Protein AF-0000000084579205 (afdb_homodimer)

Organism: Pycnoporus cinnabarinus (NCBI:txid5643)

Secondary structure (DSSP, 8-state):
-----------------------------------EEEEEEEE-S-SGGG----HHHHHHH-BTTB-TTSSTTHHHHHHHHTT--SEEEEEEE--BTT-HHHHHHHHHHTTTTTTSSS---EEEEE-B--SSS----EEEEEES-GGGEEEEE--TT-TT--EEEEEETTSEEEEEEEPPPP-SBEE--TTS-S--EEHHHHHHHHHHHHHHHHHHHHHTT-EEEEEEE-----SGGGEES----STTHHHHHHHIIIIIHHHHTEEEHHHHH-TT----SEE-TTS-TTTSEE--EEEEEEGGGGGGEEEEEE--SHHHHTT-SB--EEEEEE--TTGGGGGGS------/-----------------------------------EEEEEEEE-S-SGGG----HHHHHHH-BTTBPTTSSTTHHHHHHHHTT--SEEEEEEE--BTT-HHHHHHHHHHTTTTTTSSSPP-EEEEE-B--SSS----EEEEEES-GGGEEEEE--TT-TT--EEEEEETTSEEEEEEEPPPP-SBEE--TTS-S--EEHHHHHHHHHHHHHHHHHHHHHTT-EEEEEEE-----SGGGEES----STTHHHHHHHIIIIIHHHHTEEEHHHHH-TT----SEE-TTS-TTTSEE--EEEEEEGGGGGGEEEEEE--SHHHHTT-SB--EEEEEE--TTGGGGGG-------

Nearest PDB structures (foldseek):
  3w2y-assembly2_D  TM=8.078E-01  e=1.742E-16  Methanothermobacter thermautotrophicus str. Delta H
  3g91-assembly1_A  TM=8.104E-01  e=2.489E-16  Methanothermobacter thermautotrophicus str. Delta H
  5j8n-assembly1_A  TM=8.079E-01  e=2.210E-16  Methanosarcina mazei Go1
  3g4t-assembly1_A  TM=8.257E-01  e=6.183E-15  Methanothermobacter thermautotrophicus str. Delta H
  6wcd-assembly1_A  TM=7.058E-01  e=6.183E-15  Xenopus laevis

pLDDT: mean 85.54, std 22.66, range [18.77, 98.94]

Solvent-accessible surface area (backbone atoms only — not comparable to full-atom values): 38077 Å² total; per-residue (Å²): 142,83,77,78,79,77,88,84,72,89,72,77,73,76,73,72,75,73,73,78,79,74,75,71,74,72,74,77,71,77,63,66,83,67,57,66,45,31,38,35,31,30,44,42,68,47,54,44,35,31,25,65,56,59,70,79,56,27,59,72,62,38,53,96,87,44,46,46,35,73,40,36,49,52,57,25,51,53,33,55,78,59,69,54,44,44,30,38,33,37,20,29,34,55,36,37,66,82,38,60,66,57,52,53,17,54,47,38,17,62,36,43,72,43,94,39,98,60,83,56,54,45,76,45,76,13,34,12,65,41,93,68,80,81,40,55,39,3,25,37,38,34,26,50,60,57,86,48,49,74,42,77,44,64,55,91,91,44,53,45,7,25,42,32,37,36,33,34,69,29,37,36,30,46,34,37,34,35,47,48,67,64,40,65,36,53,36,69,45,71,78,65,82,53,81,68,42,32,25,41,57,48,28,48,51,50,52,52,52,50,43,52,55,50,49,55,42,41,76,73,62,34,41,49,37,36,35,30,38,52,55,51,54,86,49,58,73,23,28,32,85,64,61,75,63,51,86,67,53,28,54,48,43,48,46,43,63,68,40,48,33,59,74,65,40,39,37,57,50,57,51,71,77,34,73,82,64,74,64,46,26,35,43,50,82,96,52,61,86,70,64,36,30,26,25,26,56,47,49,35,33,22,57,90,49,51,87,29,55,72,46,68,47,64,41,62,53,62,83,71,24,61,92,22,52,24,27,30,33,40,38,33,32,41,55,59,77,58,56,56,70,62,77,74,61,81,82,71,84,81,124,140,82,82,73,77,78,88,84,70,94,67,83,71,77,71,73,73,73,73,79,78,73,76,73,77,74,72,77,70,76,65,66,83,69,56,65,46,30,38,34,31,30,43,41,66,48,54,45,36,30,25,67,58,60,70,78,55,24,59,72,63,37,53,96,87,46,46,46,34,74,39,38,47,53,57,25,50,53,34,54,78,60,68,55,44,44,28,40,32,37,20,29,32,54,38,37,65,81,39,61,65,58,50,54,18,54,46,39,16,61,33,44,73,44,94,38,98,60,82,57,54,44,74,46,74,12,34,12,67,40,92,67,82,82,39,57,38,2,24,38,38,34,25,49,59,58,87,48,48,75,41,77,44,64,56,91,91,44,53,44,6,26,40,34,37,37,31,34,71,29,36,34,30,46,35,37,34,37,49,49,68,62,40,66,35,53,35,68,45,70,79,65,82,52,82,69,43,31,25,39,58,48,28,48,50,48,53,50,52,51,43,51,55,49,49,55,42,42,75,71,62,34,44,50,37,36,34,30,37,51,55,50,54,85,50,57,74,22,28,32,85,64,61,75,62,52,86,66,52,27,54,46,43,49,46,41,63,69,40,47,32,60,74,65,40,40,35,56,50,55,51,69,78,35,74,82,64,73,62,46,25,35,42,48,83,95,50,61,88,72,64,37,28,28,24,26,56,46,51,36,33,20,57,92,49,50,88,28,55,73,47,66,46,66,42,61,53,64,84,69,25,63,91,22,52,25,26,29,34,40,39,32,32,41,56,58,78,57,55,56,70,60,78,74,64,79,82,72,85,76,129

InterPro domains:
  IPR004808 AP endonuclease 1 [PS51435] (37-335)
  IPR004808 AP endonuclease 1 [PTHR22748] (37-333)
  IPR005135 Endonuclease/exonuclease/phosphatase [PF03372] (40-313)
  IPR036691 Endonuclease/exonuclease/phosphatase superfamily [G3DSA:3.60.10.10] (6-335)
  IPR036691 Endonuclease/exonuclease/phosphatase superfamily [SSF56219] (38-333)

Sequence (702 aa):
MTKRPLSEDLDRQIQADAPPQTKQRVADVSVAPADLTRILSWNVETPVPFLQLPATQARSATTGGVTAGSSPGLLRDLLRRHDYPDFVCLQEVRARHSDKQWLAALRMAANHGAHDSGPKYTLYHSLNRATRGQRHFGVVTYAKEPHTVVSAREVDWDAEGRVLILEMESGWALVNVYALNGSEYMWRDPLGQATPKTRNERKREFNRLLMEECRAMQRRGLHLVLIGDFNISLIKQDCHPRLRTEYPHGLARKEFKELFIPTLGVVDVFRELHPETKAYSWFAKGKLQGKDCARVDYALVESGLRDKVMDIVYLEDPRERGHSDHAPLLLTLSNMSALGQAVASTTTNDKMTKRPLSEDLDRQIQADAPPQTKQRVADVSVAPADLTRILSWNVETPVPFLQLPATQARSATTGGVTAGSSPGLLRDLLRRHDYPDFVCLQEVRARHSDKQWLAALRMAANHGAHDSGPKYTLYHSLNRATRGQRHFGVVTYAKEPHTVVSAREVDWDAEGRVLILEMESGWALVNVYALNGSEYMWRDPLGQATPKTRNERKREFNRLLMEECRAMQRRGLHLVLIGDFNISLIKQDCHPRLRTEYPHGLARKEFKELFIPTLGVVDVFRELHPETKAYSWFAKGKLQGKDCARVDYALVESGLRDKVMDIVYLEDPRERGHSDHAPLLLTLSNMSALGQAVASTTTNDK

Radius of gyration: 36.31 Å; Cα contacts (8 Å, |Δi|>4): 1409; chains: 2; bounding box: 68×125×116 Å

Structure (mmCIF, N/CA/C/O backbone):
data_AF-0000000084579205-model_v1
#
loop_
_entity.id
_entity.type
_entity.pdbx_description
1 polymer 'Endonuclease/exonuclease/phosphatase domain-containing protein'
#
loop_
_atom_site.group_PDB
_atom_site.id
_atom_site.type_symbol
_atom_site.label_atom_id
_atom_site.label_alt_id
_atom_site.label_comp_id
_atom_site.label_asym_id
_atom_site.label_entity_id
_atom_site.label_seq_id
_atom_site.pdbx_PDB_ins_code
_atom_site.Cartn_x
_atom_site.Cartn_y
_atom_site.Cartn_z
_atom_site.occupancy
_atom_site.B_iso_or_equiv
_atom_site.auth_seq_id
_atom_site.auth_comp_id
_atom_site.auth_asym_id
_atom_site.auth_atom_id
_atom_site.pdbx_PDB_model_num
ATOM 1 N N . MET A 1 1 ? -19.656 -40.75 62.656 1 20.62 1 MET A N 1
ATOM 2 C CA . MET A 1 1 ? -20.328 -41.812 61.906 1 20.62 1 MET A CA 1
ATOM 3 C C . MET A 1 1 ? -19.391 -42.406 60.844 1 20.62 1 MET A C 1
ATOM 5 O O . MET A 1 1 ? -18.484 -41.75 60.375 1 20.62 1 MET A O 1
ATOM 9 N N . THR A 1 2 ? -19.625 -43.719 60.531 1 19.77 2 THR A N 1
ATOM 10 C CA . THR A 1 2 ? -19.109 -44.969 60 1 19.77 2 THR A CA 1
ATOM 11 C C . THR A 1 2 ? -18.906 -44.844 58.469 1 19.77 2 THR A C 1
ATOM 13 O O . THR A 1 2 ? -19.609 -44.062 57.812 1 19.77 2 THR A O 1
ATOM 16 N N . LYS A 1 3 ? -17.859 -45.562 58 1 20.38 3 LYS A N 1
ATOM 17 C CA . LYS A 1 3 ? -16.906 -45.781 56.906 1 20.38 3 LYS A CA 1
ATOM 18 C C . LYS A 1 3 ? -17.594 -46.406 55.719 1 20.38 3 LYS A C 1
ATOM 20 O O . LYS A 1 3 ? -16.938 -46.969 54.844 1 20.38 3 LYS A O 1
ATOM 25 N N . ARG A 1 4 ? -19.062 -46.312 55.5 1 20.03 4 ARG A N 1
ATOM 26 C CA . ARG A 1 4 ? -19.578 -47.469 54.781 1 20.03 4 ARG A CA 1
ATOM 27 C C . ARG A 1 4 ? -18.922 -47.594 53.438 1 20.03 4 ARG A C 1
ATOM 29 O O . ARG A 1 4 ? -18.844 -46.656 52.656 1 20.03 4 ARG A O 1
ATOM 36 N N . PRO A 1 5 ? -18.203 -48.75 53.156 1 21.64 5 PRO A N 1
ATOM 37 C CA . PRO A 1 5 ? -17.312 -49.219 52.094 1 21.64 5 PRO A CA 1
ATOM 38 C C . PRO A 1 5 ? -18.062 -49.5 50.781 1 21.64 5 PRO A C 1
ATOM 40 O O . PRO A 1 5 ? -18.891 -50.406 50.719 1 21.64 5 PRO A O 1
ATOM 43 N N . LEU A 1 6 ? -18.766 -48.406 50.312 1 20.97 6 LEU A N 1
ATOM 44 C CA . LEU A 1 6 ? -19.766 -48.75 49.312 1 20.97 6 LEU A CA 1
AT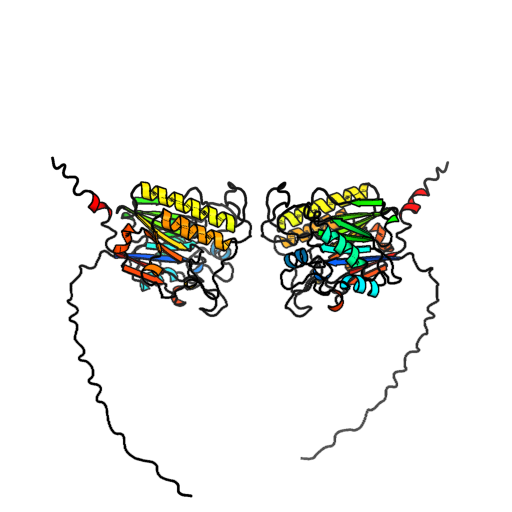OM 45 C C . LEU A 1 6 ? -19.234 -49.781 48.312 1 20.97 6 LEU A C 1
ATOM 47 O O . LEU A 1 6 ? -18.047 -49.781 48 1 20.97 6 LEU A O 1
ATOM 51 N N . SER A 1 7 ? -20.141 -50.344 47.406 1 19.48 7 SER A N 1
ATOM 52 C CA . SER A 1 7 ? -20.625 -51.531 46.688 1 19.48 7 SER A CA 1
ATOM 53 C C . SER A 1 7 ? -19.734 -51.844 45.469 1 19.48 7 SER A C 1
ATOM 55 O O . SER A 1 7 ? -19.156 -50.938 44.875 1 19.48 7 SER A O 1
ATOM 57 N N . GLU A 1 8 ? -19.406 -53.156 45.219 1 19.58 8 GLU A N 1
ATOM 58 C CA . GLU A 1 8 ? -18.75 -54.281 44.531 1 19.58 8 GLU A CA 1
ATOM 59 C C . GLU A 1 8 ? -19.031 -54.25 43.031 1 19.58 8 GLU A C 1
ATOM 61 O O . GLU A 1 8 ? -18.172 -54.656 42.25 1 19.58 8 GLU A O 1
ATOM 66 N N . ASP A 1 9 ? -20.328 -54.125 42.719 1 19.52 9 ASP A N 1
ATOM 67 C CA . ASP A 1 9 ? -20.797 -55.219 41.875 1 19.52 9 ASP A CA 1
ATOM 68 C C . ASP A 1 9 ? -20.172 -55.125 40.5 1 19.52 9 ASP A C 1
ATOM 70 O O . ASP A 1 9 ? -19.672 -56.125 39.969 1 19.52 9 ASP A O 1
ATOM 74 N N . LEU A 1 10 ? -20.875 -54.344 39.5 1 20.11 10 LEU A N 1
ATOM 75 C CA . LEU A 1 10 ? -21.453 -54.875 38.25 1 20.11 10 LEU A CA 1
ATOM 76 C C . LEU A 1 10 ? -20.422 -54.906 37.156 1 20.11 10 LEU A C 1
ATOM 78 O O . LEU A 1 10 ? -20.078 -53.875 36.562 1 20.11 10 LEU A O 1
ATOM 82 N N . ASP A 1 11 ? -19.312 -55.688 37.281 1 20.45 11 ASP A N 1
ATOM 83 C CA . ASP A 1 11 ? -18.219 -55.875 36.312 1 20.45 11 ASP A CA 1
ATOM 84 C C . ASP A 1 11 ? -18.734 -56.5 35.031 1 20.45 11 ASP A C 1
ATOM 86 O O . ASP A 1 11 ? -18.422 -57.625 34.688 1 20.45 11 ASP A O 1
ATOM 90 N N . ARG A 1 12 ? -20.188 -56.5 34.812 1 20.7 12 ARG A N 1
ATOM 91 C CA . ARG A 1 12 ? -20.531 -57.375 33.719 1 20.7 12 ARG A CA 1
ATOM 92 C C . ARG A 1 12 ? -19.734 -57 32.469 1 20.7 12 ARG A C 1
ATOM 94 O O . ARG A 1 12 ? -19.75 -55.844 32.031 1 20.7 12 ARG A O 1
ATOM 101 N N . GLN A 1 13 ? -18.766 -57.844 32.156 1 20.77 13 GLN A N 1
ATOM 102 C CA . GLN A 1 13 ? -17.797 -57.969 31.094 1 20.77 13 GLN A CA 1
ATOM 103 C C . GLN A 1 13 ? -18.484 -58.094 29.734 1 20.77 13 GLN A C 1
ATOM 105 O O . GLN A 1 13 ? -19.094 -59.125 29.422 1 20.77 13 GLN A O 1
ATOM 110 N N . ILE A 1 14 ? -19.516 -57.125 29.406 1 25.5 14 ILE A N 1
ATOM 111 C CA . ILE A 1 14 ? -20.172 -57.344 28.125 1 25.5 14 ILE A CA 1
ATOM 112 C C . ILE A 1 14 ? -19.125 -57.656 27.062 1 25.5 14 ILE A C 1
ATOM 114 O O . ILE A 1 14 ? -18.234 -56.844 26.812 1 25.5 14 ILE A O 1
ATOM 118 N N . GLN A 1 15 ? -18.906 -58.969 26.891 1 20.64 15 GLN A N 1
ATOM 119 C CA . GLN A 1 15 ? -18.141 -59.562 25.812 1 20.64 15 GLN A CA 1
ATOM 120 C C . GLN A 1 15 ? -18.578 -59.062 24.438 1 20.64 15 GLN A C 1
ATOM 122 O O . GLN A 1 15 ? -19.656 -59.406 23.953 1 20.64 15 GLN A O 1
ATOM 127 N N . ALA A 1 16 ? -18.672 -57.719 24.25 1 25.48 16 ALA A N 1
ATOM 128 C CA . ALA A 1 16 ? -19.109 -57.281 22.938 1 25.48 16 ALA A CA 1
ATOM 129 C C . ALA A 1 16 ? -18.453 -58.125 21.844 1 25.48 16 ALA A C 1
ATOM 131 O O . ALA A 1 16 ? -17.234 -58.312 21.844 1 25.48 16 ALA A O 1
ATOM 132 N N . ASP A 1 17 ? -19.203 -59.156 21.328 1 24.33 17 ASP A N 1
ATOM 133 C CA . ASP A 1 17 ? -18.938 -60 20.156 1 24.33 17 ASP A CA 1
ATOM 134 C C . ASP A 1 17 ? -18.297 -59.188 19.031 1 24.33 17 ASP A C 1
ATOM 136 O O . ASP A 1 17 ? -18.797 -58.094 18.672 1 24.33 17 ASP A O 1
ATOM 140 N N . ALA A 1 18 ? -16.984 -59.281 18.938 1 27.75 18 ALA A N 1
ATOM 141 C CA . ALA A 1 18 ? -16.141 -58.719 17.875 1 27.75 18 ALA A CA 1
ATOM 142 C C . ALA A 1 18 ? -16.75 -59 16.5 1 27.75 18 ALA A C 1
ATOM 144 O O . ALA A 1 18 ? -17.047 -60.125 16.156 1 27.75 18 ALA A O 1
ATOM 145 N N . PRO A 1 19 ? -17.594 -58 16.031 1 29.08 19 PRO A N 1
ATOM 146 C CA . PRO A 1 19 ? -18.203 -58.344 14.734 1 29.08 19 PRO A CA 1
ATOM 147 C C . PRO A 1 19 ? -17.219 -59 13.766 1 29.08 19 PRO A C 1
ATOM 149 O O . PRO A 1 19 ? -16 -58.781 13.875 1 29.08 19 PRO A O 1
ATOM 152 N N . PRO A 1 20 ? -17.609 -60.125 13.18 1 28.39 20 PRO A N 1
ATOM 153 C CA . PRO A 1 20 ? -16.797 -60.906 12.227 1 28.39 20 PRO A CA 1
ATOM 154 C C . PRO A 1 20 ? -16.141 -60 11.164 1 28.39 20 PRO A C 1
ATOM 156 O O . PRO A 1 20 ? -16.672 -58.938 10.836 1 28.39 20 PRO A O 1
ATOM 159 N N . GLN A 1 21 ? -14.797 -60.031 11.156 1 27.73 21 GLN A N 1
ATOM 160 C CA . GLN A 1 21 ? -13.93 -59.406 10.156 1 27.73 21 GLN A CA 1
ATOM 161 C C . GLN A 1 21 ? -14.336 -59.844 8.75 1 27.73 21 GLN A C 1
ATOM 163 O O . GLN A 1 21 ? -14.211 -61.031 8.391 1 27.73 21 GLN A O 1
ATOM 168 N N . THR A 1 22 ? -15.492 -59.438 8.312 1 27.94 22 THR A N 1
ATOM 169 C CA . THR A 1 22 ? -15.758 -59.812 6.926 1 27.94 22 THR A CA 1
ATOM 170 C C . THR A 1 22 ? -14.539 -59.531 6.051 1 27.94 22 THR A C 1
ATOM 172 O O . THR A 1 22 ? -14.086 -58.375 5.961 1 27.94 22 THR A O 1
ATOM 175 N N . LYS A 1 23 ? -13.75 -60.469 5.836 1 31.28 23 LYS A N 1
ATOM 176 C CA . LYS A 1 23 ? -12.711 -60.531 4.812 1 31.28 23 LYS A CA 1
ATOM 177 C C . LYS A 1 23 ? -13.242 -60.031 3.469 1 31.28 23 LYS A C 1
ATOM 179 O O . LYS A 1 23 ? -13.953 -60.75 2.77 1 31.28 23 LYS A O 1
ATOM 184 N N . GLN A 1 24 ? -13.633 -58.812 3.361 1 26.36 24 GLN A N 1
ATOM 185 C CA . GLN A 1 24 ? -13.953 -58.375 2.008 1 26.36 24 GLN A CA 1
ATOM 186 C C . GLN A 1 24 ? -12.852 -58.75 1.027 1 26.36 24 GLN A C 1
ATOM 188 O O . GLN A 1 24 ? -11.688 -58.406 1.238 1 26.36 24 GLN A O 1
ATOM 193 N N . ARG A 1 25 ? -12.891 -59.812 0.275 1 29.47 25 ARG A N 1
ATOM 194 C CA . ARG A 1 25 ? -12.102 -60.188 -0.896 1 29.47 25 ARG A CA 1
ATOM 195 C C . ARG A 1 25 ? -11.898 -59 -1.827 1 29.47 25 ARG A C 1
ATOM 197 O O . ARG A 1 25 ? -12.852 -58.5 -2.439 1 29.47 25 ARG A O 1
ATOM 204 N N . VAL A 1 26 ? -11 -58.219 -1.441 1 31.78 26 VAL A N 1
ATOM 205 C CA . VAL A 1 26 ? -10.602 -57.25 -2.48 1 31.78 26 VAL A CA 1
ATOM 206 C C . VAL A 1 26 ? -10.203 -58.031 -3.744 1 31.78 26 VAL A C 1
ATOM 208 O O . VAL A 1 26 ? -9.266 -58.812 -3.723 1 31.78 26 VAL A O 1
ATOM 211 N N . ALA A 1 27 ? -11.125 -58.5 -4.527 1 35.06 27 ALA A N 1
ATOM 212 C CA . ALA A 1 27 ? -10.805 -58.938 -5.887 1 35.06 27 ALA A CA 1
ATOM 213 C C . ALA A 1 27 ? -9.672 -58.094 -6.477 1 35.06 27 ALA A C 1
ATOM 215 O O . ALA A 1 27 ? -9.703 -56.875 -6.414 1 35.06 27 ALA A O 1
ATOM 216 N N . ASP A 1 28 ? -8.492 -58.656 -6.598 1 33.03 28 ASP A N 1
ATOM 217 C CA . ASP A 1 28 ? -7.289 -58.188 -7.293 1 33.03 28 ASP A CA 1
ATOM 218 C C . ASP A 1 28 ? -7.609 -57.75 -8.719 1 33.03 28 ASP A C 1
ATOM 220 O O . ASP A 1 28 ? -7.672 -58.562 -9.633 1 33.03 28 ASP A O 1
ATOM 224 N N . VAL A 1 29 ? -8.734 -57.188 -9.078 1 35.97 29 VAL A N 1
ATOM 225 C CA . VAL A 1 29 ? -8.781 -56.688 -10.445 1 35.97 29 VAL A CA 1
ATOM 226 C C . VAL A 1 29 ? -7.465 -56 -10.781 1 35.97 29 VAL A C 1
ATOM 228 O O . VAL A 1 29 ? -7.125 -54.969 -10.18 1 35.97 29 VAL A O 1
ATOM 231 N N . SER A 1 30 ? -6.492 -56.719 -11.156 1 36.31 30 SER A N 1
ATOM 232 C CA . SER A 1 30 ? -5.289 -56.188 -11.781 1 36.31 30 SER A CA 1
ATOM 233 C C . SER A 1 30 ? -5.617 -55.031 -12.703 1 36.31 30 SER A C 1
ATOM 235 O O . SER A 1 30 ? -6.133 -55.219 -13.805 1 36.31 30 SER A O 1
ATOM 237 N N . VAL A 1 31 ? -6.398 -54 -12.375 1 38.38 31 VAL A N 1
ATOM 238 C CA . VAL A 1 31 ? -6.457 -52.812 -13.195 1 38.38 31 VAL A CA 1
ATOM 239 C C . VAL A 1 31 ? -5.074 -52.5 -13.773 1 38.38 31 VAL A C 1
ATOM 241 O O . VAL A 1 31 ? -4.082 -52.469 -13.047 1 38.38 31 VAL A O 1
ATOM 244 N N . ALA A 1 32 ? -4.77 -52.969 -14.977 1 44.84 32 ALA A N 1
ATOM 245 C CA . ALA A 1 32 ? -3.562 -52.5 -15.656 1 44.84 32 ALA A CA 1
ATOM 246 C C . ALA A 1 32 ? -3.086 -51.188 -15.078 1 44.84 32 ALA A C 1
ATOM 248 O O . ALA A 1 32 ? -3.896 -50.344 -14.641 1 44.84 32 ALA A O 1
ATOM 249 N N . PRO A 1 33 ? -1.892 -51.094 -14.508 1 48.25 33 PRO A N 1
ATOM 250 C CA . PRO A 1 33 ? -1.441 -49.844 -13.914 1 48.25 33 PRO A CA 1
ATOM 251 C C . PRO A 1 33 ? -1.921 -48.625 -14.688 1 48.25 33 PRO A C 1
ATOM 253 O O . PRO A 1 33 ? -1.723 -48.531 -15.898 1 48.25 33 PRO A O 1
ATOM 256 N N . ALA A 1 34 ? -3.068 -48.094 -14.477 1 57.84 34 ALA A N 1
ATOM 257 C CA . ALA A 1 34 ? -3.676 -46.938 -15.109 1 57.84 34 ALA A CA 1
ATOM 258 C C . ALA A 1 34 ? -2.613 -45.906 -15.5 1 57.84 34 ALA A C 1
ATOM 260 O O . ALA A 1 34 ? -1.589 -45.781 -14.828 1 57.84 34 ALA A O 1
ATOM 261 N N . ASP A 1 35 ? -2.504 -45.531 -16.781 1 85.31 35 ASP A N 1
ATOM 262 C CA . ASP A 1 35 ? -1.754 -44.406 -17.312 1 85.31 35 ASP A CA 1
ATOM 263 C C . ASP A 1 35 ? -2.021 -43.125 -16.484 1 85.31 35 ASP A C 1
ATOM 265 O O . ASP A 1 35 ? -2.957 -42.406 -16.781 1 85.31 35 ASP A O 1
ATOM 269 N N . LEU A 1 36 ? -1.326 -43.062 -15.375 1 94.44 36 LEU A N 1
ATOM 270 C CA . LEU A 1 36 ? -1.535 -41.969 -14.461 1 94.44 36 LEU A CA 1
ATOM 271 C C . LEU A 1 36 ? -0.703 -40.75 -14.883 1 94.44 36 LEU A C 1
ATOM 273 O O . LEU A 1 36 ? 0.435 -40.906 -15.328 1 94.44 36 LEU A O 1
ATOM 277 N N . THR A 1 37 ? -1.318 -39.625 -14.828 1 97.38 37 THR A N 1
ATOM 278 C CA . THR A 1 37 ? -0.633 -38.312 -14.938 1 97.38 37 THR A CA 1
ATOM 279 C C . THR A 1 37 ? -0.644 -37.594 -13.609 1 97.38 37 THR A C 1
ATOM 281 O O . THR A 1 37 ? -1.71 -37.281 -13.078 1 97.38 37 THR A O 1
ATOM 284 N N . ARG A 1 38 ? 0.508 -37.344 -13.055 1 98.38 38 ARG A N 1
ATOM 285 C CA . ARG A 1 38 ? 0.617 -36.656 -11.773 1 98.38 38 ARG A CA 1
ATOM 286 C C . ARG A 1 38 ? 1.247 -35.281 -11.953 1 98.38 38 ARG A C 1
ATOM 288 O O . ARG A 1 38 ? 2.271 -35.156 -12.617 1 98.38 38 ARG A O 1
ATOM 295 N N . ILE A 1 39 ? 0.552 -34.25 -11.367 1 98.81 39 ILE A N 1
ATOM 296 C CA . ILE A 1 39 ? 1.001 -32.875 -11.461 1 98.81 39 ILE A CA 1
ATOM 297 C C . ILE A 1 39 ? 1.2 -32.312 -10.062 1 98.81 39 ILE A C 1
ATOM 299 O O . ILE A 1 39 ? 0.265 -32.281 -9.258 1 98.81 39 ILE A O 1
ATOM 303 N N . LEU A 1 40 ? 2.438 -31.891 -9.75 1 98.81 40 LEU A N 1
ATOM 304 C CA . LEU A 1 40 ? 2.744 -31.203 -8.5 1 98.81 40 LEU A CA 1
ATOM 305 C C . LEU A 1 40 ? 2.832 -29.703 -8.711 1 98.81 40 LEU A C 1
ATOM 307 O O . LEU A 1 40 ? 3.486 -29.234 -9.648 1 98.81 40 LEU A O 1
ATOM 311 N N . SER A 1 41 ? 2.088 -28.938 -7.941 1 98.94 41 SER A N 1
ATOM 312 C CA . SER A 1 41 ? 2.137 -27.484 -7.977 1 98.94 41 SER A CA 1
ATOM 313 C C . SER A 1 41 ? 2.592 -26.906 -6.637 1 98.94 41 SER A C 1
ATOM 315 O O . SER A 1 41 ? 2.107 -27.328 -5.582 1 98.94 41 SER A O 1
ATOM 317 N N . TRP A 1 42 ? 3.561 -25.922 -6.699 1 98.81 42 TRP A N 1
ATOM 318 C CA . TRP A 1 42 ? 4.117 -25.391 -5.457 1 98.81 42 TRP A CA 1
ATOM 319 C C . TRP A 1 42 ? 4.555 -23.938 -5.637 1 98.81 42 TRP A C 1
ATOM 321 O O . TRP A 1 42 ? 5.469 -23.656 -6.41 1 98.81 42 TRP A O 1
ATOM 331 N N . ASN A 1 43 ? 3.848 -23.047 -4.973 1 98.62 43 ASN A N 1
ATOM 332 C CA . ASN A 1 43 ? 4.426 -21.719 -4.801 1 98.62 43 ASN A CA 1
ATOM 333 C C . ASN A 1 43 ? 5.637 -21.75 -3.875 1 98.62 43 ASN A C 1
ATOM 335 O O . ASN A 1 43 ? 5.492 -21.891 -2.66 1 98.62 43 ASN A O 1
ATOM 339 N N . VAL A 1 44 ? 6.801 -21.5 -4.465 1 96.56 44 VAL A N 1
ATOM 340 C CA . VAL A 1 44 ? 8.039 -21.766 -3.736 1 96.56 44 VAL A CA 1
ATOM 341 C C . VAL A 1 44 ? 8.492 -20.5 -3.008 1 96.56 44 VAL A C 1
ATOM 343 O O . VAL A 1 44 ? 9.562 -20.484 -2.393 1 96.56 44 VAL A O 1
ATOM 346 N N . GLU A 1 45 ? 7.727 -19.406 -3.092 1 94 45 GLU A N 1
ATOM 347 C CA . GLU A 1 45 ? 8.062 -18.109 -2.516 1 94 45 GLU A CA 1
ATOM 348 C C . GLU A 1 45 ? 9.32 -17.531 -3.156 1 94 45 GLU A C 1
ATOM 350 O O . GLU A 1 45 ? 9.32 -16.391 -3.621 1 94 45 GLU A O 1
ATOM 355 N N . THR A 1 46 ? 10.406 -18.297 -3.197 1 93.31 46 THR A N 1
ATOM 356 C CA . THR A 1 46 ? 11.641 -17.984 -3.914 1 93.31 46 THR A CA 1
ATOM 357 C C . THR A 1 46 ? 12.398 -19.266 -4.262 1 93.31 46 THR A C 1
ATOM 359 O O . THR A 1 46 ? 12.453 -20.203 -3.457 1 93.31 46 THR A O 1
ATOM 362 N N . PRO A 1 47 ? 13.047 -19.281 -5.387 1 93.19 47 PRO A N 1
ATOM 363 C CA . PRO A 1 47 ? 13.812 -20.469 -5.758 1 93.19 47 PRO A CA 1
ATOM 364 C C . PRO A 1 47 ? 15.242 -20.438 -5.227 1 93.19 47 PRO A C 1
ATOM 366 O O . PRO A 1 47 ? 16 -21.375 -5.457 1 93.19 47 PRO A O 1
ATOM 369 N N . VAL A 1 48 ? 15.578 -19.453 -4.512 1 91.12 48 VAL A N 1
ATOM 370 C CA . VAL A 1 48 ? 16.953 -19.125 -4.176 1 91.12 48 VAL A CA 1
ATOM 371 C C . VAL A 1 48 ? 17.594 -20.281 -3.418 1 91.12 48 VAL A C 1
ATOM 373 O O . VAL A 1 48 ? 18.734 -20.672 -3.695 1 91.12 48 VAL A O 1
ATOM 376 N N . PRO A 1 49 ? 16.953 -20.938 -2.564 1 91.19 49 PRO A N 1
ATOM 377 C CA . PRO A 1 49 ? 17.578 -22.031 -1.816 1 91.19 49 PRO A CA 1
ATOM 378 C C . PRO A 1 49 ? 18 -23.188 -2.713 1 91.19 49 PRO A C 1
ATOM 380 O O . PRO A 1 49 ? 18.906 -23.953 -2.363 1 91.19 49 PRO A O 1
ATOM 383 N N . PHE A 1 50 ? 17.359 -23.328 -3.965 1 90.25 50 PHE A N 1
ATOM 384 C CA . PHE A 1 50 ? 17.641 -24.422 -4.898 1 90.25 50 PHE A CA 1
ATOM 385 C C . PHE A 1 50 ? 18.859 -24.078 -5.762 1 90.25 50 PHE A C 1
ATOM 387 O O . PHE A 1 50 ? 19.422 -24.953 -6.418 1 90.25 50 PHE A O 1
ATOM 394 N N . LEU A 1 51 ? 19.156 -22.844 -5.777 1 91.31 51 LEU A N 1
ATOM 395 C CA . LEU A 1 51 ? 19.984 -22.375 -6.883 1 91.31 51 LEU A CA 1
ATOM 396 C C . LEU A 1 51 ? 21.453 -22.422 -6.516 1 91.31 51 LEU A C 1
ATOM 398 O O . LEU A 1 51 ? 21.922 -21.641 -5.672 1 91.31 51 LEU A O 1
ATOM 402 N N . GLN A 1 52 ? 22.109 -23.344 -7.133 1 91.5 52 GLN A N 1
ATOM 403 C CA . GLN A 1 52 ? 23.578 -23.297 -7.062 1 91.5 52 GLN A CA 1
ATOM 404 C C . GLN A 1 52 ? 24.141 -22.297 -8.062 1 91.5 52 GLN A C 1
ATOM 406 O O . GLN A 1 52 ? 24.25 -22.594 -9.258 1 91.5 52 GLN A O 1
ATOM 411 N N . LEU A 1 53 ? 24.5 -21.141 -7.512 1 90.94 53 LEU A N 1
ATOM 412 C CA . LEU A 1 53 ? 24.969 -20.031 -8.336 1 90.94 53 LEU A CA 1
ATOM 413 C C . LEU A 1 53 ? 26.438 -19.734 -8.078 1 90.94 53 LEU A C 1
ATOM 415 O O . LEU A 1 53 ? 26.969 -20.047 -7 1 90.94 53 LEU A O 1
ATOM 419 N N . PRO A 1 54 ? 27.047 -19.078 -9.125 1 87.94 54 PRO A N 1
ATOM 420 C CA . PRO A 1 54 ? 28.391 -18.578 -8.844 1 87.94 54 PRO A CA 1
ATOM 421 C C . PRO A 1 54 ? 28.406 -17.547 -7.703 1 87.94 54 PRO A C 1
ATOM 423 O O . PRO A 1 54 ? 27.406 -16.891 -7.445 1 87.94 54 PRO A O 1
ATOM 426 N N . ALA A 1 55 ? 29.531 -17.406 -7.145 1 81.25 55 ALA A N 1
ATOM 427 C CA . ALA A 1 55 ? 29.672 -16.625 -5.922 1 81.25 55 ALA A CA 1
ATOM 428 C C . ALA A 1 55 ? 29.172 -15.195 -6.105 1 81.25 55 ALA A C 1
ATOM 430 O O . ALA A 1 55 ? 28.469 -14.664 -5.242 1 81.25 55 ALA A O 1
ATOM 431 N N . THR A 1 56 ? 29.5 -14.594 -7.211 1 80.69 56 THR A N 1
ATOM 432 C CA . THR A 1 56 ? 29.141 -13.203 -7.453 1 80.69 56 THR A CA 1
ATOM 433 C C . THR A 1 56 ? 27.625 -13.039 -7.512 1 80.69 56 THR A C 1
ATOM 435 O O . THR A 1 56 ? 27.078 -12.102 -6.934 1 80.69 56 THR A O 1
ATOM 438 N N . GLN A 1 57 ? 26.906 -13.992 -8.039 1 81.56 57 GLN A N 1
ATOM 439 C CA . GLN A 1 57 ? 25.469 -13.922 -8.203 1 81.56 57 GLN A CA 1
ATOM 440 C C . GLN A 1 57 ? 24.734 -14.375 -6.941 1 81.56 57 GLN A C 1
ATOM 442 O O . GLN A 1 57 ? 23.656 -13.883 -6.629 1 81.56 57 GLN A O 1
ATOM 447 N N . ALA A 1 58 ? 25.359 -15.234 -6.242 1 78.88 58 ALA A N 1
ATOM 448 C CA . ALA A 1 58 ? 24.766 -15.766 -5.02 1 78.88 58 ALA A CA 1
ATOM 449 C C . ALA A 1 58 ? 24.562 -14.664 -3.98 1 78.88 58 ALA A C 1
ATOM 451 O O . ALA A 1 58 ? 23.547 -14.625 -3.291 1 78.88 58 ALA A O 1
ATOM 452 N N . ARG A 1 59 ? 25.453 -13.805 -3.961 1 75.31 59 ARG A N 1
ATOM 453 C CA . ARG A 1 59 ? 25.391 -12.711 -2.998 1 75.31 59 ARG A CA 1
ATOM 454 C C . ARG A 1 59 ? 24.234 -11.766 -3.318 1 75.31 59 ARG A C 1
ATOM 456 O O . ARG A 1 59 ? 23.5 -11.359 -2.422 1 75.31 59 ARG A O 1
ATOM 463 N N . SER A 1 60 ? 24.016 -11.555 -4.613 1 74.94 60 SER A N 1
ATOM 464 C CA . SER A 1 60 ? 22.984 -10.617 -5.039 1 74.94 60 SER A CA 1
ATOM 465 C C . SER A 1 60 ? 21.594 -11.219 -4.879 1 74.94 60 SER A C 1
ATOM 467 O O . SER A 1 60 ? 20.609 -10.492 -4.719 1 74.94 60 SER A O 1
ATOM 469 N N . ALA A 1 61 ? 21.656 -12.516 -4.863 1 76.12 61 ALA A N 1
ATOM 470 C CA . ALA A 1 61 ? 20.375 -13.219 -4.82 1 76.12 61 ALA A CA 1
ATOM 471 C C . ALA A 1 61 ? 19.875 -13.359 -3.383 1 76.12 61 ALA A C 1
ATOM 473 O O . ALA A 1 61 ? 18.688 -13.562 -3.15 1 76.12 61 ALA A O 1
ATOM 474 N N . THR A 1 62 ? 20.797 -13.211 -2.475 1 71.44 62 THR A N 1
ATOM 475 C CA . THR A 1 62 ? 20.484 -13.461 -1.072 1 71.44 62 THR A CA 1
ATOM 476 C C . THR A 1 62 ? 19.719 -12.289 -0.467 1 71.44 62 THR A C 1
ATOM 478 O O . THR A 1 62 ? 20.156 -11.141 -0.571 1 71.44 62 THR A O 1
ATOM 481 N N . THR A 1 63 ? 18.516 -12.531 -0.114 1 69.75 63 THR A N 1
ATOM 482 C CA . THR A 1 63 ? 17.672 -11.523 0.522 1 69.75 63 THR A CA 1
ATOM 483 C C . THR A 1 63 ? 16.875 -12.133 1.669 1 69.75 63 THR A C 1
ATOM 485 O O . THR A 1 63 ? 16.516 -13.312 1.629 1 69.75 63 THR A O 1
ATOM 488 N N . GLY A 1 64 ? 16.609 -11.391 2.676 1 66.81 64 GLY A N 1
ATOM 489 C CA . GLY A 1 64 ? 15.695 -11.773 3.746 1 66.81 64 GLY A CA 1
ATOM 490 C C . GLY A 1 64 ? 16.141 -13.016 4.488 1 66.81 64 GLY A C 1
ATOM 491 O O . GLY A 1 64 ? 15.312 -13.844 4.871 1 66.81 64 GLY A O 1
ATOM 492 N N . GLY A 1 65 ? 17.438 -13.344 4.469 1 72.88 65 GLY A N 1
ATOM 493 C CA . GLY A 1 65 ? 17.922 -14.477 5.227 1 72.88 65 GLY A CA 1
ATOM 494 C C . GLY A 1 65 ? 17.984 -15.758 4.414 1 72.88 65 GLY A C 1
ATOM 495 O O . GLY A 1 65 ? 18.312 -16.828 4.941 1 72.88 65 GLY A O 1
ATOM 496 N N . VAL A 1 66 ? 17.625 -15.68 3.172 1 79.5 66 VAL A N 1
ATOM 497 C CA . VAL A 1 66 ? 17.656 -16.859 2.318 1 79.5 66 VAL A CA 1
ATOM 498 C C . VAL A 1 66 ? 18.938 -16.859 1.488 1 79.5 66 VAL A C 1
ATOM 500 O O . VAL A 1 66 ? 19.219 -15.906 0.766 1 79.5 66 VAL A O 1
ATOM 503 N N . THR A 1 67 ? 19.703 -17.922 1.594 1 86.25 67 THR A N 1
ATOM 504 C CA . THR A 1 67 ? 21.016 -18.016 0.941 1 86.25 67 THR A CA 1
ATOM 505 C C . THR A 1 67 ? 20.922 -18.922 -0.29 1 86.25 67 THR A C 1
ATOM 507 O O . THR A 1 67 ? 20.344 -20 -0.235 1 86.25 67 THR A O 1
ATOM 510 N N . ALA A 1 68 ? 21.547 -18.453 -1.27 1 88 68 ALA A N 1
ATOM 511 C CA . ALA A 1 68 ? 21.547 -19.203 -2.516 1 88 68 ALA A CA 1
ATOM 512 C C . ALA A 1 68 ? 22.234 -20.562 -2.336 1 88 68 ALA A C 1
ATOM 514 O O . ALA A 1 68 ? 23.312 -20.641 -1.762 1 88 68 ALA A O 1
ATOM 515 N N . GLY A 1 69 ? 21.516 -21.594 -2.705 1 89.62 69 GLY A N 1
ATOM 516 C CA . GLY A 1 69 ? 22.094 -22.922 -2.691 1 89.62 69 GLY A CA 1
ATOM 517 C C . GLY A 1 69 ? 22.125 -23.547 -1.31 1 89.62 69 GLY A C 1
ATOM 518 O O . GLY A 1 69 ? 22.828 -24.531 -1.084 1 89.62 69 GLY A O 1
ATOM 519 N N . SER A 1 70 ? 21.422 -23.016 -0.375 1 90.12 70 SER A N 1
ATOM 520 C CA . SER A 1 70 ? 21.406 -23.547 0.985 1 90.12 70 SER A CA 1
ATOM 521 C C . SER A 1 70 ? 20.766 -24.922 1.031 1 90.12 70 SER A C 1
ATOM 523 O O . SER A 1 70 ? 21.047 -25.719 1.935 1 90.12 70 SER A O 1
ATOM 525 N N . SER A 1 71 ? 19.938 -25.234 0.07 1 91.38 71 SER A N 1
ATOM 526 C CA . SER A 1 71 ? 19.266 -26.531 -0.034 1 91.38 71 SER A CA 1
ATOM 527 C C . SER A 1 71 ? 19.094 -26.953 -1.49 1 91.38 71 SER A C 1
ATOM 529 O O . SER A 1 71 ? 17.969 -27.094 -1.98 1 91.38 71 SER A O 1
ATOM 531 N N . PRO A 1 72 ? 20.156 -27.328 -2.146 1 90.62 72 PRO A N 1
ATOM 532 C CA . PRO A 1 72 ? 20.109 -27.594 -3.586 1 90.62 72 PRO A CA 1
ATOM 533 C C . PRO A 1 72 ? 19.281 -28.828 -3.936 1 90.62 72 PRO A C 1
ATOM 535 O O . PRO A 1 72 ? 18.75 -28.922 -5.043 1 90.62 72 PRO A O 1
ATOM 538 N N . GLY A 1 73 ? 19.094 -29.766 -3.043 1 92.31 73 GLY A N 1
ATOM 539 C CA . GLY A 1 73 ? 18.375 -31 -3.338 1 92.31 73 GLY A CA 1
ATOM 540 C C . GLY A 1 73 ? 16.922 -30.953 -2.9 1 92.31 73 GLY A C 1
ATOM 541 O O . GLY A 1 73 ? 16.188 -31.922 -3.1 1 92.31 73 GLY A O 1
ATOM 542 N N . LEU A 1 74 ? 16.562 -29.859 -2.371 1 93.44 74 LEU A N 1
ATOM 543 C CA . LEU A 1 74 ? 15.25 -29.75 -1.749 1 93.44 74 LEU A CA 1
ATOM 544 C C . LEU A 1 74 ? 14.148 -30.109 -2.746 1 93.44 74 LEU A C 1
ATOM 546 O O . LEU A 1 74 ? 13.273 -30.922 -2.447 1 93.44 74 LEU A O 1
ATOM 550 N N . LEU A 1 75 ? 14.234 -29.531 -3.918 1 95.56 75 LEU A N 1
ATOM 551 C CA . LEU A 1 75 ? 13.203 -29.781 -4.918 1 95.56 75 LEU A CA 1
ATOM 552 C C . LEU A 1 75 ? 13.227 -31.234 -5.375 1 95.56 75 LEU A C 1
ATOM 554 O O . LEU A 1 75 ? 12.188 -31.906 -5.383 1 95.56 75 LEU A O 1
ATOM 558 N N . ARG A 1 76 ? 14.344 -31.734 -5.652 1 94.88 76 ARG A N 1
ATOM 559 C CA . ARG A 1 76 ? 14.484 -33.125 -6.117 1 94.88 76 ARG A CA 1
ATOM 560 C C . ARG A 1 76 ? 14 -34.094 -5.062 1 94.88 76 ARG A C 1
ATOM 562 O O . ARG A 1 76 ? 13.359 -35.094 -5.387 1 94.88 76 ARG A O 1
ATOM 569 N N . ASP A 1 77 ? 14.32 -33.812 -3.84 1 93.94 77 ASP A N 1
ATOM 570 C CA . ASP A 1 77 ? 13.891 -34.656 -2.742 1 93.94 77 ASP A CA 1
ATOM 571 C C . ASP A 1 77 ? 12.367 -34.688 -2.643 1 93.94 77 ASP A C 1
ATOM 573 O O . ASP A 1 77 ? 11.781 -35.75 -2.422 1 93.94 77 ASP A O 1
ATOM 577 N N . LEU A 1 78 ? 11.812 -33.594 -2.799 1 95.62 78 LEU A N 1
ATOM 578 C CA . LEU A 1 78 ? 10.352 -33.531 -2.801 1 95.62 78 LEU A CA 1
ATOM 579 C C . LEU A 1 78 ? 9.773 -34.375 -3.924 1 95.62 78 LEU A C 1
ATOM 581 O O . LEU A 1 78 ? 8.836 -35.156 -3.705 1 95.62 78 LEU A O 1
ATOM 585 N N . LEU A 1 79 ? 10.344 -34.25 -5.109 1 96.44 79 LEU A N 1
ATOM 586 C CA . LEU A 1 79 ? 9.883 -35.031 -6.258 1 96.44 79 LEU A CA 1
ATOM 587 C C . LEU A 1 79 ? 10.047 -36.531 -6.012 1 96.44 79 LEU A C 1
ATOM 589 O O . LEU A 1 79 ? 9.148 -37.312 -6.328 1 96.44 79 LEU A O 1
ATOM 593 N N . ARG A 1 80 ? 11.102 -36.844 -5.418 1 94.81 80 ARG A N 1
ATOM 594 C CA . ARG A 1 80 ? 11.367 -38.25 -5.121 1 94.81 80 ARG A CA 1
ATOM 595 C C . ARG A 1 80 ? 10.352 -38.812 -4.137 1 94.81 80 ARG A C 1
ATOM 597 O O . ARG A 1 80 ? 9.82 -39.906 -4.336 1 94.81 80 ARG A O 1
ATOM 604 N N . ARG A 1 81 ? 10.078 -38.094 -3.104 1 95.56 81 ARG A N 1
ATOM 605 C CA . ARG A 1 81 ? 9.148 -38.531 -2.072 1 95.56 81 ARG A CA 1
ATOM 606 C C . ARG A 1 81 ? 7.758 -38.75 -2.65 1 95.56 81 ARG A C 1
ATOM 608 O O . ARG A 1 81 ? 6.965 -39.531 -2.096 1 95.56 81 ARG A O 1
ATOM 615 N N . HIS A 1 82 ? 7.52 -38.156 -3.775 1 96.81 82 HIS A N 1
ATOM 616 C CA . HIS A 1 82 ? 6.188 -38.25 -4.352 1 96.81 82 HIS A CA 1
ATOM 617 C C . HIS A 1 82 ? 6.238 -38.938 -5.723 1 96.81 82 HIS A C 1
ATOM 619 O O . HIS A 1 82 ? 5.441 -38.594 -6.605 1 96.81 82 HIS A O 1
ATOM 625 N N . ASP A 1 83 ? 7.215 -39.719 -5.902 1 95.25 83 ASP A N 1
ATOM 626 C CA . ASP A 1 83 ? 7.355 -40.656 -7.012 1 95.25 83 ASP A CA 1
ATOM 627 C C . ASP A 1 83 ? 7.48 -39.938 -8.344 1 95.25 83 ASP A C 1
ATOM 629 O O . ASP A 1 83 ? 6.832 -40.281 -9.32 1 95.25 83 ASP A O 1
ATOM 633 N N . TYR A 1 84 ? 8.172 -38.875 -8.367 1 96.25 84 TYR A N 1
ATOM 634 C CA . TYR A 1 84 ? 8.555 -38.125 -9.562 1 96.25 84 TYR A CA 1
ATOM 635 C C . TYR A 1 84 ? 7.344 -37.812 -10.43 1 96.25 84 TYR A C 1
ATOM 637 O O . TYR A 1 84 ? 7.191 -38.375 -11.516 1 96.25 84 TYR A O 1
ATOM 645 N N . PRO A 1 85 ? 6.52 -36.812 -10 1 98.06 85 PRO A N 1
ATOM 646 C CA . PRO A 1 85 ? 5.355 -36.438 -10.797 1 98.06 85 PRO A CA 1
ATOM 647 C C . PRO A 1 85 ? 5.707 -36.125 -12.25 1 98.06 85 PRO A C 1
ATOM 649 O O . PRO A 1 85 ? 6.852 -35.781 -12.555 1 98.06 85 PRO A O 1
ATOM 652 N N . ASP A 1 86 ? 4.715 -36.281 -13.148 1 98.12 86 ASP A N 1
ATOM 653 C CA . ASP A 1 86 ? 4.926 -36.094 -14.578 1 98.12 86 ASP A CA 1
ATOM 654 C C . ASP A 1 86 ? 5.188 -34.625 -14.891 1 98.12 86 ASP A C 1
ATOM 656 O O . ASP A 1 86 ? 5.949 -34.281 -15.805 1 98.12 86 ASP A O 1
ATOM 660 N N . PHE A 1 87 ? 4.52 -33.75 -14.18 1 98.75 87 PHE A N 1
ATOM 661 C CA . PHE A 1 87 ? 4.715 -32.312 -14.289 1 98.75 87 PHE A CA 1
ATOM 662 C C . PHE A 1 87 ? 4.902 -31.688 -12.914 1 98.75 87 PHE A C 1
ATOM 664 O O . PHE A 1 87 ? 4.27 -32.125 -11.938 1 98.75 87 PHE A O 1
ATOM 671 N N . VAL A 1 88 ? 5.809 -30.672 -12.859 1 98.81 88 VAL A N 1
ATOM 672 C CA . VAL A 1 88 ? 6.039 -29.875 -11.656 1 98.81 88 VAL A CA 1
ATOM 673 C C . VAL A 1 88 ? 5.895 -28.391 -11.977 1 98.81 88 VAL A C 1
ATOM 675 O O . VAL A 1 88 ? 6.66 -27.844 -12.773 1 98.81 88 VAL A O 1
ATOM 678 N N . CYS A 1 89 ? 4.887 -27.766 -11.391 1 98.94 89 CYS A N 1
ATOM 679 C CA . CYS A 1 89 ? 4.598 -26.344 -11.617 1 98.94 89 CYS A CA 1
ATOM 680 C C . CYS A 1 89 ? 5.008 -25.516 -10.406 1 98.94 89 CYS A C 1
ATOM 682 O O . CYS A 1 89 ? 4.426 -25.641 -9.328 1 98.94 89 CYS A O 1
ATOM 684 N N . LEU A 1 90 ? 5.992 -24.641 -10.602 1 98.75 90 LEU A N 1
ATOM 685 C CA . LEU A 1 90 ? 6.422 -23.766 -9.531 1 98.75 90 LEU A CA 1
ATOM 686 C C . LEU A 1 90 ? 5.938 -22.328 -9.773 1 98.75 90 LEU A C 1
ATOM 688 O O . LEU A 1 90 ? 5.961 -21.859 -10.906 1 98.75 90 LEU A O 1
ATOM 692 N N . GLN A 1 91 ? 5.48 -21.703 -8.711 1 98.62 91 GLN A N 1
ATOM 693 C CA . GLN A 1 91 ? 5.117 -20.281 -8.742 1 98.62 91 GLN A CA 1
ATOM 694 C C . GLN A 1 91 ? 6.047 -19.453 -7.859 1 98.62 91 GLN A C 1
ATOM 696 O O . GLN A 1 91 ? 6.762 -20.016 -7.02 1 98.62 91 GLN A O 1
ATOM 701 N N . GLU A 1 92 ? 6.039 -18.125 -8.117 1 96.81 92 GLU A N 1
ATOM 702 C CA . GLU A 1 92 ? 6.902 -17.156 -7.449 1 96.81 92 GLU A CA 1
ATOM 703 C C . GLU A 1 92 ? 8.375 -17.5 -7.656 1 96.81 92 GLU A C 1
ATOM 705 O O . GLU A 1 92 ? 9.148 -17.531 -6.695 1 96.81 92 GLU A O 1
ATOM 710 N N . VAL A 1 93 ? 8.617 -17.844 -8.867 1 96.44 93 VAL A N 1
ATOM 711 C CA . VAL A 1 93 ? 10.016 -18 -9.266 1 96.44 93 VAL A CA 1
ATOM 712 C C . VAL A 1 93 ? 10.617 -16.625 -9.57 1 96.44 93 VAL A C 1
ATOM 714 O O . VAL A 1 93 ? 10.523 -16.125 -10.695 1 96.44 93 VAL A O 1
ATOM 717 N N . ARG A 1 94 ? 11.242 -16.031 -8.617 1 91.5 94 ARG A N 1
ATOM 718 C CA . ARG A 1 94 ? 11.75 -14.672 -8.664 1 91.5 94 ARG A CA 1
ATOM 719 C C . ARG A 1 94 ? 13.023 -14.586 -9.492 1 91.5 94 ARG A C 1
ATOM 721 O O . ARG A 1 94 ? 14.117 -14.398 -8.938 1 91.5 94 ARG A O 1
ATOM 728 N N . ALA A 1 95 ? 12.891 -14.703 -10.805 1 92.12 95 ALA A N 1
ATOM 729 C CA . ALA A 1 95 ? 13.961 -14.633 -11.797 1 92.12 95 ALA A CA 1
ATOM 730 C C . ALA A 1 95 ? 13.508 -13.883 -13.047 1 92.12 95 ALA A C 1
ATOM 732 O O . ALA A 1 95 ? 12.305 -13.68 -13.258 1 92.12 95 ALA A O 1
ATOM 733 N N . ARG A 1 9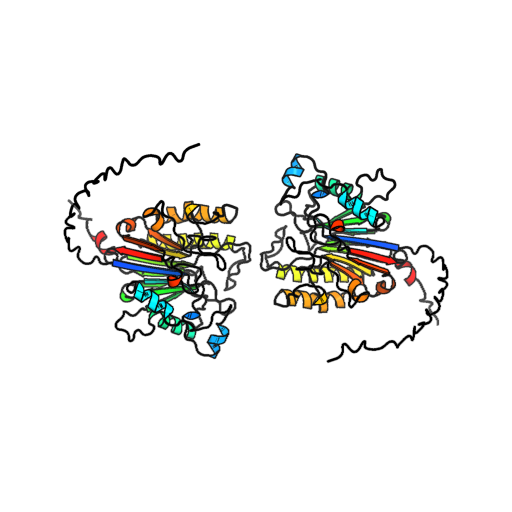6 ? 14.492 -13.461 -13.789 1 93.25 96 ARG A N 1
ATOM 734 C CA . ARG A 1 96 ? 14.219 -12.805 -15.062 1 93.25 96 ARG A CA 1
ATOM 735 C C . ARG A 1 96 ? 14.539 -13.727 -16.234 1 93.25 96 ARG A C 1
ATOM 737 O O . ARG A 1 96 ? 15.359 -14.641 -16.109 1 93.25 96 ARG A O 1
ATOM 744 N N . HIS A 1 97 ? 13.914 -13.383 -17.328 1 92.44 97 HIS A N 1
ATOM 745 C CA . HIS A 1 97 ? 14.188 -14.102 -18.562 1 92.44 97 HIS A CA 1
ATOM 746 C C . HIS A 1 97 ? 15.664 -14 -18.938 1 92.44 97 HIS A C 1
ATOM 748 O O . HIS A 1 97 ? 16.219 -14.93 -19.531 1 92.44 97 HIS A O 1
ATOM 754 N N . SER A 1 98 ? 16.297 -12.922 -18.562 1 91.88 98 SER A N 1
ATOM 755 C CA . SER A 1 98 ? 17.656 -12.641 -18.984 1 91.88 98 SER A CA 1
ATOM 756 C C . SER A 1 98 ? 18.672 -13.273 -18.031 1 91.88 98 SER A C 1
ATOM 758 O O . SER A 1 98 ? 19.875 -13.242 -18.297 1 91.88 98 SER A O 1
ATOM 760 N N . ASP A 1 99 ? 18.188 -13.891 -16.969 1 90.62 99 ASP A N 1
ATOM 761 C CA . ASP A 1 99 ? 19.094 -14.461 -15.977 1 90.62 99 ASP A CA 1
ATOM 762 C C . ASP A 1 99 ? 19.578 -15.852 -16.406 1 90.62 99 ASP A C 1
ATOM 764 O O . ASP A 1 99 ? 19.109 -16.859 -15.883 1 90.62 99 ASP A O 1
ATOM 768 N N . LYS A 1 100 ? 20.594 -15.961 -17.188 1 92.5 100 LYS A N 1
ATOM 769 C CA . LYS A 1 100 ? 21.047 -17.203 -17.797 1 92.5 100 LYS A CA 1
ATOM 770 C C . LYS A 1 100 ? 21.531 -18.188 -16.734 1 92.5 100 LYS A C 1
ATOM 772 O O . LYS A 1 100 ? 21.219 -19.391 -16.797 1 92.5 100 LYS A O 1
ATOM 777 N N . GLN A 1 101 ? 22.25 -17.656 -15.82 1 92 101 GLN A N 1
ATOM 778 C CA . GLN A 1 101 ? 22.797 -18.531 -14.789 1 92 101 GLN A CA 1
ATOM 779 C C . GLN A 1 101 ? 21.703 -19.062 -13.875 1 92 101 GLN A C 1
ATOM 781 O O . GLN A 1 101 ? 21.766 -20.203 -13.422 1 92 101 GLN A O 1
ATOM 786 N N . TRP A 1 102 ? 20.734 -18.25 -13.594 1 92.06 102 TRP A N 1
ATOM 787 C CA . TRP A 1 102 ? 19.609 -18.703 -12.789 1 92.06 102 TRP A CA 1
ATOM 788 C C . TRP A 1 102 ? 18.828 -19.797 -13.508 1 92.06 102 TRP A C 1
ATOM 790 O O . TRP A 1 102 ? 18.391 -20.766 -12.883 1 92.06 102 TRP A O 1
ATOM 800 N N . LEU A 1 103 ? 18.688 -19.625 -14.82 1 94.5 103 LEU A N 1
ATOM 801 C CA . LEU A 1 103 ? 17.969 -20.609 -15.617 1 94.5 103 LEU A CA 1
ATOM 802 C C . LEU A 1 103 ? 18.703 -21.953 -15.602 1 94.5 103 LEU A C 1
ATOM 804 O O . LEU A 1 103 ? 18.062 -23.016 -15.477 1 94.5 103 LEU A O 1
ATOM 808 N N . ALA A 1 104 ? 19.953 -21.922 -15.695 1 94.94 104 ALA A N 1
ATOM 809 C CA . ALA A 1 104 ? 20.75 -23.141 -15.617 1 94.94 104 ALA A CA 1
ATOM 810 C C . ALA A 1 104 ? 20.594 -23.812 -14.258 1 94.94 104 ALA A C 1
ATOM 812 O O . ALA A 1 104 ? 20.438 -25.031 -14.172 1 94.94 104 ALA A O 1
ATOM 813 N N . ALA A 1 105 ? 20.625 -22.984 -13.242 1 94.75 105 ALA A N 1
ATOM 814 C CA . ALA A 1 105 ? 20.5 -23.516 -11.883 1 94.75 105 ALA A CA 1
ATOM 815 C C . ALA A 1 105 ? 19.109 -24.094 -11.664 1 94.75 105 ALA A C 1
ATOM 817 O O . ALA A 1 105 ? 18.953 -25.109 -10.969 1 94.75 105 ALA A O 1
ATOM 818 N N . LEU A 1 106 ? 18.125 -23.469 -12.227 1 95.56 106 LEU A N 1
ATOM 819 C CA . LEU A 1 106 ? 16.766 -23.984 -12.133 1 95.56 106 LEU A CA 1
ATOM 820 C C . LEU A 1 106 ? 16.641 -25.328 -12.82 1 95.56 106 LEU A C 1
ATOM 822 O O . LEU A 1 106 ? 15.984 -26.234 -12.312 1 95.56 106 LEU A O 1
ATOM 826 N N . ARG A 1 107 ? 17.266 -25.5 -13.984 1 95.38 107 ARG A N 1
ATOM 827 C CA . ARG A 1 107 ? 17.281 -26.781 -14.68 1 95.38 107 ARG A CA 1
ATOM 828 C C . ARG A 1 107 ? 17.891 -27.875 -13.805 1 95.38 107 ARG A C 1
ATOM 830 O O . ARG A 1 107 ? 17.375 -28.984 -13.734 1 95.38 107 ARG A O 1
ATOM 837 N N . MET A 1 108 ? 18.828 -27.5 -13.094 1 94.19 108 MET A N 1
ATOM 838 C CA . MET A 1 108 ? 19.562 -28.469 -12.281 1 94.19 108 MET A CA 1
ATOM 839 C C . MET A 1 108 ? 18.781 -28.828 -11.016 1 94.19 108 MET A C 1
ATOM 841 O O . MET A 1 108 ? 18.891 -29.938 -10.508 1 94.19 108 MET A O 1
ATOM 845 N N . ALA A 1 109 ? 18.047 -27.891 -10.539 1 94.62 109 ALA A N 1
ATOM 846 C CA . ALA A 1 109 ? 17.359 -28.062 -9.266 1 94.62 109 ALA A CA 1
ATOM 847 C C . ALA A 1 109 ? 16.453 -29.297 -9.305 1 94.62 109 ALA A C 1
ATOM 849 O O . ALA A 1 109 ? 16.453 -30.109 -8.375 1 94.62 109 ALA A O 1
ATOM 850 N N . ALA A 1 110 ? 15.711 -29.469 -10.367 1 95.19 110 ALA A N 1
ATOM 851 C CA . ALA A 1 110 ? 14.797 -30.609 -10.484 1 95.19 110 ALA A CA 1
ATOM 852 C C . ALA A 1 110 ? 15.555 -31.891 -10.781 1 95.19 110 ALA A C 1
ATOM 854 O O . ALA A 1 110 ? 15.008 -33 -10.641 1 95.19 110 ALA A O 1
ATOM 855 N N . ASN A 1 111 ? 16.797 -31.734 -11.203 1 94.56 111 ASN A N 1
ATOM 856 C CA . ASN A 1 111 ? 17.594 -32.875 -11.641 1 94.56 111 ASN A CA 1
ATOM 857 C C . ASN A 1 111 ? 18.812 -33.062 -10.75 1 94.56 111 ASN A C 1
ATOM 859 O O . ASN A 1 111 ? 19.781 -33.719 -11.156 1 94.56 111 ASN A O 1
ATOM 863 N N . HIS A 1 112 ? 18.766 -32.438 -9.656 1 89.12 112 HIS A N 1
ATOM 864 C CA . HIS A 1 112 ? 19.891 -32.531 -8.734 1 89.12 112 HIS A CA 1
ATOM 865 C C . HIS A 1 112 ? 20.234 -33.969 -8.398 1 89.12 112 HIS A C 1
ATOM 867 O O . HIS A 1 112 ? 19.359 -34.75 -7.996 1 89.12 112 HIS A O 1
ATOM 873 N N . GLY A 1 113 ? 21.547 -34.281 -8.477 1 75.25 113 GLY A N 1
ATOM 874 C CA . GLY A 1 113 ? 22.016 -35.625 -8.172 1 75.25 113 GLY A CA 1
ATOM 875 C C . GLY A 1 113 ? 21.531 -36.656 -9.164 1 75.25 113 GLY A C 1
ATOM 876 O O . GLY A 1 113 ? 21.5 -37.844 -8.852 1 75.25 113 GLY A O 1
ATOM 877 N N . ALA A 1 114 ? 20.797 -36.344 -10.227 1 63.78 114 ALA A N 1
ATOM 878 C CA . ALA A 1 114 ? 20.172 -37.25 -11.164 1 63.78 114 ALA A CA 1
ATOM 879 C C . ALA A 1 114 ? 21.188 -38.281 -11.688 1 63.78 114 ALA A C 1
ATOM 881 O O . ALA A 1 114 ? 20.828 -39.156 -12.453 1 63.78 114 ALA A O 1
ATOM 882 N N . HIS A 1 115 ? 22.562 -38.062 -11.344 1 61.47 115 HIS A N 1
ATOM 883 C CA . HIS A 1 115 ? 23.266 -39.312 -11.57 1 61.47 115 HIS A CA 1
ATOM 884 C C . HIS A 1 115 ? 22.562 -40.5 -10.867 1 61.47 115 HIS A C 1
ATOM 886 O O . HIS A 1 115 ? 22.922 -41.656 -11.078 1 61.47 115 HIS A O 1
ATOM 892 N N . ASP A 1 116 ? 21.547 -40.094 -10.227 1 59.28 116 ASP A N 1
ATOM 893 C CA . ASP A 1 116 ? 20.703 -41.094 -9.609 1 59.28 116 ASP A CA 1
ATOM 894 C C . ASP A 1 116 ? 19.703 -41.688 -10.617 1 59.28 116 ASP A C 1
ATOM 896 O O . ASP A 1 116 ? 19.484 -41.094 -11.68 1 59.28 116 ASP A O 1
ATOM 900 N N . SER A 1 117 ? 19.391 -42.906 -10.672 1 68.62 117 SER A N 1
ATOM 901 C CA . SER A 1 117 ? 18.562 -43.75 -11.531 1 68.62 117 SER A CA 1
ATOM 902 C C . SER A 1 117 ? 17.172 -43.188 -11.695 1 68.62 117 SER A C 1
ATOM 904 O O . SER A 1 117 ? 16.297 -43.812 -12.305 1 68.62 117 SER A O 1
ATOM 906 N N . GLY A 1 118 ? 16.984 -41.75 -11.367 1 83.81 118 GLY A N 1
ATOM 907 C CA . GLY A 1 118 ? 15.625 -41.281 -11.531 1 83.81 118 GLY A CA 1
ATOM 908 C C . GLY A 1 118 ? 15.406 -40.562 -12.844 1 83.81 118 GLY A C 1
ATOM 909 O O . GLY A 1 118 ? 16.344 -40.375 -13.625 1 83.81 118 GLY A O 1
ATOM 910 N N . PRO A 1 119 ? 14.117 -40.188 -13.109 1 92.88 119 PRO A N 1
ATOM 911 C CA . PRO A 1 119 ? 13.805 -39.531 -14.375 1 92.88 119 PRO A CA 1
ATOM 912 C C . PRO A 1 119 ? 14.359 -38.125 -14.445 1 92.88 119 PRO A C 1
ATOM 914 O O . PRO A 1 119 ? 14.648 -37.5 -13.414 1 92.88 119 PRO A O 1
ATOM 917 N N . LYS A 1 120 ? 14.555 -37.656 -15.625 1 94.69 120 LYS A N 1
ATOM 918 C CA . LYS A 1 120 ? 15.016 -36.281 -15.875 1 94.69 120 LYS A CA 1
ATOM 919 C C . LYS A 1 120 ? 13.859 -35.375 -16.281 1 94.69 120 LYS A C 1
ATOM 921 O O . LYS A 1 120 ? 12.906 -35.844 -16.922 1 94.69 120 LYS A O 1
ATOM 926 N N . TYR A 1 121 ? 14.039 -34.156 -15.867 1 97.31 121 TYR A N 1
ATOM 927 C CA . TYR A 1 121 ? 13 -33.156 -16.172 1 97.31 121 TYR A CA 1
ATOM 928 C C . TYR A 1 121 ? 13.516 -32.125 -17.156 1 97.31 121 TYR A C 1
ATOM 930 O O . TYR A 1 121 ? 14.672 -31.688 -17.062 1 97.31 121 TYR A O 1
ATOM 938 N N . THR A 1 122 ? 12.633 -31.75 -18.094 1 98.19 122 THR A N 1
ATOM 939 C CA . THR A 1 122 ? 12.867 -30.609 -18.969 1 98.19 122 THR A CA 1
ATOM 940 C C . THR A 1 122 ? 12.188 -29.359 -18.438 1 98.19 122 THR A C 1
ATOM 942 O O . THR A 1 122 ? 11.031 -29.406 -18 1 98.19 122 THR A O 1
ATOM 945 N N . LEU A 1 123 ? 12.945 -28.25 -18.484 1 98.19 123 LEU A N 1
ATOM 946 C CA . LEU A 1 123 ? 12.461 -27 -17.891 1 98.19 123 LEU A CA 1
ATOM 947 C C . LEU A 1 123 ? 11.805 -26.125 -18.953 1 98.19 123 LEU A C 1
ATOM 949 O O . LEU A 1 123 ? 12.367 -25.922 -20.031 1 98.19 123 LEU A O 1
ATOM 953 N N . TYR A 1 124 ? 10.539 -25.641 -18.688 1 98.69 124 TYR A N 1
ATOM 954 C CA . TYR A 1 124 ? 9.867 -24.547 -19.375 1 98.69 124 TYR A CA 1
ATOM 955 C C . TYR A 1 124 ? 9.641 -23.359 -18.422 1 98.69 124 TYR A C 1
ATOM 957 O O . TYR A 1 124 ? 9.43 -23.547 -17.234 1 98.69 124 TYR A O 1
ATOM 965 N N . HIS A 1 125 ? 9.758 -22.125 -18.984 1 98.12 125 HIS A N 1
ATOM 966 C CA . HIS A 1 125 ? 9.672 -21.031 -18.031 1 98.12 125 HIS A CA 1
ATOM 967 C C . HIS A 1 125 ? 8.938 -19.828 -18.641 1 98.12 125 HIS A C 1
ATOM 969 O O . HIS A 1 125 ? 8.906 -19.672 -19.859 1 98.12 125 HIS A O 1
ATOM 975 N N . SER A 1 126 ? 8.203 -19.109 -17.875 1 98.19 126 SER A N 1
ATOM 976 C CA . SER A 1 126 ? 7.699 -17.766 -18.062 1 98.19 126 SER A CA 1
ATOM 977 C C . SER A 1 126 ? 8.141 -16.859 -16.922 1 98.19 126 SER A C 1
ATOM 979 O O . SER A 1 126 ? 7.652 -16.984 -15.789 1 98.19 126 SER A O 1
ATOM 981 N N . LEU A 1 127 ? 9.125 -15.984 -17.25 1 96.88 127 LEU A N 1
ATOM 982 C CA . LEU A 1 127 ? 9.75 -15.164 -16.219 1 96.88 127 LEU A CA 1
ATOM 983 C C . LEU A 1 127 ? 9.656 -13.68 -16.562 1 96.88 127 LEU A C 1
ATOM 985 O O . LEU A 1 127 ? 9.242 -13.328 -17.672 1 96.88 127 LEU A O 1
ATOM 989 N N . ASN A 1 128 ? 9.953 -12.922 -15.57 1 95.12 128 ASN A N 1
ATOM 990 C CA . ASN A 1 128 ? 9.891 -11.469 -15.742 1 95.12 128 ASN A CA 1
ATOM 991 C C . ASN A 1 128 ? 10.711 -11.016 -16.938 1 95.12 128 ASN A C 1
ATOM 993 O O . ASN A 1 128 ? 11.883 -11.375 -17.078 1 95.12 128 ASN A O 1
ATOM 997 N N . ARG A 1 129 ? 10.133 -10.234 -17.812 1 94.62 129 ARG A N 1
ATOM 998 C CA . ARG A 1 129 ? 10.789 -9.82 -19.062 1 94.62 129 ARG A CA 1
ATOM 999 C C . ARG A 1 129 ? 11.445 -8.461 -18.906 1 94.62 129 ARG A C 1
ATOM 1001 O O . ARG A 1 129 ? 12.125 -7.984 -19.812 1 94.62 129 ARG A O 1
ATOM 1008 N N . ALA A 1 130 ? 11.219 -7.809 -17.766 1 90.69 130 ALA A N 1
ATOM 1009 C CA . ALA A 1 130 ? 11.93 -6.555 -17.516 1 90.69 130 ALA A CA 1
ATOM 1010 C C . ALA A 1 130 ? 13.422 -6.801 -17.297 1 90.69 130 ALA A C 1
ATOM 1012 O O . ALA A 1 130 ? 13.812 -7.832 -16.75 1 90.69 130 ALA A O 1
ATOM 1013 N N . THR A 1 131 ? 14.195 -5.77 -17.625 1 85.25 131 THR A N 1
ATOM 1014 C CA . THR A 1 131 ? 15.641 -5.926 -17.5 1 85.25 131 THR A CA 1
ATOM 1015 C C . THR A 1 131 ? 16.141 -5.367 -16.172 1 85.25 131 THR A C 1
ATOM 1017 O O . THR A 1 131 ? 17.281 -5.594 -15.781 1 85.25 131 THR A O 1
ATOM 1020 N N . ARG A 1 132 ? 15.273 -4.625 -15.477 1 81.69 132 ARG A N 1
ATOM 1021 C CA . ARG A 1 132 ? 15.648 -4.031 -14.195 1 81.69 132 ARG A CA 1
ATOM 1022 C C . ARG A 1 132 ? 14.477 -4.066 -13.219 1 81.69 132 ARG A C 1
ATOM 1024 O O . ARG A 1 132 ? 13.352 -4.391 -13.602 1 81.69 132 ARG A O 1
ATOM 1031 N N . GLY A 1 133 ? 14.836 -3.877 -11.992 1 77.44 133 GLY A N 1
ATOM 1032 C CA . GLY A 1 133 ? 13.797 -3.852 -10.969 1 77.44 133 GLY A CA 1
ATOM 1033 C C . GLY A 1 133 ? 13.617 -5.188 -10.273 1 77.44 133 GLY A C 1
ATOM 1034 O O . GLY A 1 133 ? 14.531 -6.016 -10.266 1 77.44 133 GLY A O 1
ATOM 1035 N N . GLN A 1 134 ? 12.445 -5.305 -9.711 1 74.81 134 GLN A N 1
ATOM 1036 C CA . GLN A 1 134 ? 12.188 -6.488 -8.898 1 74.81 134 GLN A CA 1
ATOM 1037 C C . GLN A 1 134 ? 11.938 -7.711 -9.773 1 74.81 134 GLN A C 1
ATOM 1039 O O . GLN A 1 134 ? 11.359 -7.605 -10.852 1 74.81 134 GLN A O 1
ATOM 1044 N N . ARG A 1 135 ? 12.484 -8.914 -9.383 1 72.38 135 ARG A N 1
ATOM 1045 C CA . ARG A 1 135 ? 12.391 -10.211 -10.047 1 72.38 135 ARG A CA 1
ATOM 1046 C C . ARG A 1 135 ? 11.156 -10.977 -9.57 1 72.38 135 ARG A C 1
ATOM 1048 O O . ARG A 1 135 ? 11.227 -12.18 -9.336 1 72.38 135 ARG A O 1
ATOM 1055 N N . HIS A 1 136 ? 9.992 -10.328 -9.539 1 76.12 136 HIS A N 1
ATOM 1056 C CA . HIS A 1 136 ? 8.891 -11 -8.859 1 76.12 136 HIS A CA 1
ATOM 1057 C C . HIS A 1 136 ? 7.992 -11.734 -9.844 1 76.12 136 HIS A C 1
ATOM 1059 O O . HIS A 1 136 ? 8.031 -11.469 -11.047 1 76.12 136 HIS A O 1
ATOM 1065 N N . PHE A 1 137 ? 7.414 -12.922 -9.641 1 86.19 137 PHE A N 1
ATOM 1066 C CA . PHE A 1 137 ? 6.094 -13.383 -10.055 1 86.19 137 PHE A CA 1
ATOM 1067 C C . PHE A 1 137 ? 6.199 -14.383 -11.195 1 86.19 137 PHE A C 1
ATOM 1069 O O . PHE A 1 137 ? 5.215 -14.656 -11.883 1 86.19 137 PHE A O 1
ATOM 1076 N N . GLY A 1 138 ? 7.414 -14.906 -11.531 1 97 138 GLY A N 1
ATOM 1077 C CA . GLY A 1 138 ? 7.527 -15.867 -12.617 1 97 138 GLY A CA 1
ATOM 1078 C C . GLY A 1 138 ? 7.059 -17.266 -12.234 1 97 138 GLY A C 1
ATOM 1079 O O . GLY A 1 138 ? 6.809 -17.531 -11.055 1 97 138 GLY A O 1
ATOM 1080 N N . VAL A 1 139 ? 6.879 -18.109 -13.312 1 98.69 139 VAL A N 1
ATOM 1081 C CA . VAL A 1 139 ? 6.52 -19.5 -13.109 1 98.69 139 VAL A CA 1
ATOM 1082 C C . VAL A 1 139 ? 7.406 -20.391 -13.977 1 98.69 139 VAL A C 1
ATOM 1084 O O . VAL A 1 139 ? 7.883 -19.969 -15.031 1 98.69 139 VAL A O 1
ATOM 1087 N N . VAL A 1 140 ? 7.648 -21.641 -13.492 1 98.44 140 VAL A N 1
ATOM 1088 C CA . VAL A 1 140 ? 8.352 -22.656 -14.273 1 98.44 140 VAL A CA 1
ATOM 1089 C C . VAL A 1 140 ? 7.582 -23.969 -14.227 1 98.44 140 VAL A C 1
ATOM 1091 O O . VAL A 1 140 ? 6.93 -24.281 -13.219 1 98.44 140 VAL A O 1
ATOM 1094 N N . THR A 1 141 ? 7.656 -24.688 -15.297 1 98.88 141 THR A N 1
ATOM 1095 C CA . THR A 1 141 ? 7.086 -26.031 -15.375 1 98.88 141 THR A CA 1
ATOM 1096 C C . THR A 1 141 ? 8.141 -27.031 -15.828 1 98.88 141 THR A C 1
ATOM 1098 O O . THR A 1 141 ? 8.836 -26.812 -16.828 1 98.88 141 THR A O 1
ATOM 1101 N N . TYR A 1 142 ? 8.297 -28.062 -14.992 1 98.69 142 TYR A N 1
ATOM 1102 C CA . TYR A 1 142 ? 9.133 -29.188 -15.367 1 98.69 142 TYR A CA 1
ATOM 1103 C C . TYR A 1 142 ? 8.289 -30.328 -15.945 1 98.69 142 TYR A C 1
ATOM 1105 O O . TYR A 1 142 ? 7.234 -30.656 -15.398 1 98.69 142 TYR A O 1
ATOM 1113 N N . ALA A 1 143 ? 8.781 -30.875 -17.031 1 98.62 143 ALA A N 1
ATOM 1114 C CA . ALA A 1 143 ? 8.102 -32.031 -17.641 1 98.62 143 ALA A CA 1
ATOM 1115 C C . ALA A 1 143 ? 9.023 -33.219 -17.703 1 98.62 143 ALA A C 1
ATOM 1117 O O . ALA A 1 143 ? 10.164 -33.125 -18.172 1 98.62 143 ALA A O 1
ATOM 1118 N N . LYS A 1 144 ? 8.516 -34.312 -17.25 1 97 144 LYS A N 1
ATOM 1119 C CA . LYS A 1 144 ? 9.258 -35.562 -17.266 1 97 144 LYS A CA 1
ATOM 1120 C C . LYS A 1 144 ? 9.375 -36.125 -18.672 1 97 144 LYS A C 1
ATOM 1122 O O . LYS A 1 144 ? 10.414 -36.688 -19.047 1 97 144 LYS A O 1
ATOM 1127 N N . GLU A 1 145 ? 8.297 -35.969 -19.422 1 96.31 145 GLU A N 1
ATOM 1128 C CA . GLU A 1 145 ? 8.242 -36.438 -20.797 1 96.31 145 GLU A CA 1
ATOM 1129 C C . GLU A 1 145 ? 7.977 -35.281 -21.766 1 96.31 145 GLU A C 1
ATOM 1131 O O . GLU A 1 145 ? 6.855 -35.125 -22.234 1 96.31 145 GLU A O 1
ATOM 1136 N N . PRO A 1 146 ? 9.031 -34.594 -22.109 1 96.62 146 PRO A N 1
ATOM 1137 C CA . PRO A 1 146 ? 8.867 -33.375 -22.891 1 96.62 146 PRO A CA 1
ATOM 1138 C C . PRO A 1 146 ? 8.312 -33.625 -24.297 1 96.62 146 PRO A C 1
ATOM 1140 O O . PRO A 1 146 ? 7.762 -32.75 -24.938 1 96.62 146 PRO A O 1
ATOM 1143 N N . HIS A 1 147 ? 8.422 -34.844 -24.781 1 94.94 147 HIS A N 1
ATOM 1144 C CA . HIS A 1 147 ? 7.949 -35.188 -26.125 1 94.94 147 HIS A CA 1
ATOM 1145 C C . HIS A 1 147 ? 6.43 -35.094 -26.219 1 94.94 147 HIS A C 1
ATOM 1147 O O . HIS A 1 147 ? 5.867 -35 -27.312 1 94.94 147 HIS A O 1
ATOM 1153 N N . THR A 1 148 ? 5.75 -35.125 -25.094 1 96.12 148 THR A N 1
ATOM 1154 C CA . THR A 1 148 ? 4.293 -35.031 -25.078 1 96.12 148 THR A CA 1
ATOM 1155 C C . THR A 1 148 ? 3.834 -33.594 -25.234 1 96.12 148 THR A C 1
ATOM 1157 O O . THR A 1 148 ? 2.658 -33.312 -25.5 1 96.12 148 THR A O 1
ATOM 1160 N N . VAL A 1 149 ? 4.723 -32.625 -25.047 1 97.75 149 VAL A N 1
ATOM 1161 C CA . VAL A 1 149 ? 4.418 -31.203 -25.125 1 97.75 149 VAL A CA 1
ATOM 1162 C C . VAL A 1 149 ? 4.609 -30.719 -26.562 1 97.75 149 VAL A C 1
ATOM 1164 O O . VAL A 1 149 ? 5.719 -30.766 -27.109 1 97.75 149 VAL A O 1
ATOM 1167 N N . VAL A 1 150 ? 3.58 -30.219 -27.188 1 97.44 150 VAL A N 1
ATOM 1168 C CA . VAL A 1 150 ? 3.674 -29.797 -28.594 1 97.44 150 VAL A CA 1
ATOM 1169 C C . VAL A 1 150 ? 3.898 -28.297 -28.672 1 97.44 150 VAL A C 1
ATOM 1171 O O . VAL A 1 150 ? 4.391 -27.797 -29.688 1 97.44 150 VAL A O 1
ATOM 1174 N N . SER A 1 151 ? 3.447 -27.625 -27.625 1 97.88 151 SER A N 1
ATOM 1175 C CA . SER A 1 151 ? 3.656 -26.188 -27.562 1 97.88 151 SER A CA 1
ATOM 1176 C C . SER A 1 151 ? 3.859 -25.719 -26.125 1 97.88 151 SER A C 1
ATOM 1178 O O . SER A 1 151 ? 3.186 -26.203 -25.203 1 97.88 151 SER A O 1
ATOM 1180 N N . ALA A 1 152 ? 4.871 -24.938 -25.906 1 98.62 152 ALA A N 1
ATOM 1181 C CA . ALA A 1 152 ? 5.109 -24.234 -24.641 1 98.62 152 ALA A CA 1
ATOM 1182 C C . ALA A 1 152 ? 5.195 -22.734 -24.859 1 98.62 152 ALA A C 1
ATOM 1184 O O . ALA A 1 152 ? 6.027 -22.25 -25.641 1 98.62 152 ALA A O 1
ATOM 1185 N N . ARG A 1 153 ? 4.277 -21.984 -24.156 1 97.94 153 ARG A N 1
ATOM 1186 C CA . ARG A 1 153 ? 4.293 -20.562 -24.484 1 97.94 153 ARG A CA 1
ATOM 1187 C C . ARG A 1 153 ? 3.916 -19.719 -23.266 1 97.94 153 ARG A C 1
ATOM 1189 O O . ARG A 1 153 ? 3.145 -20.156 -22.422 1 97.94 153 ARG A O 1
ATOM 1196 N N . GLU A 1 154 ? 4.465 -18.562 -23.297 1 97.88 154 GLU A N 1
ATOM 1197 C CA . GLU A 1 154 ? 4.035 -17.484 -22.422 1 97.88 154 GLU A CA 1
ATOM 1198 C C . GLU A 1 154 ? 2.824 -16.75 -22.984 1 97.88 154 GLU A C 1
ATOM 1200 O O . GLU A 1 154 ? 2.252 -17.172 -24 1 97.88 154 GLU A O 1
ATOM 1205 N N . VAL A 1 155 ? 2.354 -15.742 -22.297 1 98.12 155 VAL A N 1
ATOM 1206 C CA . VAL A 1 155 ? 1.271 -14.906 -22.797 1 98.12 155 VAL A CA 1
ATOM 1207 C C . VAL A 1 155 ? 1.776 -13.477 -23 1 98.12 155 VAL A C 1
ATOM 1209 O O . VAL A 1 155 ? 2.59 -12.977 -22.219 1 98.12 155 VAL A O 1
ATOM 1212 N N . ASP A 1 156 ? 1.223 -12.789 -23.953 1 96.31 156 ASP A N 1
ATOM 1213 C CA . ASP A 1 156 ? 1.726 -11.477 -24.344 1 96.31 156 ASP A CA 1
ATOM 1214 C C . ASP A 1 156 ? 1.28 -10.391 -23.375 1 96.31 156 ASP A C 1
ATOM 1216 O O . ASP A 1 156 ? 1.959 -9.375 -23.203 1 96.31 156 ASP A O 1
ATOM 1220 N N . TRP A 1 157 ? 0.228 -10.617 -22.703 1 97.06 157 TRP A N 1
ATOM 1221 C CA . TRP A 1 157 ? -0.394 -9.57 -21.906 1 97.06 157 TRP A CA 1
ATOM 1222 C C . TRP A 1 157 ? 0.167 -9.555 -20.484 1 97.06 157 TRP A C 1
ATOM 1224 O O . TRP A 1 157 ? -0.276 -8.773 -19.641 1 97.06 157 TRP A O 1
ATOM 1234 N N . ASP A 1 158 ? 1.151 -10.453 -20.219 1 96.12 158 ASP A N 1
ATOM 1235 C CA . ASP A 1 158 ? 1.75 -10.516 -18.891 1 96.12 158 ASP A CA 1
ATOM 1236 C C . ASP A 1 158 ? 3.275 -10.547 -18.969 1 96.12 158 ASP A C 1
ATOM 1238 O O . ASP A 1 158 ? 3.869 -11.617 -19.125 1 96.12 158 ASP A O 1
ATOM 1242 N N . ALA A 1 159 ? 3.871 -9.453 -18.75 1 95.06 159 ALA A N 1
ATOM 1243 C CA . ALA A 1 159 ? 5.324 -9.344 -18.828 1 95.06 159 ALA A CA 1
ATOM 1244 C C . ALA A 1 159 ? 5.977 -9.766 -17.5 1 95.06 159 ALA A C 1
ATOM 1246 O O . ALA A 1 159 ? 7.191 -9.961 -17.438 1 95.06 159 ALA A O 1
ATOM 1247 N N . GLU A 1 160 ? 5.164 -9.922 -16.453 1 95.81 160 GLU A N 1
ATOM 1248 C CA . GLU A 1 160 ? 5.699 -10.344 -15.164 1 95.81 160 GLU A CA 1
ATOM 1249 C C . GLU A 1 160 ? 6.02 -11.836 -15.164 1 95.81 160 GLU A C 1
ATOM 1251 O O . GLU A 1 160 ? 6.727 -12.32 -14.281 1 95.81 160 GLU A O 1
ATOM 1256 N N . GLY A 1 161 ? 5.48 -12.609 -16.141 1 97.25 161 GLY A N 1
ATOM 1257 C CA . GLY A 1 161 ? 5.801 -14.023 -16.297 1 97.25 161 GLY A CA 1
ATOM 1258 C C . GLY A 1 161 ? 4.953 -14.922 -15.414 1 97.25 161 GLY A C 1
ATOM 1259 O O . GLY A 1 161 ? 5.395 -16 -15.008 1 97.25 161 GLY A O 1
ATOM 1260 N N . ARG A 1 162 ? 3.689 -14.562 -15.18 1 98.44 162 ARG A N 1
ATOM 1261 C CA . ARG A 1 162 ? 2.83 -15.211 -14.195 1 98.44 162 ARG A CA 1
ATOM 1262 C C . ARG A 1 162 ? 2.123 -16.422 -14.797 1 98.44 162 ARG A C 1
ATOM 1264 O O . ARG A 1 162 ? 1.471 -17.188 -14.086 1 98.44 162 ARG A O 1
ATOM 1271 N N . VAL A 1 163 ? 2.223 -16.578 -16.125 1 98.88 163 VAL A N 1
ATOM 1272 C CA . VAL A 1 163 ? 1.464 -17.641 -16.781 1 98.88 163 VAL A CA 1
ATOM 1273 C C . VAL A 1 163 ? 2.371 -18.406 -17.75 1 98.88 163 VAL A C 1
ATOM 1275 O O . VAL A 1 163 ? 3.051 -17.797 -18.578 1 98.88 163 VAL A O 1
ATOM 1278 N N . LEU A 1 164 ? 2.383 -19.703 -17.641 1 98.94 164 LEU A N 1
ATOM 1279 C CA . LEU A 1 164 ? 3.025 -20.594 -18.609 1 98.94 164 LEU A CA 1
ATOM 1280 C C . LEU A 1 164 ? 2.062 -21.672 -19.078 1 98.94 164 LEU A C 1
ATOM 1282 O O . LEU A 1 164 ? 1.404 -22.328 -18.25 1 98.94 164 LEU A O 1
ATOM 1286 N N . ILE A 1 165 ? 1.983 -21.844 -20.375 1 98.94 165 ILE A N 1
ATOM 1287 C CA . ILE A 1 165 ? 1.036 -22.797 -20.953 1 98.94 165 ILE A CA 1
ATOM 1288 C C . ILE A 1 165 ? 1.792 -23.891 -21.703 1 98.94 165 ILE A C 1
ATOM 1290 O O . ILE A 1 165 ? 2.605 -23.594 -22.594 1 98.94 165 ILE A O 1
ATOM 1294 N N . LEU A 1 166 ? 1.575 -25.109 -21.344 1 98.88 166 LEU A N 1
ATOM 1295 C CA . LEU A 1 166 ? 2.004 -26.266 -22.125 1 98.88 166 LEU A CA 1
ATOM 1296 C C . LEU A 1 166 ? 0.812 -26.953 -22.781 1 98.88 166 LEU A C 1
ATOM 1298 O O . LEU A 1 166 ? -0.14 -27.344 -22.109 1 98.88 166 LEU A O 1
ATOM 1302 N N . GLU A 1 167 ? 0.871 -27.062 -24.078 1 98.56 167 GLU A N 1
ATOM 1303 C CA . GLU A 1 167 ? -0.148 -27.797 -24.828 1 98.56 167 GLU A CA 1
ATOM 1304 C C . GLU A 1 167 ? 0.327 -29.219 -25.156 1 98.56 167 GLU A C 1
ATOM 1306 O O . GLU A 1 167 ? 1.432 -29.391 -25.672 1 98.56 167 GLU A O 1
ATOM 1311 N N . MET A 1 168 ? -0.521 -30.156 -24.859 1 98 168 MET A N 1
ATOM 1312 C CA . MET A 1 168 ? -0.151 -31.562 -25.016 1 98 168 MET A CA 1
ATOM 1313 C C . MET A 1 168 ? -0.65 -32.125 -26.359 1 98 168 MET A C 1
ATOM 1315 O O . MET A 1 168 ? -1.703 -31.703 -26.844 1 98 168 MET A O 1
ATOM 1319 N N . GLU A 1 169 ? 0.051 -33.031 -26.828 1 95.69 169 GLU A N 1
ATOM 1320 C CA . GLU A 1 169 ? -0.346 -33.75 -28.031 1 95.69 169 GLU A CA 1
ATOM 1321 C C . GLU A 1 169 ? -1.702 -34.438 -27.859 1 95.69 169 GLU A C 1
ATOM 1323 O O . GLU A 1 169 ? -2.49 -34.5 -28.797 1 95.69 169 GLU A O 1
ATOM 1328 N N . SER A 1 170 ? -1.984 -34.812 -26.656 1 96.25 170 SER A N 1
ATOM 1329 C CA . SER A 1 170 ? -3.189 -35.594 -26.375 1 96.25 170 SER A CA 1
ATOM 1330 C C . SER A 1 170 ? -4.414 -34.688 -26.266 1 96.25 170 SER A C 1
ATOM 1332 O O . SER A 1 170 ? -5.523 -35.156 -26.016 1 96.25 170 SER A O 1
ATOM 1334 N N . GLY A 1 171 ? -4.254 -33.375 -26.359 1 96.94 171 GLY A N 1
ATOM 1335 C CA . GLY A 1 171 ? -5.414 -32.5 -26.547 1 96.94 171 GLY A CA 1
ATOM 1336 C C . GLY A 1 171 ? -5.809 -31.75 -25.297 1 96.94 171 GLY A C 1
ATOM 1337 O O . GLY A 1 171 ? -6.977 -31.391 -25.125 1 96.94 171 GLY A O 1
ATOM 1338 N N . TRP A 1 172 ? -4.902 -31.531 -24.406 1 98.06 172 TRP A N 1
ATOM 1339 C CA . TRP A 1 172 ? -5.176 -30.734 -23.219 1 98.06 172 TRP A CA 1
ATOM 1340 C C . TRP A 1 172 ? -4.023 -29.766 -22.938 1 98.06 172 TRP A C 1
ATOM 1342 O O . TRP A 1 172 ? -2.934 -29.922 -23.5 1 98.06 172 TRP A O 1
ATOM 1352 N N . ALA A 1 173 ? -4.336 -28.734 -22.203 1 98.75 173 ALA A N 1
ATOM 1353 C CA . ALA A 1 173 ? -3.34 -27.719 -21.859 1 98.75 173 ALA A CA 1
ATOM 1354 C C . ALA A 1 173 ? -3.152 -27.641 -20.344 1 98.75 173 ALA A C 1
ATOM 1356 O O . ALA A 1 173 ? -4.129 -27.641 -19.594 1 98.75 173 ALA A O 1
ATOM 1357 N N . LEU A 1 174 ? -1.919 -27.703 -19.969 1 98.94 174 LEU A N 1
ATOM 1358 C CA . LEU A 1 174 ? -1.534 -27.406 -18.594 1 98.94 174 LEU A CA 1
ATOM 1359 C C . LEU A 1 174 ? -1.172 -25.938 -18.422 1 98.94 174 LEU A C 1
ATOM 1361 O O . LEU A 1 174 ? -0.229 -25.453 -19.062 1 98.94 174 LEU A O 1
ATOM 1365 N N . VAL A 1 175 ? -1.967 -25.219 -17.609 1 98.94 175 VAL A N 1
ATOM 1366 C CA . VAL A 1 175 ? -1.744 -23.797 -17.375 1 98.94 175 VAL A CA 1
ATOM 1367 C C . VAL A 1 175 ? -1.223 -23.562 -15.969 1 98.94 175 VAL A C 1
ATOM 1369 O O . VAL A 1 175 ? -1.964 -23.719 -14.992 1 98.94 175 VAL A O 1
ATOM 1372 N N . ASN A 1 176 ? 0.067 -23.234 -15.812 1 98.94 176 ASN A N 1
ATOM 1373 C CA . ASN A 1 176 ? 0.707 -22.859 -14.555 1 98.94 176 ASN A CA 1
ATOM 1374 C C . ASN A 1 176 ? 0.511 -21.375 -14.25 1 98.94 176 ASN A C 1
ATOM 1376 O O . ASN A 1 176 ? 0.937 -20.516 -15.023 1 98.94 176 ASN A O 1
ATOM 1380 N N . VAL A 1 177 ? -0.12 -21.062 -13.055 1 98.94 177 VAL A N 1
ATOM 1381 C CA . VAL A 1 177 ? -0.599 -19.703 -12.836 1 98.94 177 VAL A CA 1
ATOM 1382 C C . VAL A 1 177 ? -0.105 -19.188 -11.484 1 98.94 177 VAL A C 1
ATOM 1384 O O . VAL A 1 177 ? -0.236 -19.891 -10.469 1 98.94 177 VAL A O 1
ATOM 1387 N N . TYR A 1 178 ? 0.482 -18.031 -11.469 1 98.75 178 TYR A N 1
ATOM 1388 C CA . TYR A 1 178 ? 0.666 -17.234 -10.266 1 98.75 178 TYR A CA 1
ATOM 1389 C C . TYR A 1 178 ? -0.102 -15.914 -10.375 1 98.75 178 TYR A C 1
ATOM 1391 O O . TYR A 1 178 ? 0.458 -14.891 -10.773 1 98.75 178 TYR A O 1
ATOM 1399 N N . ALA A 1 179 ? -1.355 -15.977 -9.922 1 98.56 179 ALA A N 1
ATOM 1400 C CA . ALA A 1 179 ? -2.205 -14.789 -9.992 1 98.56 179 ALA A CA 1
ATOM 1401 C C . ALA A 1 179 ? -1.793 -13.758 -8.945 1 98.56 179 ALA A C 1
ATOM 1403 O O . ALA A 1 179 ? -0.987 -14.047 -8.055 1 98.56 179 ALA A O 1
ATOM 1404 N N . LEU A 1 180 ? -2.342 -12.547 -9.125 1 97.06 180 LEU A N 1
ATOM 1405 C CA . LEU A 1 180 ? -1.918 -11.445 -8.258 1 97.06 180 LEU A CA 1
ATOM 1406 C C . LEU A 1 180 ? -2.619 -11.516 -6.906 1 97.06 180 LEU A C 1
ATOM 1408 O O . LEU A 1 180 ? -3.814 -11.805 -6.84 1 97.06 180 LEU A O 1
ATOM 1412 N N . ASN A 1 181 ? -1.781 -11.195 -5.898 1 95.06 181 ASN A N 1
ATOM 1413 C CA . ASN A 1 181 ? -2.391 -10.805 -4.633 1 95.06 181 ASN A CA 1
ATOM 1414 C C . ASN A 1 181 ? -2.855 -9.352 -4.656 1 95.06 181 ASN A C 1
ATOM 1416 O O . ASN A 1 181 ? -2.078 -8.453 -4.977 1 95.06 181 ASN A O 1
ATOM 1420 N N . GLY A 1 182 ? -4.102 -9.133 -4.32 1 94.44 182 GLY A N 1
ATOM 1421 C CA . GLY A 1 182 ? -4.699 -7.812 -4.41 1 94.44 182 GLY A CA 1
ATOM 1422 C C . GLY A 1 182 ? -4.34 -6.914 -3.24 1 94.44 182 GLY A C 1
ATOM 1423 O O . GLY A 1 182 ? -4.289 -7.367 -2.096 1 94.44 182 GLY A O 1
ATOM 1424 N N . SER A 1 183 ? -4.047 -5.637 -3.57 1 93.81 183 SER A N 1
ATOM 1425 C CA . SER A 1 183 ? -3.846 -4.586 -2.582 1 93.81 183 SER A CA 1
ATOM 1426 C C . SER A 1 183 ? -4.012 -3.203 -3.205 1 93.81 183 SER A C 1
ATOM 1428 O O . SER A 1 183 ? -4.188 -3.08 -4.418 1 93.81 183 SER A O 1
ATOM 1430 N N . GLU A 1 184 ? -3.953 -2.207 -2.312 1 93.12 184 GLU A N 1
ATOM 1431 C CA . GLU A 1 184 ? -4.043 -0.836 -2.807 1 93.12 184 GLU A CA 1
ATOM 1432 C C . GLU A 1 184 ? -2.668 -0.288 -3.172 1 93.12 184 GLU A C 1
ATOM 1434 O O . GLU A 1 184 ? -2.545 0.865 -3.59 1 93.12 184 GLU A O 1
ATOM 1439 N N . TYR A 1 185 ? -1.657 -1.089 -3.146 1 93.56 185 TYR A N 1
ATOM 1440 C CA . TYR A 1 185 ? -0.337 -0.705 -3.633 1 93.56 185 TYR A CA 1
ATOM 1441 C C . TYR A 1 185 ? -0.36 -0.463 -5.137 1 93.56 185 TYR A C 1
ATOM 1443 O O . TYR A 1 185 ? -1.169 -1.056 -5.855 1 93.56 185 TYR A O 1
ATOM 1451 N N . MET A 1 186 ? 0.519 0.319 -5.531 1 93.75 186 MET A N 1
ATOM 1452 C CA . MET A 1 186 ? 0.597 0.639 -6.957 1 93.75 186 MET A CA 1
ATOM 1453 C C . MET A 1 186 ? 1.221 -0.512 -7.738 1 93.75 186 MET A C 1
ATOM 1455 O O . MET A 1 186 ? 2.209 -1.103 -7.301 1 93.75 186 MET A O 1
ATOM 1459 N N . TRP A 1 187 ? 0.609 -0.865 -8.844 1 94.38 187 TRP A N 1
ATOM 1460 C CA . TRP A 1 187 ? 1.151 -1.789 -9.828 1 94.38 187 TRP A CA 1
ATOM 1461 C C . TRP A 1 187 ? 1.616 -1.041 -11.078 1 94.38 187 TRP A C 1
ATOM 1463 O O . TRP A 1 187 ? 0.893 -0.192 -11.602 1 94.38 187 TRP A O 1
ATOM 1473 N N . ARG A 1 188 ? 2.822 -1.354 -11.484 1 92.12 188 ARG A N 1
ATOM 1474 C CA . ARG A 1 188 ? 3.375 -0.831 -12.727 1 92.12 188 ARG A CA 1
ATOM 1475 C C . ARG A 1 188 ? 3.775 -1.963 -13.672 1 92.12 188 ARG A C 1
ATOM 1477 O O . ARG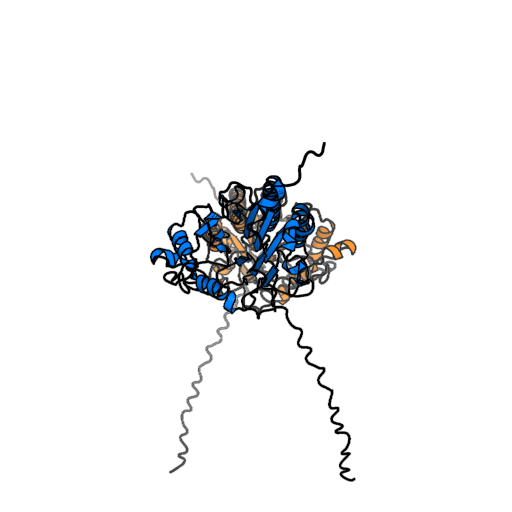 A 1 188 ? 4.383 -2.945 -13.242 1 92.12 188 ARG A O 1
ATOM 1484 N N . ASP A 1 189 ? 3.457 -1.764 -14.93 1 92.69 189 ASP A N 1
ATOM 1485 C CA . ASP A 1 189 ? 3.912 -2.715 -15.945 1 92.69 189 ASP A CA 1
ATOM 1486 C C . ASP A 1 189 ? 5.438 -2.734 -16.031 1 92.69 189 ASP A C 1
ATOM 1488 O O . ASP A 1 189 ? 6.07 -1.688 -16.188 1 92.69 189 ASP A O 1
ATOM 1492 N N . PRO A 1 190 ? 5.961 -3.949 -15.961 1 91.31 190 PRO A N 1
ATOM 1493 C CA . PRO A 1 190 ? 7.426 -4.016 -15.969 1 91.31 190 PRO A CA 1
ATOM 1494 C C . PRO A 1 190 ? 8.039 -3.412 -17.234 1 91.31 190 PRO A C 1
ATOM 1496 O O . PRO A 1 190 ? 9.18 -2.951 -17.219 1 91.31 190 PRO A O 1
ATOM 1499 N N . LEU A 1 191 ? 7.285 -3.383 -18.297 1 92.62 191 LEU A N 1
ATOM 1500 C CA . LEU A 1 191 ? 7.793 -2.857 -19.562 1 92.62 191 LEU A CA 1
ATOM 1501 C C . LEU A 1 191 ? 7.305 -1.431 -19.797 1 92.62 191 LEU A C 1
ATOM 1503 O O . LEU A 1 191 ? 7.609 -0.824 -20.828 1 92.62 191 LEU A O 1
ATOM 1507 N N . GLY A 1 192 ? 6.523 -0.929 -18.938 1 90.44 192 GLY A N 1
ATOM 1508 C CA . GLY A 1 192 ? 6.031 0.436 -19.031 1 90.44 192 GLY A CA 1
ATOM 1509 C C . GLY A 1 192 ? 5.004 0.622 -20.141 1 90.44 192 GLY A C 1
ATOM 1510 O O . GLY A 1 192 ? 4.844 1.725 -20.656 1 90.44 192 GLY A O 1
ATOM 1511 N N . GLN A 1 193 ? 4.297 -0.394 -20.453 1 91.19 193 GLN A N 1
ATOM 1512 C CA . GLN A 1 193 ? 3.418 -0.35 -21.625 1 91.19 193 GLN A CA 1
ATOM 1513 C C . GLN A 1 193 ? 1.956 -0.226 -21.203 1 91.19 193 GLN A C 1
ATOM 1515 O O . GLN A 1 193 ? 1.062 -0.192 -22.047 1 91.19 193 GLN A O 1
ATOM 1520 N N . ALA A 1 194 ? 1.685 -0.21 -19.922 1 91.62 194 ALA A N 1
ATOM 1521 C CA . ALA A 1 194 ? 0.324 -0.079 -19.406 1 91.62 194 ALA A CA 1
ATOM 1522 C C . ALA A 1 194 ? 0.239 1.023 -18.359 1 91.62 194 ALA A C 1
ATOM 1524 O O . ALA A 1 194 ? 1.21 1.284 -17.641 1 91.62 194 ALA A O 1
ATOM 1525 N N . THR A 1 195 ? -0.961 1.65 -18.219 1 91.88 195 THR A N 1
ATOM 1526 C CA . THR A 1 195 ? -1.184 2.682 -17.203 1 91.88 195 THR A CA 1
ATOM 1527 C C . THR A 1 195 ? -1.13 2.086 -15.797 1 91.88 195 THR A C 1
ATOM 1529 O O . THR A 1 195 ? -1.649 0.994 -15.562 1 91.88 195 THR A O 1
ATOM 1532 N N . PRO A 1 196 ? -0.489 2.809 -14.922 1 93 196 PRO A N 1
ATOM 1533 C CA . PRO A 1 196 ? -0.451 2.318 -13.539 1 93 196 PRO A CA 1
ATOM 1534 C C . PRO A 1 196 ? -1.844 2.141 -12.945 1 93 196 PRO A C 1
ATOM 1536 O O . PRO A 1 196 ? -2.781 2.842 -13.328 1 93 196 PRO A O 1
ATOM 1539 N N . LYS A 1 197 ? -1.943 1.253 -12 1 95.81 197 LYS A N 1
ATOM 1540 C CA . LYS A 1 197 ? -3.174 0.954 -11.273 1 95.81 197 LYS A CA 1
ATOM 1541 C C . LYS A 1 197 ? -2.875 0.281 -9.938 1 95.81 197 LYS A C 1
ATOM 1543 O O . LYS A 1 197 ? -1.711 0.082 -9.586 1 95.81 197 LYS A O 1
ATOM 1548 N N . THR A 1 198 ? -3.898 0.038 -9.156 1 96.12 198 THR A N 1
ATOM 1549 C CA . THR A 1 198 ? -3.68 -0.706 -7.918 1 96.12 198 THR A CA 1
ATOM 1550 C C . THR A 1 198 ? -3.486 -2.191 -8.211 1 96.12 198 THR A C 1
ATOM 1552 O O . THR A 1 198 ? -3.928 -2.689 -9.242 1 96.12 198 THR A O 1
ATOM 1555 N N . ARG A 1 199 ? -2.889 -2.883 -7.32 1 96.5 199 ARG A N 1
ATOM 1556 C CA . ARG A 1 199 ? -2.748 -4.328 -7.461 1 96.5 199 ARG A CA 1
ATOM 1557 C C . ARG A 1 199 ? -4.113 -5.012 -7.473 1 96.5 199 ARG A C 1
ATOM 1559 O O . ARG A 1 199 ? -4.297 -6.027 -8.148 1 96.5 199 ARG A O 1
ATOM 1566 N N . ASN A 1 200 ? -5.07 -4.453 -6.812 1 96.88 200 ASN A N 1
ATOM 1567 C CA . ASN A 1 200 ? -6.438 -4.965 -6.863 1 96.88 200 ASN A CA 1
ATOM 1568 C C . ASN A 1 200 ? -7.008 -4.895 -8.273 1 96.88 200 ASN A C 1
ATOM 1570 O O . ASN A 1 200 ? -7.594 -5.863 -8.766 1 96.88 200 ASN A O 1
ATOM 1574 N N . GLU A 1 201 ? -6.812 -3.766 -8.867 1 96.88 201 GLU A N 1
ATOM 1575 C CA . GLU A 1 201 ? -7.309 -3.568 -10.227 1 96.88 201 GLU A CA 1
ATOM 1576 C C . GLU A 1 201 ? -6.598 -4.492 -11.211 1 96.88 201 GLU A C 1
ATOM 1578 O O . GLU A 1 201 ? -7.234 -5.09 -12.078 1 96.88 201 GLU A O 1
ATOM 1583 N N . ARG A 1 202 ? -5.332 -4.645 -11.062 1 97.56 202 ARG A N 1
ATOM 1584 C CA . ARG A 1 202 ? -4.559 -5.516 -11.945 1 97.56 202 ARG A CA 1
ATOM 1585 C C . ARG A 1 202 ? -4.953 -6.977 -11.75 1 97.56 202 ARG A C 1
ATOM 1587 O O . ARG A 1 202 ? -4.996 -7.746 -12.711 1 97.56 202 ARG A O 1
ATOM 1594 N N . LYS A 1 203 ? -5.227 -7.332 -10.508 1 97.88 203 LYS A N 1
ATOM 1595 C CA . LYS A 1 203 ? -5.688 -8.688 -10.211 1 97.88 203 LYS A CA 1
ATOM 1596 C C . LYS A 1 203 ? -6.938 -9.023 -11.023 1 97.88 203 LYS A C 1
ATOM 1598 O O . LYS A 1 203 ? -7 -10.078 -11.656 1 97.88 203 LYS A O 1
ATOM 1603 N N . ARG A 1 204 ? -7.883 -8.203 -11.047 1 98.12 204 ARG A N 1
ATOM 1604 C CA . ARG A 1 204 ? -9.133 -8.438 -11.766 1 98.12 204 ARG A CA 1
ATOM 1605 C C . ARG A 1 204 ? -8.898 -8.469 -13.273 1 98.12 204 ARG A C 1
ATOM 1607 O O . ARG A 1 204 ? -9.445 -9.32 -13.977 1 98.12 204 ARG A O 1
ATOM 1614 N N . GLU A 1 205 ? -8.102 -7.551 -13.719 1 98.25 205 GLU A N 1
ATOM 1615 C CA . GLU A 1 205 ? -7.738 -7.527 -15.133 1 98.25 205 GLU A CA 1
ATOM 1616 C C . GLU A 1 205 ? -7.023 -8.812 -15.547 1 98.25 205 GLU A C 1
ATOM 1618 O O . GLU A 1 205 ? -7.34 -9.398 -16.578 1 98.25 205 GLU A O 1
ATOM 1623 N N . PHE A 1 206 ? -6.066 -9.227 -14.734 1 98.44 206 PHE A N 1
ATOM 1624 C CA . PHE A 1 206 ? -5.309 -10.445 -14.969 1 98.44 206 PHE A CA 1
ATOM 1625 C C . PHE A 1 206 ? -6.242 -11.648 -15.102 1 98.44 206 PHE A C 1
ATOM 1627 O O . PHE A 1 206 ? -6.129 -12.422 -16.047 1 98.44 206 PHE A O 1
ATOM 1634 N N . ASN A 1 207 ? -7.18 -11.766 -14.18 1 98.69 207 ASN A N 1
ATOM 1635 C CA . ASN A 1 207 ? -8.117 -12.883 -14.211 1 98.69 207 ASN A CA 1
ATOM 1636 C C . ASN A 1 207 ? -8.969 -12.867 -15.469 1 98.69 207 ASN A C 1
ATOM 1638 O O . ASN A 1 207 ? -9.227 -13.922 -16.062 1 98.69 207 ASN A O 1
ATOM 1642 N N . ARG A 1 208 ? -9.383 -11.734 -15.852 1 98.62 208 ARG A N 1
ATOM 1643 C CA . ARG A 1 208 ? -10.18 -11.609 -17.078 1 98.62 208 ARG A CA 1
ATOM 1644 C C . ARG A 1 208 ? -9.367 -12.039 -18.297 1 98.62 208 ARG A C 1
ATOM 1646 O O . ARG A 1 208 ? -9.859 -12.797 -19.141 1 98.62 208 ARG A O 1
ATOM 1653 N N . LEU A 1 209 ? -8.18 -11.555 -18.375 1 98.81 209 LEU A N 1
ATOM 1654 C CA . LEU A 1 209 ? -7.324 -11.867 -19.516 1 98.81 209 LEU A CA 1
ATOM 1655 C C . LEU A 1 209 ? -6.965 -13.344 -19.531 1 98.81 209 LEU A C 1
ATOM 1657 O O . LEU A 1 209 ? -6.906 -13.961 -20.609 1 98.81 209 LEU A O 1
ATOM 1661 N N . LEU A 1 210 ? -6.711 -13.906 -18.391 1 98.88 210 LEU A N 1
ATOM 1662 C CA . LEU A 1 210 ? -6.465 -15.336 -18.297 1 98.88 210 LEU A CA 1
ATOM 1663 C C . LEU A 1 210 ? -7.668 -16.125 -18.781 1 98.88 210 LEU A C 1
ATOM 1665 O O . LEU A 1 210 ? -7.512 -17.109 -19.516 1 98.88 210 LEU A O 1
ATOM 1669 N N . MET A 1 211 ? -8.844 -15.672 -18.375 1 98.88 211 MET A N 1
ATOM 1670 C CA . MET A 1 211 ? -10.078 -16.312 -18.828 1 98.88 211 MET A CA 1
ATOM 1671 C C . MET A 1 211 ? -10.164 -16.297 -20.359 1 98.88 211 MET A C 1
ATOM 1673 O O . MET A 1 211 ? -10.484 -17.312 -20.969 1 98.88 211 MET A O 1
ATOM 1677 N N . GLU A 1 212 ? -9.867 -15.195 -20.922 1 98.81 212 GLU A N 1
ATOM 1678 C CA . GLU A 1 212 ? -9.914 -15.055 -22.375 1 98.81 212 GLU A CA 1
ATOM 1679 C C . GLU A 1 212 ? -8.891 -15.969 -23.047 1 98.81 212 GLU A C 1
ATOM 1681 O O . GLU A 1 212 ? -9.188 -16.594 -24.078 1 98.81 212 GLU A O 1
ATOM 1686 N N . GLU A 1 213 ? -7.715 -16.016 -22.5 1 98.81 213 GLU A N 1
ATOM 1687 C CA . GLU A 1 213 ? -6.668 -16.906 -23 1 98.81 213 GLU A CA 1
ATOM 1688 C C . GLU A 1 213 ? -7.121 -18.359 -22.969 1 98.81 213 GLU A C 1
ATOM 1690 O O . GLU A 1 213 ? -6.906 -19.094 -23.938 1 98.81 213 GLU A O 1
ATOM 1695 N N . CYS A 1 214 ? -7.723 -18.734 -21.938 1 98.88 214 CYS A N 1
ATOM 1696 C CA . CYS A 1 214 ? -8.211 -20.109 -21.766 1 98.88 214 CYS A CA 1
ATOM 1697 C C . CYS A 1 214 ? -9.344 -20.406 -22.75 1 98.88 214 CYS A C 1
ATOM 1699 O O . CYS A 1 214 ? -9.375 -21.469 -23.359 1 98.88 214 CYS A O 1
ATOM 1701 N N . ARG A 1 215 ? -10.25 -19.469 -22.906 1 98.75 215 ARG A N 1
ATOM 1702 C CA . ARG A 1 215 ? -11.344 -19.641 -23.859 1 98.75 215 ARG A CA 1
ATOM 1703 C C . ARG A 1 215 ? -10.812 -19.859 -25.281 1 98.75 215 ARG A C 1
ATOM 1705 O O . ARG A 1 215 ? -11.359 -20.656 -26.031 1 98.75 215 ARG A O 1
ATOM 1712 N N . ALA A 1 216 ? -9.836 -19.109 -25.594 1 98.62 216 ALA A N 1
ATOM 1713 C CA . ALA A 1 216 ? -9.234 -19.25 -26.906 1 98.62 216 ALA A CA 1
ATOM 1714 C C . ALA A 1 216 ? -8.688 -20.672 -27.109 1 98.62 216 ALA A C 1
ATOM 1716 O O . ALA A 1 216 ? -8.812 -21.234 -28.203 1 98.62 216 ALA A O 1
ATOM 1717 N N . MET A 1 217 ? -8.125 -21.25 -26.125 1 98.44 217 MET A N 1
ATOM 1718 C CA . MET A 1 217 ? -7.617 -22.609 -26.203 1 98.44 217 MET A CA 1
ATOM 1719 C C . MET A 1 217 ? -8.766 -23.609 -26.328 1 98.44 217 MET A C 1
ATOM 1721 O O . MET A 1 217 ? -8.68 -24.562 -27.094 1 98.44 217 MET A O 1
ATOM 1725 N N . GLN A 1 218 ? -9.797 -23.359 -25.578 1 98.38 218 GLN A N 1
ATOM 1726 C CA . GLN A 1 218 ? -10.969 -24.219 -25.672 1 98.38 218 GLN A CA 1
ATOM 1727 C C . GLN A 1 218 ? -11.562 -24.203 -27.078 1 98.38 218 GLN A C 1
ATOM 1729 O O . GLN A 1 218 ? -11.992 -25.234 -27.594 1 98.38 218 GLN A O 1
ATOM 1734 N N . ARG A 1 219 ? -11.578 -23.062 -27.703 1 98 219 ARG A N 1
ATOM 1735 C CA . ARG A 1 219 ? -12.094 -22.938 -29.062 1 98 219 ARG A CA 1
ATOM 1736 C C . ARG A 1 219 ? -11.266 -23.766 -30.031 1 98 219 ARG A C 1
ATOM 1738 O O . ARG A 1 219 ? -11.781 -24.203 -31.062 1 98 219 ARG A O 1
ATOM 1745 N N . ARG A 1 220 ? -10.047 -24.031 -29.656 1 97.5 220 ARG A N 1
ATOM 1746 C CA . ARG A 1 220 ? -9.156 -24.844 -30.5 1 97.5 220 ARG A CA 1
ATOM 1747 C C . ARG A 1 220 ? -9.273 -26.312 -30.156 1 97.5 220 ARG A C 1
ATOM 1749 O O . ARG A 1 220 ? -8.547 -27.156 -30.688 1 97.5 220 ARG A O 1
ATOM 1756 N N . GLY A 1 221 ? -10.109 -26.625 -29.156 1 96.56 221 GLY A N 1
ATOM 1757 C CA . GLY A 1 221 ? -10.406 -28.016 -28.844 1 96.56 221 GLY A CA 1
ATOM 1758 C C . GLY A 1 221 ? -9.586 -28.547 -27.688 1 96.56 221 GLY A C 1
ATOM 1759 O O . GLY A 1 221 ? -9.641 -29.734 -27.375 1 96.56 221 GLY A O 1
ATOM 1760 N N . LEU A 1 222 ? -8.82 -27.719 -27.031 1 97.81 222 LEU A N 1
ATOM 1761 C CA . LEU A 1 222 ? -7.996 -28.156 -25.906 1 97.81 222 LEU A CA 1
ATOM 1762 C C . LEU A 1 222 ? -8.797 -28.172 -24.609 1 97.81 222 LEU A C 1
ATOM 1764 O O . LEU A 1 222 ? -9.562 -27.25 -24.344 1 97.81 222 LEU A O 1
ATOM 1768 N N . HIS A 1 223 ? -8.625 -29.266 -23.859 1 98.31 223 HIS A N 1
ATOM 1769 C CA . HIS A 1 223 ? -9.156 -29.312 -22.5 1 98.31 223 HIS A CA 1
ATOM 1770 C C . HIS A 1 223 ? -8.211 -28.625 -21.516 1 98.31 223 HIS A C 1
ATOM 1772 O O . HIS A 1 223 ? -7 -28.594 -21.734 1 98.31 223 HIS A O 1
ATOM 1778 N N . LEU A 1 224 ? -8.781 -28.141 -20.453 1 98.75 224 LEU A N 1
ATOM 1779 C CA . LEU A 1 224 ? -7.984 -27.266 -19.594 1 98.75 224 LEU A CA 1
ATOM 1780 C C . LEU A 1 224 ? -7.691 -27.953 -18.266 1 98.75 224 LEU A C 1
ATOM 1782 O O . LEU A 1 224 ? -8.578 -28.562 -17.656 1 98.75 224 LEU A O 1
ATOM 1786 N N . VAL A 1 225 ? -6.469 -27.859 -17.859 1 98.88 225 VAL A N 1
ATOM 1787 C CA . VAL A 1 225 ? -6.027 -28.078 -16.484 1 98.88 225 VAL A CA 1
ATOM 1788 C C . VAL A 1 225 ? -5.258 -26.844 -15.992 1 98.88 225 VAL A C 1
ATOM 1790 O O . VAL A 1 225 ? -4.109 -26.641 -16.391 1 98.88 225 VAL A O 1
ATOM 1793 N N . LEU A 1 226 ? -5.875 -26.016 -15.172 1 98.94 226 LEU A N 1
ATOM 1794 C CA . LEU A 1 226 ? -5.211 -24.875 -14.547 1 98.94 226 LEU A CA 1
ATOM 1795 C C . LEU A 1 226 ? -4.746 -25.219 -13.141 1 98.94 226 LEU A C 1
ATOM 1797 O O . LEU A 1 226 ? -5.504 -25.797 -12.352 1 98.94 226 LEU A O 1
ATOM 1801 N N . ILE A 1 227 ? -3.502 -24.797 -12.852 1 98.94 227 ILE A N 1
ATOM 1802 C CA . ILE A 1 227 ? -2.996 -25.156 -11.523 1 98.94 227 ILE A CA 1
ATOM 1803 C C . ILE A 1 227 ? -2.057 -24.062 -11.031 1 98.94 227 ILE A C 1
ATOM 1805 O O . ILE A 1 227 ? -1.332 -23.453 -11.82 1 98.94 227 ILE A O 1
ATOM 1809 N N . GLY A 1 228 ? -2.113 -23.766 -9.734 1 98.88 228 GLY A N 1
ATOM 1810 C CA . GLY A 1 228 ? -1.193 -22.812 -9.141 1 98.88 228 GLY A CA 1
ATOM 1811 C C . GLY A 1 228 ? -1.838 -21.938 -8.078 1 98.88 228 GLY A C 1
ATOM 1812 O O . GLY A 1 228 ? -2.795 -22.359 -7.426 1 98.88 228 GLY A O 1
ATOM 1813 N N . ASP A 1 229 ? -1.216 -20.844 -7.832 1 98.81 229 ASP A N 1
ATOM 1814 C CA . ASP A 1 229 ? -1.654 -19.891 -6.816 1 98.81 229 ASP A CA 1
ATOM 1815 C C . ASP A 1 229 ? -2.525 -18.797 -7.43 1 98.81 229 ASP A C 1
ATOM 1817 O O . ASP A 1 229 ? -2.021 -17.906 -8.117 1 98.81 229 ASP A O 1
ATOM 1821 N N . PHE A 1 230 ? -3.773 -18.812 -7.074 1 98.75 230 PHE A N 1
ATOM 1822 C CA . PHE A 1 230 ? -4.723 -17.859 -7.652 1 98.75 230 PHE A CA 1
ATOM 1823 C C . PHE A 1 230 ? -4.969 -16.703 -6.703 1 98.75 230 PHE A C 1
ATOM 1825 O O . PHE A 1 230 ? -5.609 -15.711 -7.078 1 98.75 230 PHE A O 1
ATOM 1832 N N . ASN A 1 231 ? -4.512 -16.781 -5.551 1 97.69 231 ASN A N 1
ATOM 1833 C CA . ASN A 1 231 ? -4.586 -15.734 -4.539 1 97.69 231 ASN A CA 1
ATOM 1834 C C . ASN A 1 231 ? -6.031 -15.312 -4.281 1 97.69 231 ASN A C 1
ATOM 1836 O O . ASN A 1 231 ? -6.32 -14.117 -4.16 1 97.69 231 ASN A O 1
ATOM 1840 N N . ILE A 1 232 ? -6.961 -16.219 -4.246 1 97.5 232 ILE A N 1
ATOM 1841 C CA . ILE A 1 232 ? -8.367 -16.016 -3.918 1 97.5 232 ILE A CA 1
ATOM 1842 C C . ILE A 1 232 ? -8.891 -17.234 -3.152 1 97.5 232 ILE A C 1
ATOM 1844 O O . ILE A 1 232 ? -8.727 -18.375 -3.592 1 97.5 232 ILE A O 1
ATOM 1848 N N . SER A 1 233 ? -9.383 -16.969 -2.004 1 97.31 233 SER A N 1
ATOM 1849 C CA . SER A 1 233 ? -10.172 -18.016 -1.335 1 97.31 233 SER A CA 1
ATOM 1850 C C . SER A 1 233 ? -11.633 -17.953 -1.763 1 97.31 233 SER A C 1
ATOM 1852 O O . SER A 1 233 ? -12.258 -16.906 -1.727 1 97.31 233 SER A O 1
ATOM 1854 N N . LEU A 1 234 ? -12.195 -19.062 -2.086 1 96.5 234 LEU A N 1
ATOM 1855 C CA . LEU A 1 234 ? -13.484 -19.062 -2.762 1 96.5 234 LEU A CA 1
ATOM 1856 C C . LEU A 1 234 ? -14.625 -19.109 -1.754 1 96.5 234 LEU A C 1
ATOM 1858 O O . LEU A 1 234 ? -15.695 -18.531 -1.991 1 96.5 234 LEU A O 1
ATOM 1862 N N . ILE A 1 235 ? -14.453 -19.797 -0.643 1 95.62 235 ILE A N 1
ATOM 1863 C CA . ILE A 1 235 ? -15.523 -19.906 0.345 1 95.62 235 ILE A CA 1
ATOM 1864 C C . ILE A 1 235 ? -14.938 -19.797 1.751 1 95.62 235 ILE A C 1
ATOM 1866 O O . ILE A 1 235 ? -13.719 -19.812 1.927 1 95.62 235 ILE A O 1
ATOM 1870 N N . LYS A 1 236 ? -15.742 -19.688 2.74 1 95.12 236 LYS A N 1
ATOM 1871 C CA . LYS A 1 236 ? -15.344 -19.453 4.125 1 95.12 236 LYS A CA 1
ATOM 1872 C C . LYS A 1 236 ? -14.453 -20.594 4.629 1 95.12 236 LYS A C 1
ATOM 1874 O O . LYS A 1 236 ? -13.5 -20.359 5.371 1 95.12 236 LYS A O 1
ATOM 1879 N N . GLN A 1 237 ? -14.727 -21.797 4.172 1 95.75 237 GLN A N 1
ATOM 1880 C CA . GLN A 1 237 ? -13.992 -22.984 4.625 1 95.75 237 GLN A CA 1
ATOM 1881 C C . GLN A 1 237 ? -12.547 -22.953 4.121 1 95.75 237 GLN A C 1
ATOM 1883 O O . GLN A 1 237 ? -11.703 -23.703 4.598 1 95.75 237 GLN A O 1
ATOM 1888 N N . ASP A 1 238 ? -12.289 -22.078 3.197 1 96.94 238 ASP A N 1
ATOM 1889 C CA . ASP A 1 238 ? -10.969 -22.031 2.576 1 96.94 238 ASP A CA 1
ATOM 1890 C C . ASP A 1 238 ? -10.047 -21.062 3.326 1 96.94 238 ASP A C 1
ATOM 1892 O O . ASP A 1 238 ? -8.906 -20.844 2.914 1 96.94 238 ASP A O 1
ATOM 1896 N N . CYS A 1 239 ? -10.578 -20.469 4.359 1 95.88 239 CYS A N 1
ATOM 1897 C CA . CYS A 1 239 ? -9.758 -19.484 5.082 1 95.88 239 CYS A CA 1
ATOM 1898 C C . CYS A 1 239 ? -9.984 -19.609 6.586 1 95.88 239 CYS A C 1
ATOM 1900 O O . CYS A 1 239 ? -11.078 -19.953 7.031 1 95.88 239 CYS A O 1
ATOM 1902 N N . HIS A 1 240 ? -8.953 -19.422 7.246 1 95.06 240 HIS A N 1
ATOM 1903 C CA . HIS A 1 240 ? -8.984 -19.234 8.695 1 95.06 240 HIS A CA 1
ATOM 1904 C C . HIS A 1 240 ? -8.117 -18.062 9.117 1 95.06 240 HIS A C 1
ATOM 1906 O O . HIS A 1 240 ? -6.957 -17.953 8.719 1 95.06 240 HIS A O 1
ATOM 1912 N N . PRO A 1 241 ? -8.562 -16.984 9.977 1 93.81 241 PRO A N 1
ATOM 1913 C CA . PRO A 1 241 ? -9.797 -17.031 10.766 1 93.81 241 PRO A CA 1
ATOM 1914 C C . PRO A 1 241 ? -11.008 -16.5 10.008 1 93.81 241 PRO A C 1
ATOM 1916 O O . PRO A 1 241 ? -12.148 -16.75 10.398 1 93.81 241 PRO A O 1
ATOM 1919 N N . ARG A 1 242 ? -10.742 -15.68 8.93 1 91 242 ARG A N 1
ATOM 1920 C CA . ARG A 1 242 ? -11.906 -15.094 8.273 1 91 242 ARG A CA 1
ATOM 1921 C C . ARG A 1 242 ? -11.664 -14.93 6.777 1 91 242 ARG A C 1
ATOM 1923 O O . ARG A 1 242 ? -10.523 -14.711 6.348 1 91 242 ARG A O 1
ATOM 1930 N N . LEU A 1 243 ? -12.812 -15.086 6.055 1 90.44 243 LEU A N 1
ATOM 1931 C CA . LEU A 1 243 ? -12.812 -14.766 4.633 1 90.44 243 LEU A CA 1
ATOM 1932 C C . LEU A 1 243 ? -12.93 -13.266 4.418 1 90.44 243 LEU A C 1
ATOM 1934 O O . LEU A 1 243 ? -13.82 -12.617 4.969 1 90.44 243 LEU A O 1
ATOM 1938 N N . ARG A 1 244 ? -12.039 -12.711 3.631 1 87.69 244 ARG A N 1
ATOM 1939 C CA . ARG A 1 244 ? -12.148 -11.289 3.299 1 87.69 244 ARG A CA 1
ATOM 1940 C C . ARG A 1 244 ? -13.289 -11.039 2.32 1 87.69 244 ARG A C 1
ATOM 1942 O O . ARG A 1 244 ? -13.227 -11.469 1.165 1 87.69 244 ARG A O 1
ATOM 1949 N N . THR A 1 245 ? -14.289 -10.328 2.725 1 88.62 245 THR A N 1
ATOM 1950 C CA . THR A 1 245 ? -15.469 -10.164 1.878 1 88.62 245 THR A CA 1
ATOM 1951 C C . THR A 1 245 ? -15.617 -8.711 1.433 1 88.62 245 THR A C 1
ATOM 1953 O O . THR A 1 245 ? -16.453 -8.398 0.586 1 88.62 245 THR A O 1
ATOM 1956 N N . GLU A 1 246 ? -14.867 -7.922 1.96 1 87.81 246 GLU A N 1
ATOM 1957 C CA . GLU A 1 246 ? -14.992 -6.492 1.683 1 87.81 246 GLU A CA 1
ATOM 1958 C C . GLU A 1 246 ? -14.43 -6.148 0.305 1 87.81 246 GLU A C 1
ATOM 1960 O O . GLU A 1 246 ? -13.602 -6.883 -0.237 1 87.81 246 GLU A O 1
ATOM 1965 N N . TYR A 1 247 ? -15.016 -5.055 -0.223 1 85.12 247 TYR A N 1
ATOM 1966 C CA . TYR A 1 247 ? -14.406 -4.465 -1.409 1 85.12 247 TYR A CA 1
ATOM 1967 C C . TYR A 1 247 ? -12.969 -4.043 -1.134 1 85.12 247 TYR A C 1
ATOM 1969 O O . TYR A 1 247 ? -12.672 -3.475 -0.079 1 85.12 247 TYR A O 1
ATOM 1977 N N . PRO A 1 248 ? -12.117 -4.41 -2.072 1 87.69 248 PRO A N 1
ATOM 1978 C CA . PRO A 1 248 ? -12.305 -4.941 -3.424 1 87.69 248 PRO A CA 1
ATOM 1979 C C . PRO A 1 248 ? -12.07 -6.449 -3.502 1 87.69 248 PRO A C 1
ATOM 1981 O O . PRO A 1 248 ? -12.242 -7.051 -4.566 1 87.69 248 PRO A O 1
ATOM 1984 N N . HIS A 1 249 ? -11.766 -7.043 -2.443 1 87.94 249 HIS A N 1
ATOM 1985 C CA . HIS A 1 249 ? -11.5 -8.477 -2.439 1 87.94 249 HIS A CA 1
ATOM 1986 C C . HIS A 1 249 ? -12.75 -9.273 -2.793 1 87.94 249 HIS A C 1
ATOM 1988 O O . HIS A 1 249 ? -12.688 -10.242 -3.553 1 87.94 249 HIS A O 1
ATOM 1994 N N . GLY A 1 250 ? -13.812 -8.82 -2.248 1 93.06 250 GLY A N 1
ATOM 1995 C CA . GLY A 1 250 ? -15.07 -9.477 -2.529 1 93.06 250 GLY A CA 1
ATOM 1996 C C . GLY A 1 250 ? -15.453 -9.445 -3.998 1 93.06 250 GLY A C 1
ATOM 1997 O O . GLY A 1 250 ? -16 -10.414 -4.527 1 93.06 250 GLY A O 1
ATOM 1998 N N . LEU A 1 251 ? -15.164 -8.391 -4.645 1 95.12 251 LEU A N 1
ATOM 1999 C CA . LEU A 1 251 ? -15.484 -8.258 -6.062 1 95.12 251 LEU A CA 1
ATOM 2000 C C . LEU A 1 251 ? -14.656 -9.219 -6.902 1 95.12 251 LEU A C 1
ATOM 2002 O O . LEU A 1 251 ? -15.18 -9.883 -7.801 1 95.12 251 LEU A O 1
ATOM 2006 N N . ALA A 1 252 ? -13.383 -9.305 -6.617 1 96.31 252 ALA A N 1
ATOM 2007 C CA . ALA A 1 252 ? -12.508 -10.227 -7.34 1 96.31 252 ALA A CA 1
ATOM 2008 C C . ALA A 1 252 ? -12.992 -11.664 -7.188 1 96.31 252 ALA A C 1
ATOM 2010 O O . ALA A 1 252 ? -13.023 -12.422 -8.156 1 96.31 252 ALA A O 1
ATOM 2011 N N . ARG A 1 253 ? -13.352 -12.016 -5.984 1 97.19 253 ARG A N 1
ATOM 2012 C CA . ARG A 1 253 ? -13.867 -13.352 -5.723 1 97.19 253 ARG A CA 1
ATOM 2013 C C . ARG A 1 253 ? -15.156 -13.609 -6.5 1 97.19 253 ARG A C 1
ATOM 2015 O O . ARG A 1 253 ? -15.32 -14.664 -7.105 1 97.19 253 ARG A O 1
ATOM 2022 N N . LYS A 1 254 ? -16.047 -12.633 -6.434 1 97.38 254 LYS A N 1
ATOM 2023 C CA . LYS A 1 254 ? -17.328 -12.75 -7.141 1 97.38 254 LYS A CA 1
ATOM 2024 C C . LYS A 1 254 ? -17.109 -12.961 -8.633 1 97.38 254 LYS A C 1
ATOM 2026 O O . LYS A 1 254 ? -17.703 -13.852 -9.234 1 97.38 254 LYS A O 1
ATOM 2031 N N . GLU A 1 255 ? -16.25 -12.188 -9.203 1 97.94 255 GLU A N 1
ATOM 2032 C CA . GLU A 1 255 ? -15.961 -12.297 -10.625 1 97.94 255 GLU A CA 1
ATOM 2033 C C . GLU A 1 255 ? -15.32 -13.648 -10.953 1 97.94 255 GLU A C 1
ATOM 2035 O O . GLU A 1 255 ? -15.625 -14.25 -11.984 1 97.94 255 GLU A O 1
ATOM 2040 N N . PHE A 1 256 ? -14.469 -14.117 -10.062 1 98.12 256 PHE A N 1
ATOM 2041 C CA . PHE A 1 256 ? -13.812 -15.398 -10.266 1 98.12 256 PHE A CA 1
ATOM 2042 C C . PHE A 1 256 ? -14.82 -16.547 -10.18 1 98.12 256 PHE A C 1
ATOM 2044 O O . PHE A 1 256 ? -14.852 -17.422 -11.047 1 98.12 256 PHE A O 1
ATOM 2051 N N . LYS A 1 257 ? -15.711 -16.516 -9.25 1 96.94 257 LYS A N 1
ATOM 2052 C CA . LYS A 1 257 ? -16.672 -17.578 -8.977 1 96.94 257 LYS A CA 1
ATOM 2053 C C . LYS A 1 257 ? -17.812 -17.562 -10 1 96.94 257 LYS A C 1
ATOM 2055 O O . LYS A 1 257 ? -18.297 -18.609 -10.422 1 96.94 257 LYS A O 1
ATOM 2060 N N . GLU A 1 258 ? -18.188 -16.359 -10.375 1 97.88 258 GLU A N 1
ATOM 2061 C CA . GLU A 1 258 ? -19.422 -16.25 -11.148 1 97.88 258 GLU A CA 1
ATOM 2062 C C . GLU A 1 258 ? -19.125 -16.078 -12.633 1 97.88 258 GLU A C 1
ATOM 2064 O O . GLU A 1 258 ? -20.016 -16.25 -13.477 1 97.88 258 GLU A O 1
ATOM 2069 N N . LEU A 1 259 ? -17.938 -15.719 -12.93 1 98.38 259 LEU A N 1
ATOM 2070 C CA . LEU A 1 259 ? -17.625 -15.508 -14.336 1 98.38 259 LEU A CA 1
ATOM 2071 C C . LEU A 1 259 ? -16.5 -16.438 -14.789 1 98.38 259 LEU A C 1
ATOM 2073 O O . LEU A 1 259 ? -16.703 -17.281 -15.672 1 98.38 259 LEU A O 1
ATOM 2077 N N . PHE A 1 260 ? -15.352 -16.422 -14.18 1 98.69 260 PHE A N 1
ATOM 2078 C CA . PHE A 1 260 ? -14.172 -17.156 -14.602 1 98.69 260 PHE A CA 1
ATOM 2079 C C . PHE A 1 260 ? -14.445 -18.656 -14.625 1 98.69 260 PHE A C 1
ATOM 2081 O O . PHE A 1 260 ? -14.305 -19.297 -15.672 1 98.69 260 PHE A O 1
ATOM 2088 N N . ILE A 1 261 ? -14.914 -19.203 -13.5 1 98.5 261 ILE A N 1
ATOM 2089 C CA . ILE A 1 261 ? -15.086 -20.641 -13.336 1 98.5 261 ILE A CA 1
ATOM 2090 C C . ILE A 1 261 ? -16.203 -21.141 -14.242 1 98.5 261 ILE A C 1
ATOM 2092 O O . ILE A 1 261 ? -16 -22.047 -15.047 1 98.5 261 ILE A O 1
ATOM 2096 N N . PRO A 1 262 ? -17.391 -20.469 -14.219 1 98.44 262 PRO A N 1
ATOM 2097 C CA . PRO A 1 262 ? -18.469 -20.984 -15.078 1 98.44 262 PRO A CA 1
ATOM 2098 C C . PRO A 1 262 ? -18.188 -20.781 -16.562 1 98.44 262 PRO A C 1
ATOM 2100 O O . PRO A 1 262 ? -18.547 -21.625 -17.375 1 98.44 262 PRO A O 1
ATOM 2103 N N . THR A 1 263 ? -17.609 -19.688 -16.906 1 98.56 263 THR A N 1
ATOM 2104 C CA . THR A 1 263 ? -17.328 -19.422 -18.312 1 98.56 263 THR A CA 1
ATOM 2105 C C . THR A 1 263 ? -16.406 -20.484 -18.891 1 98.56 263 THR A C 1
ATOM 2107 O O . THR A 1 263 ? -16.594 -20.922 -20.031 1 98.56 263 THR A O 1
ATOM 2110 N N . LEU A 1 264 ? -15.461 -20.938 -18.141 1 98.81 264 LEU A N 1
ATOM 2111 C CA . LEU A 1 264 ? -14.484 -21.906 -18.625 1 98.81 264 LEU A CA 1
ATOM 2112 C C . LEU A 1 264 ? -14.969 -23.328 -18.375 1 98.81 264 LEU A C 1
ATOM 2114 O O . LEU A 1 264 ? -14.406 -24.281 -18.922 1 98.81 264 LEU A O 1
ATOM 2118 N N . GLY A 1 265 ? -16.016 -23.453 -17.578 1 98.69 265 GLY A N 1
ATOM 2119 C CA . GLY A 1 265 ? -16.5 -24.797 -17.25 1 98.69 265 GLY A CA 1
ATOM 2120 C C . GLY A 1 265 ? -15.492 -25.625 -16.469 1 98.69 265 GLY A C 1
ATOM 2121 O O . GLY A 1 265 ? -15.328 -26.812 -16.734 1 98.69 265 GLY A O 1
ATOM 2122 N N . VAL A 1 266 ? -14.797 -24.969 -15.547 1 98.69 266 VAL A N 1
ATOM 2123 C CA . VAL A 1 266 ? -13.82 -25.688 -14.734 1 98.69 266 VAL A CA 1
ATOM 2124 C C . VAL A 1 266 ? -14.383 -25.906 -13.328 1 98.69 266 VAL A C 1
ATOM 2126 O O . VAL A 1 266 ? -15.375 -25.281 -12.945 1 98.69 266 VAL A O 1
ATOM 2129 N N . VAL A 1 267 ? -13.703 -26.844 -12.672 1 97.81 267 VAL A N 1
ATOM 2130 C CA . VAL A 1 267 ? -14.148 -27.156 -11.312 1 97.81 267 VAL A CA 1
ATOM 2131 C C . VAL A 1 267 ? -12.953 -27.156 -10.367 1 97.81 267 VAL A C 1
ATOM 2133 O O . VAL A 1 267 ? -11.852 -27.562 -10.75 1 97.81 267 VAL A O 1
ATOM 2136 N N . ASP A 1 268 ? -13.188 -26.703 -9.18 1 98.12 268 ASP A N 1
ATOM 2137 C CA . ASP A 1 268 ? -12.242 -26.906 -8.086 1 98.12 268 ASP A CA 1
ATOM 2138 C C . ASP A 1 268 ? -12.219 -28.375 -7.652 1 98.12 268 ASP A C 1
ATOM 2140 O O . ASP A 1 268 ? -13.07 -28.797 -6.875 1 98.12 268 ASP A O 1
ATOM 2144 N N . VAL A 1 269 ? -11.195 -29.047 -8.055 1 98 269 VAL A N 1
ATOM 2145 C CA . VAL A 1 269 ? -11.125 -30.5 -7.914 1 98 269 VAL A CA 1
ATOM 2146 C C . VAL A 1 269 ? -11.164 -30.875 -6.438 1 98 269 VAL A C 1
ATOM 2148 O O . VAL A 1 269 ? -11.867 -31.812 -6.051 1 98 269 VAL A O 1
ATOM 2151 N N . PHE A 1 270 ? -10.531 -30.203 -5.562 1 98.25 270 PHE A N 1
ATOM 2152 C CA . PHE A 1 270 ? -10.461 -30.547 -4.145 1 98.25 270 PHE A CA 1
ATOM 2153 C C . PHE A 1 270 ? -11.836 -30.438 -3.496 1 98.25 270 PHE A C 1
ATOM 2155 O O . PHE A 1 270 ? -12.266 -31.359 -2.795 1 98.25 270 PHE A O 1
ATOM 2162 N N . ARG A 1 271 ? -12.445 -29.297 -3.746 1 97.44 271 ARG A N 1
ATOM 2163 C CA . ARG A 1 271 ? -13.75 -29.078 -3.135 1 97.44 271 ARG A CA 1
ATOM 2164 C C . ARG A 1 271 ? -14.781 -30.062 -3.684 1 97.44 271 ARG A C 1
ATOM 2166 O O . ARG A 1 271 ? -15.672 -30.5 -2.953 1 97.44 271 ARG A O 1
ATOM 2173 N N . GLU A 1 272 ? -14.664 -30.359 -4.898 1 95.56 272 GLU A N 1
ATOM 2174 C CA . GLU A 1 272 ? -15.57 -31.328 -5.496 1 95.56 272 GLU A CA 1
ATOM 2175 C C . GLU A 1 272 ? -15.398 -32.719 -4.859 1 95.56 272 GLU A C 1
ATOM 2177 O O . GLU A 1 272 ? -16.375 -33.375 -4.559 1 95.56 272 GLU A O 1
ATOM 2182 N N . LEU A 1 273 ? -14.203 -33.125 -4.672 1 96.56 273 LEU A N 1
ATOM 2183 C CA . LEU A 1 273 ? -13.914 -34.469 -4.125 1 96.56 273 LEU A CA 1
ATOM 2184 C C . LEU A 1 273 ? -14.109 -34.469 -2.611 1 96.56 273 LEU A C 1
ATOM 2186 O O . LEU A 1 273 ? -14.492 -35.5 -2.043 1 96.56 273 LEU A O 1
ATOM 2190 N N . HIS A 1 274 ? -13.844 -33.312 -2.021 1 96.69 274 HIS A N 1
ATOM 2191 C CA . HIS A 1 274 ? -13.891 -33.219 -0.567 1 96.69 274 HIS A CA 1
ATOM 2192 C C . HIS A 1 274 ? -14.703 -32 -0.127 1 96.69 274 HIS A C 1
ATOM 2194 O O . HIS A 1 274 ? -14.156 -31.062 0.449 1 96.69 274 HIS A O 1
ATOM 2200 N N . PRO A 1 275 ? -15.945 -32.031 -0.217 1 95.62 275 PRO A N 1
ATOM 2201 C CA . PRO A 1 275 ? -16.781 -30.844 0.006 1 95.62 275 PRO A CA 1
ATOM 2202 C C . PRO A 1 275 ? -16.734 -30.344 1.447 1 95.62 275 PRO A C 1
ATOM 2204 O O . PRO A 1 275 ? -16.875 -29.141 1.693 1 95.62 275 PRO A O 1
ATOM 2207 N N . GLU A 1 276 ? -16.406 -31.172 2.387 1 95 276 GLU A N 1
ATOM 2208 C CA . GLU A 1 276 ? -16.5 -30.766 3.785 1 95 276 GLU A CA 1
ATOM 2209 C C . GLU A 1 276 ? -15.125 -30.688 4.438 1 95 276 GLU A C 1
ATOM 2211 O O . GLU A 1 276 ? -15.008 -30.266 5.586 1 95 276 GLU A O 1
ATOM 2216 N N . THR A 1 277 ? -14.188 -31.188 3.74 1 95.56 277 THR A N 1
ATOM 2217 C CA . THR A 1 277 ? -12.844 -31.266 4.309 1 95.56 277 THR A CA 1
ATOM 2218 C C . THR A 1 277 ? -12.148 -29.906 4.223 1 95.56 277 THR A C 1
ATOM 2220 O O . THR A 1 277 ? -12.234 -29.219 3.197 1 95.56 277 THR A O 1
ATOM 2223 N N . LYS A 1 278 ? -11.555 -29.5 5.289 1 95.62 278 LYS A N 1
ATOM 2224 C CA . LYS A 1 278 ? -10.727 -28.297 5.281 1 95.62 278 LYS A CA 1
ATOM 2225 C C . LYS A 1 278 ? -9.289 -28.641 4.902 1 95.62 278 LYS A C 1
ATOM 2227 O O . LYS A 1 278 ? -8.75 -29.656 5.324 1 95.62 278 LYS A O 1
ATOM 2232 N N . ALA A 1 279 ? -8.75 -27.875 4.047 1 96.5 279 ALA A N 1
ATOM 2233 C CA . ALA A 1 279 ? -7.34 -27.906 3.676 1 96.5 279 ALA A CA 1
ATOM 2234 C C . ALA A 1 279 ? -6.844 -26.531 3.264 1 96.5 279 ALA A C 1
ATOM 2236 O O . ALA A 1 279 ? -7.629 -25.688 2.832 1 96.5 279 ALA A O 1
ATOM 2237 N N . TYR A 1 280 ? -5.598 -26.344 3.469 1 97.69 280 TYR A N 1
ATOM 2238 C CA . TYR A 1 280 ? -5.023 -25.016 3.207 1 97.69 280 TYR A CA 1
ATOM 2239 C C . TYR A 1 280 ? -3.734 -25.141 2.406 1 97.69 280 TYR A C 1
ATOM 2241 O O . TYR A 1 280 ? -3.033 -26.156 2.488 1 97.69 280 TYR A O 1
ATOM 2249 N N . SER A 1 281 ? -3.479 -24.109 1.67 1 98.19 281 SER A N 1
ATOM 2250 C CA . SER A 1 281 ? -2.266 -24.094 0.856 1 98.19 281 SER A CA 1
ATOM 2251 C C . SER A 1 281 ? -1.317 -22.984 1.302 1 98.19 281 SER A C 1
ATOM 2253 O O . SER A 1 281 ? -0.131 -23 0.966 1 98.19 281 SER A O 1
ATOM 2255 N N . TRP A 1 282 ? -1.733 -22 2.055 1 98.12 282 TRP A N 1
ATOM 2256 C CA . TRP A 1 282 ? -0.933 -20.891 2.555 1 98.12 282 TRP A CA 1
ATOM 2257 C C . TRP A 1 282 ? -1.021 -20.797 4.074 1 98.12 282 TRP A C 1
ATOM 2259 O O . TRP A 1 282 ? -2.1 -20.938 4.652 1 98.12 282 TRP A O 1
ATOM 2269 N N . PHE A 1 283 ? 0.138 -20.5 4.641 1 97.25 283 PHE A N 1
ATOM 2270 C CA . PHE A 1 283 ? 0.238 -20.375 6.09 1 97.25 283 PHE A CA 1
ATOM 2271 C C . PHE A 1 283 ? 1.023 -19.125 6.469 1 97.25 283 PHE A C 1
ATOM 2273 O O . PHE A 1 283 ? 2.152 -18.922 6.012 1 97.25 283 PHE A O 1
ATOM 2280 N N . ALA A 1 284 ? 0.425 -18.359 7.312 1 94.56 284 ALA A N 1
ATOM 2281 C CA . ALA A 1 284 ? 1.088 -17.125 7.73 1 94.56 284 ALA A CA 1
ATOM 2282 C C . ALA A 1 284 ? 2.375 -17.438 8.492 1 94.56 284 ALA A C 1
ATOM 2284 O O . ALA A 1 284 ? 2.389 -18.281 9.398 1 94.56 284 ALA A O 1
ATOM 2285 N N . LYS A 1 285 ? 3.432 -16.672 8.125 1 89.69 285 LYS A N 1
ATOM 2286 C CA . LYS A 1 285 ? 4.703 -16.844 8.828 1 89.69 285 LYS A CA 1
ATOM 2287 C C . LYS A 1 285 ? 4.645 -16.234 10.227 1 89.69 285 LYS A C 1
ATOM 2289 O O . LYS A 1 285 ? 4.02 -15.188 10.422 1 89.69 285 LYS A O 1
ATOM 2294 N N . GLY A 1 286 ? 5.324 -16.812 11.094 1 87.38 286 GLY A N 1
ATOM 2295 C CA . GLY A 1 286 ? 5.422 -16.281 12.445 1 87.38 286 GLY A CA 1
ATOM 2296 C C . GLY A 1 286 ? 4.254 -16.688 13.328 1 87.38 286 GLY A C 1
ATOM 2297 O O . GLY A 1 286 ? 4.215 -16.328 14.508 1 87.38 286 GLY A O 1
ATOM 2298 N N . LYS A 1 287 ? 3.342 -17.297 12.812 1 89.12 287 LYS A N 1
ATOM 2299 C CA . LYS A 1 287 ? 2.205 -17.812 13.562 1 89.12 287 LYS A CA 1
ATOM 2300 C C . LYS A 1 287 ? 2.195 -19.344 13.57 1 89.12 287 LYS A C 1
ATOM 2302 O O . LYS A 1 287 ? 2.789 -19.969 12.695 1 89.12 287 LYS A O 1
ATOM 2307 N N . LEU A 1 288 ? 1.521 -19.828 14.539 1 88.94 288 LEU A N 1
ATOM 2308 C CA . LEU A 1 288 ? 1.307 -21.266 14.562 1 88.94 288 LEU A CA 1
ATOM 2309 C C . LEU A 1 288 ? 0.464 -21.703 13.367 1 88.94 288 LEU A C 1
ATOM 2311 O O . LEU A 1 288 ? -0.502 -21.031 13.008 1 88.94 288 LEU A O 1
ATOM 2315 N N . GLN A 1 289 ? 0.899 -22.844 12.906 1 87 289 GLN A N 1
ATOM 2316 C CA . GLN A 1 289 ? 0.169 -23.344 11.75 1 87 289 GLN A CA 1
ATOM 2317 C C . GLN A 1 289 ? -1.316 -23.5 12.062 1 87 289 GLN A C 1
ATOM 2319 O O . GLN A 1 289 ? -1.681 -24.078 13.094 1 87 289 GLN A O 1
ATOM 2324 N N . GLY A 1 290 ? -2.121 -22.938 11.258 1 87.94 290 GLY A N 1
ATOM 2325 C CA . GLY A 1 290 ? -3.561 -23.078 11.414 1 87.94 290 GLY A CA 1
ATOM 2326 C C . GLY A 1 290 ? -4.207 -21.844 12.023 1 87.94 290 GLY A C 1
ATOM 2327 O O . GLY A 1 290 ? -5.434 -21.703 11.984 1 87.94 290 GLY A O 1
ATOM 2328 N N . LYS A 1 291 ? -3.436 -21 12.547 1 91.62 291 LYS A N 1
ATOM 2329 C CA . LYS A 1 291 ? -3.986 -19.797 13.188 1 91.62 291 LYS A CA 1
ATOM 2330 C C . LYS A 1 291 ? -4.332 -18.734 12.148 1 91.62 291 LYS A C 1
ATOM 2332 O O . LYS A 1 291 ? -5.223 -17.906 12.367 1 91.62 291 LYS A O 1
ATOM 2337 N N . ASP A 1 292 ? -3.652 -18.766 11.094 1 95.81 292 ASP A N 1
ATOM 2338 C CA . ASP A 1 292 ? -3.865 -17.891 9.953 1 95.81 292 ASP A CA 1
ATOM 2339 C C . ASP A 1 292 ? -3.449 -18.562 8.648 1 95.81 292 ASP A C 1
ATOM 2341 O O . ASP A 1 292 ? -2.258 -18.688 8.352 1 95.81 292 ASP A O 1
ATOM 2345 N N . CYS A 1 293 ? -4.441 -19.094 7.949 1 97.5 293 CYS A N 1
ATOM 2346 C CA . CYS A 1 293 ? -4.168 -19.906 6.762 1 97.5 293 CYS A CA 1
ATOM 2347 C C . CYS A 1 293 ? -5.301 -19.781 5.75 1 97.5 293 CYS A C 1
ATOM 2349 O O . CYS A 1 293 ? -6.375 -19.281 6.07 1 97.5 293 CYS A O 1
ATOM 2351 N N . ALA A 1 294 ? -4.984 -20.156 4.539 1 98.12 294 ALA A N 1
ATOM 2352 C CA . ALA A 1 294 ? -5.961 -20.047 3.459 1 98.12 294 ALA A CA 1
ATOM 2353 C C . ALA A 1 294 ? -5.676 -21.062 2.361 1 98.12 294 ALA A C 1
ATOM 2355 O O . ALA A 1 294 ? -4.539 -21.531 2.213 1 98.12 294 ALA A O 1
ATOM 2356 N N . ARG A 1 295 ? -6.695 -21.5 1.724 1 98.19 295 ARG A N 1
ATOM 2357 C CA . ARG A 1 295 ? -6.547 -22.234 0.468 1 98.19 295 ARG A CA 1
ATOM 2358 C C . ARG A 1 295 ? -6.707 -21.297 -0.728 1 98.19 295 ARG A C 1
ATOM 2360 O O . ARG A 1 295 ? -7.809 -20.828 -1.008 1 98.19 295 ARG A O 1
ATOM 2367 N N . VAL A 1 296 ? -5.566 -21.031 -1.386 1 98.44 296 VAL A N 1
ATOM 2368 C CA . VAL A 1 296 ? -5.582 -20.078 -2.492 1 98.44 296 VAL A CA 1
ATOM 2369 C C . VAL A 1 296 ? -4.926 -20.703 -3.721 1 98.44 296 VAL A C 1
ATOM 2371 O O . VAL A 1 296 ? -4.945 -20.125 -4.809 1 98.44 296 VAL A O 1
ATOM 2374 N N . ASP A 1 297 ? -4.285 -21.891 -3.602 1 98.81 297 ASP A N 1
ATOM 2375 C CA . ASP A 1 297 ? -3.783 -22.688 -4.711 1 98.81 297 ASP A CA 1
ATOM 2376 C C . ASP A 1 297 ? -4.812 -23.734 -5.148 1 98.81 297 ASP A C 1
ATOM 2378 O O . ASP A 1 297 ? -5.406 -24.406 -4.309 1 98.81 297 ASP A O 1
ATOM 2382 N N . TYR A 1 298 ? -5.012 -23.797 -6.441 1 98.75 298 TYR A N 1
ATOM 2383 C CA . TYR A 1 298 ? -6.074 -24.656 -6.934 1 98.75 298 TYR A CA 1
ATOM 2384 C C . TYR A 1 298 ? -5.582 -25.531 -8.086 1 98.75 298 TYR A C 1
ATOM 2386 O O . TYR A 1 298 ? -4.609 -25.188 -8.758 1 98.75 298 TYR A O 1
ATOM 2394 N N . ALA A 1 299 ? -6.223 -26.656 -8.227 1 98.81 299 ALA A N 1
ATOM 2395 C CA . ALA A 1 299 ? -6.371 -27.344 -9.508 1 98.81 299 ALA A CA 1
ATOM 2396 C C . ALA A 1 299 ? -7.777 -27.172 -10.07 1 98.81 299 ALA A C 1
ATOM 2398 O O . ALA A 1 299 ? -8.742 -27.719 -9.523 1 98.81 299 ALA A O 1
ATOM 2399 N N . LEU A 1 300 ? -7.855 -26.328 -11.016 1 98.81 300 LEU A N 1
ATOM 2400 C CA . LEU A 1 300 ? -9.109 -26.125 -11.734 1 98.81 300 LEU A CA 1
ATOM 2401 C C . LEU A 1 300 ? -9.117 -26.906 -13.039 1 98.81 300 LEU A C 1
ATOM 2403 O O . LEU A 1 300 ? -8.359 -26.609 -13.961 1 98.81 300 LEU A O 1
ATOM 2407 N N . VAL A 1 301 ? -9.961 -27.891 -13.094 1 98.69 301 VAL A N 1
ATOM 2408 C CA . VAL A 1 301 ? -9.969 -28.828 -14.219 1 98.69 301 VAL A CA 1
ATOM 2409 C C . VAL A 1 301 ? -11.289 -28.703 -14.977 1 98.69 301 VAL A C 1
ATOM 2411 O O . VAL A 1 301 ? -12.352 -28.625 -14.367 1 98.69 301 VAL A O 1
ATOM 2414 N N . GLU A 1 302 ? -11.125 -28.656 -16.25 1 98.38 302 GLU A N 1
ATOM 2415 C CA . GLU A 1 302 ? -12.336 -28.594 -17.078 1 98.38 302 GLU A CA 1
ATOM 2416 C C . GLU A 1 302 ? -13.281 -29.734 -16.75 1 98.38 302 GLU A C 1
ATOM 2418 O O . GLU A 1 302 ? -12.844 -30.875 -16.547 1 98.38 302 GLU A O 1
ATOM 2423 N N . SER A 1 303 ? -14.594 -29.469 -16.734 1 96.88 303 SER A N 1
ATOM 2424 C CA . SER A 1 303 ? -15.609 -30.422 -16.297 1 96.88 303 SER A CA 1
ATOM 2425 C C . SER A 1 303 ? -15.578 -31.703 -17.141 1 96.88 303 SER A C 1
ATOM 2427 O O . SER A 1 303 ? -15.867 -32.781 -16.641 1 96.88 303 SER A O 1
ATOM 2429 N N . GLY A 1 304 ? -15.219 -31.609 -18.375 1 94.5 304 GLY A N 1
ATOM 2430 C CA . GLY A 1 304 ? -15.125 -32.75 -19.25 1 94.5 304 GLY A CA 1
ATOM 2431 C C . GLY A 1 304 ? -14.039 -33.75 -18.844 1 94.5 304 GLY A C 1
ATOM 2432 O O . GLY A 1 304 ? -14.023 -34.906 -19.281 1 94.5 304 GLY A O 1
ATOM 2433 N N . LEU A 1 305 ? -13.117 -33.312 -18 1 96.31 305 LEU A N 1
ATOM 2434 C CA . LEU A 1 305 ? -12.023 -34.156 -17.531 1 96.31 305 LEU A CA 1
ATOM 2435 C C . LEU A 1 305 ? -12.289 -34.625 -16.109 1 96.31 305 LEU A C 1
ATOM 2437 O O . LEU A 1 305 ? -11.43 -35.281 -15.5 1 96.31 305 LEU A O 1
ATOM 2441 N N . ARG A 1 306 ? -13.406 -34.344 -15.609 1 94.88 306 ARG A N 1
ATOM 2442 C CA . ARG A 1 306 ? -13.695 -34.656 -14.211 1 94.88 306 ARG A CA 1
ATOM 2443 C C . ARG A 1 306 ? -13.547 -36.156 -13.93 1 94.88 306 ARG A C 1
ATOM 2445 O O . ARG A 1 306 ? -13.07 -36.531 -12.859 1 94.88 306 ARG A O 1
ATOM 2452 N N . ASP A 1 307 ? -13.953 -36.969 -14.828 1 94.56 307 ASP A N 1
ATOM 2453 C CA . ASP A 1 307 ? -13.906 -38.438 -14.648 1 94.56 307 ASP A CA 1
ATOM 2454 C C . ASP A 1 307 ? -12.469 -38.938 -14.633 1 94.56 307 ASP A C 1
ATOM 2456 O O . ASP A 1 307 ? -12.211 -40.062 -14.219 1 94.56 307 ASP A O 1
ATOM 2460 N N . LYS A 1 308 ? -11.578 -38.094 -15.055 1 96.38 308 LYS A N 1
ATOM 2461 C CA . LYS A 1 308 ? -10.172 -38.5 -15.102 1 96.38 308 LYS A CA 1
ATOM 2462 C C . LYS A 1 308 ? -9.469 -38.156 -13.789 1 96.38 308 LYS A C 1
ATOM 2464 O O . LYS A 1 308 ? -8.352 -38.594 -13.539 1 96.38 308 LYS A O 1
ATOM 2469 N N . VAL A 1 309 ? -10.125 -37.375 -12.977 1 97.69 309 VAL A N 1
ATOM 2470 C CA . VAL A 1 309 ? -9.516 -36.969 -11.711 1 97.69 309 VAL A CA 1
ATOM 2471 C C . VAL A 1 309 ? -9.555 -38.125 -10.727 1 97.69 309 VAL A C 1
ATOM 2473 O O . VAL A 1 309 ? -10.633 -38.625 -10.414 1 97.69 309 VAL A O 1
ATOM 2476 N N . MET A 1 310 ? -8.414 -38.469 -10.266 1 97 310 MET A N 1
ATOM 2477 C CA . MET A 1 310 ? -8.32 -39.594 -9.336 1 97 310 MET A CA 1
ATOM 2478 C C . MET A 1 310 ? -8.133 -39.094 -7.902 1 97 310 MET A C 1
ATOM 2480 O O . MET A 1 310 ? -8.695 -39.688 -6.965 1 97 310 MET A O 1
ATOM 2484 N N . ASP A 1 311 ? -7.301 -38.125 -7.828 1 97.06 311 ASP A N 1
ATOM 2485 C CA . ASP A 1 311 ? -6.969 -37.656 -6.48 1 97.06 311 ASP A CA 1
ATOM 2486 C C . ASP A 1 311 ? -6.34 -36.281 -6.5 1 97.06 311 ASP A C 1
ATOM 2488 O O . ASP A 1 311 ? -5.844 -35.844 -7.539 1 97.06 311 ASP A O 1
ATOM 2492 N N . ILE A 1 312 ? -6.496 -35.594 -5.34 1 98.38 312 ILE A N 1
ATOM 2493 C CA . ILE A 1 312 ? -5.805 -34.344 -5.09 1 98.38 312 ILE A CA 1
ATOM 2494 C C . ILE A 1 312 ? -5.477 -34.219 -3.602 1 98.38 312 ILE A C 1
ATOM 2496 O O . ILE A 1 312 ? -6.32 -34.5 -2.748 1 98.38 312 ILE A O 1
ATOM 2500 N N . VAL A 1 313 ? -4.266 -33.812 -3.314 1 97.62 313 VAL A N 1
ATOM 2501 C CA . VAL A 1 313 ? -3.855 -33.688 -1.918 1 97.62 313 VAL A CA 1
ATOM 2502 C C . VAL A 1 313 ? -3.029 -32.438 -1.71 1 97.62 313 VAL A C 1
ATOM 2504 O O . VAL A 1 313 ? -2.193 -32.094 -2.549 1 97.62 313 VAL A O 1
ATOM 2507 N N . TYR A 1 314 ? -3.35 -31.703 -0.668 1 98.12 314 TYR A N 1
ATOM 2508 C CA . TYR A 1 314 ? -2.479 -30.641 -0.198 1 98.12 314 TYR A CA 1
ATOM 2509 C C . TYR A 1 314 ? -1.462 -31.156 0.808 1 98.12 314 TYR A C 1
ATOM 2511 O O . TYR A 1 314 ? -1.833 -31.75 1.822 1 98.12 314 TYR A O 1
ATOM 2519 N N . LEU A 1 315 ? -0.227 -30.938 0.503 1 97.75 315 LEU A N 1
ATOM 2520 C CA . LEU A 1 315 ? 0.848 -31.438 1.36 1 97.75 315 LEU A CA 1
ATOM 2521 C C . LEU A 1 315 ? 1.167 -30.422 2.459 1 97.75 315 LEU A C 1
ATOM 2523 O O . LEU A 1 315 ? 2.213 -29.766 2.424 1 97.75 315 LEU A O 1
ATOM 2527 N N . GLU A 1 316 ? 0.408 -30.391 3.521 1 95.81 316 GLU A N 1
ATOM 2528 C CA . GLU A 1 316 ? 0.404 -29.328 4.508 1 95.81 316 GLU A CA 1
ATOM 2529 C C . GLU A 1 316 ? 1.538 -29.484 5.516 1 95.81 316 GLU A C 1
ATOM 2531 O O . GLU A 1 316 ? 1.853 -28.562 6.266 1 95.81 316 GLU A O 1
ATOM 2536 N N . ASP A 1 317 ? 2.115 -30.672 5.551 1 93.62 317 ASP A N 1
ATOM 2537 C CA . ASP A 1 317 ? 3.234 -30.891 6.461 1 93.62 317 ASP A CA 1
ATOM 2538 C C . ASP A 1 317 ? 4.355 -29.875 6.199 1 93.62 317 ASP A C 1
ATOM 2540 O O . ASP A 1 317 ? 4.824 -29.75 5.066 1 93.62 317 ASP A O 1
ATOM 2544 N N . PRO A 1 318 ? 4.75 -29.188 7.234 1 90.44 318 PRO A N 1
ATOM 2545 C CA . PRO A 1 318 ? 5.793 -28.172 7.059 1 90.44 318 PRO A CA 1
ATOM 2546 C C . PRO A 1 318 ? 7.059 -28.734 6.414 1 90.44 318 PRO A C 1
ATOM 2548 O O . PRO A 1 318 ? 7.789 -28 5.738 1 90.44 318 PRO A O 1
ATOM 2551 N N . ARG A 1 319 ? 7.375 -29.969 6.551 1 86.62 319 ARG A N 1
ATOM 2552 C CA . ARG A 1 319 ? 8.555 -30.578 5.945 1 86.62 319 ARG A CA 1
ATOM 2553 C C . ARG A 1 319 ? 8.453 -30.578 4.422 1 86.62 319 ARG A C 1
ATOM 2555 O O . ARG A 1 319 ? 9.477 -30.547 3.729 1 86.62 319 ARG A O 1
ATOM 2562 N N . GLU A 1 320 ? 7.238 -30.562 3.936 1 90.31 320 GLU A N 1
ATOM 2563 C CA . GLU A 1 320 ? 6.996 -30.625 2.498 1 90.31 320 GLU A CA 1
ATOM 2564 C C . GLU A 1 320 ? 7.152 -29.266 1.843 1 90.31 320 GLU A C 1
ATOM 2566 O O . GLU A 1 320 ? 7.539 -29.172 0.676 1 90.31 320 GLU A O 1
ATOM 2571 N N . ARG A 1 321 ? 6.961 -28.188 2.627 1 89.56 321 ARG A N 1
ATOM 2572 C CA . ARG A 1 321 ? 6.934 -26.875 2.008 1 89.56 321 ARG A CA 1
ATOM 2573 C C . ARG A 1 321 ? 8.281 -26.172 2.166 1 89.56 321 ARG A C 1
ATOM 2575 O O . ARG A 1 321 ? 8.531 -25.141 1.522 1 89.56 321 ARG A O 1
ATOM 2582 N N . GLY A 1 322 ? 9.164 -26.75 3.01 1 88.5 322 GLY A N 1
ATOM 2583 C CA . GLY A 1 322 ? 10.461 -26.125 3.176 1 88.5 322 GLY A CA 1
ATOM 2584 C C . GLY A 1 322 ? 10.383 -24.703 3.684 1 88.5 322 GLY A C 1
ATOM 2585 O O . GLY A 1 322 ? 9.75 -24.438 4.707 1 88.5 322 GLY A O 1
ATOM 2586 N N . HIS A 1 323 ? 10.992 -23.797 2.904 1 90.06 323 HIS A N 1
ATOM 2587 C CA . HIS A 1 323 ? 11.062 -22.406 3.305 1 90.06 323 HIS A CA 1
ATOM 2588 C C . HIS A 1 323 ? 9.805 -21.641 2.902 1 90.06 323 HIS A C 1
ATOM 2590 O O . HIS A 1 323 ? 9.57 -20.531 3.365 1 90.06 323 HIS A O 1
ATOM 2596 N N . SER A 1 324 ? 8.977 -22.188 2.014 1 94.44 324 SER A N 1
ATOM 2597 C CA . SER A 1 324 ? 7.812 -21.516 1.46 1 94.44 324 SER A CA 1
ATOM 2598 C C . SER A 1 324 ? 6.676 -21.438 2.479 1 94.44 324 SER A C 1
ATOM 2600 O O . SER A 1 324 ? 6.516 -22.344 3.297 1 94.44 324 SER A O 1
ATOM 2602 N N . ASP A 1 325 ? 5.93 -20.422 2.412 1 95.88 325 ASP A N 1
ATOM 2603 C CA . ASP A 1 325 ? 4.715 -20.328 3.219 1 95.88 325 ASP A CA 1
ATOM 2604 C C . ASP A 1 325 ? 3.537 -21 2.516 1 95.88 325 ASP A C 1
ATOM 2606 O O . ASP A 1 325 ? 2.406 -20.953 3.002 1 95.88 325 ASP A O 1
ATOM 2610 N N . HIS A 1 326 ? 3.771 -21.641 1.404 1 98.12 326 HIS A N 1
ATOM 2611 C CA . HIS A 1 326 ? 2.738 -22.391 0.691 1 98.12 326 HIS A CA 1
ATOM 2612 C C . HIS A 1 326 ? 3.029 -23.875 0.703 1 98.12 326 HIS A C 1
ATOM 2614 O O . HIS A 1 326 ? 4.18 -24.297 0.546 1 98.12 326 HIS A O 1
ATOM 2620 N N . ALA A 1 327 ? 2.01 -24.641 0.794 1 97.94 327 ALA A N 1
ATOM 2621 C CA . ALA A 1 327 ? 2.096 -26.094 0.659 1 97.94 327 ALA A CA 1
ATOM 2622 C C . ALA A 1 327 ? 1.947 -26.531 -0.799 1 97.94 327 ALA A C 1
ATOM 2624 O O . ALA A 1 327 ? 1.119 -25.969 -1.53 1 97.94 327 ALA A O 1
ATOM 2625 N N . PRO A 1 328 ? 2.709 -27.531 -1.198 1 98.44 328 PRO A N 1
ATOM 2626 C CA . PRO A 1 328 ? 2.471 -28.094 -2.529 1 98.44 328 PRO A CA 1
ATOM 2627 C C . PRO A 1 328 ? 1.13 -28.812 -2.631 1 98.44 328 PRO A C 1
ATOM 2629 O O . PRO A 1 328 ? 0.575 -29.234 -1.615 1 98.44 328 PRO A O 1
ATOM 2632 N N . LEU A 1 329 ? 0.58 -28.859 -3.803 1 98.44 329 LEU A N 1
ATOM 2633 C CA . LEU A 1 329 ? -0.564 -29.734 -4.062 1 98.44 329 LEU A CA 1
ATOM 2634 C C . LEU A 1 329 ? -0.241 -30.734 -5.16 1 98.44 329 LEU A C 1
ATOM 2636 O O . LEU A 1 329 ? 0.543 -30.453 -6.066 1 98.44 329 LEU A O 1
ATOM 2640 N N . LEU A 1 330 ? -0.747 -31.938 -5.039 1 98.69 330 LEU A N 1
ATOM 2641 C CA . LEU A 1 330 ? -0.537 -33.031 -5.973 1 98.69 330 LEU A CA 1
ATOM 2642 C C . LEU A 1 330 ? -1.859 -33.5 -6.582 1 98.69 330 LEU A C 1
ATOM 2644 O O . LEU A 1 330 ? -2.764 -33.938 -5.863 1 98.69 330 LEU A O 1
ATOM 2648 N N . LEU A 1 331 ? -1.938 -33.344 -7.875 1 98.75 331 LEU A N 1
ATOM 2649 C CA . LEU A 1 331 ? -3.105 -33.781 -8.633 1 98.75 331 LEU A CA 1
ATOM 2650 C C . LEU A 1 331 ? -2.809 -35.062 -9.406 1 98.75 331 LEU A C 1
ATOM 2652 O O . LEU A 1 331 ? -1.764 -35.156 -10.055 1 98.75 331 LEU A O 1
ATOM 2656 N N . THR A 1 332 ? -3.67 -36 -9.289 1 98.5 332 THR A N 1
ATOM 2657 C CA . THR A 1 332 ? -3.535 -37.25 -10.016 1 98.5 332 THR A CA 1
ATOM 2658 C C . THR A 1 332 ? -4.703 -37.438 -10.984 1 98.5 332 THR A C 1
ATOM 2660 O O . THR A 1 332 ? -5.863 -37.438 -10.578 1 98.5 332 THR A O 1
ATOM 2663 N N . LEU A 1 333 ? -4.355 -37.625 -12.227 1 97.94 333 LEU A N 1
ATOM 2664 C CA . LEU A 1 333 ? -5.332 -37.844 -13.281 1 97.94 333 LEU A CA 1
ATOM 2665 C C . LEU A 1 333 ? -5.082 -39.219 -13.945 1 97.94 333 LEU A C 1
ATOM 2667 O O . LEU A 1 333 ? -3.969 -39.719 -13.891 1 97.94 333 LEU A O 1
ATOM 2671 N N . SER A 1 334 ? -6.121 -39.719 -14.578 1 96.56 334 SER A N 1
ATOM 2672 C CA . SER A 1 334 ? -5.973 -41 -15.273 1 96.56 334 SER A CA 1
ATOM 2673 C C . SER A 1 334 ? -6.281 -40.844 -16.766 1 96.56 334 SER A C 1
ATOM 2675 O O . SER A 1 334 ? -7.129 -40.031 -17.156 1 96.56 334 SER A O 1
ATOM 2677 N N . ASN A 1 335 ? -5.516 -41.562 -17.578 1 94.44 335 ASN A N 1
ATOM 2678 C CA . ASN A 1 335 ? -5.777 -41.781 -19 1 94.44 335 ASN A CA 1
ATOM 2679 C C . ASN A 1 335 ? -5.801 -40.438 -19.766 1 94.44 335 ASN A C 1
ATOM 2681 O O . ASN A 1 335 ? -6.703 -40.219 -20.562 1 94.44 335 ASN A O 1
ATOM 2685 N N . MET A 1 336 ? -4.84 -39.656 -19.469 1 95 336 MET A N 1
ATOM 2686 C CA . MET A 1 336 ? -4.762 -38.344 -20.109 1 95 336 MET A CA 1
ATOM 2687 C C . MET A 1 336 ? -4.102 -38.438 -21.469 1 95 336 MET A C 1
ATOM 2689 O O . MET A 1 336 ? -4.25 -37.531 -22.312 1 95 336 MET A O 1
ATOM 2693 N N . SER A 1 337 ? -3.361 -39.469 -21.75 1 89.69 337 SER A N 1
ATOM 2694 C CA . SER A 1 337 ? -2.662 -39.656 -23.016 1 89.69 337 SER A CA 1
ATOM 2695 C C . SER A 1 337 ? -3.625 -40.062 -24.125 1 89.69 337 SER A C 1
ATOM 2697 O O . SER A 1 337 ? -3.283 -40 -25.312 1 89.69 337 SER A O 1
ATOM 2699 N N . ALA A 1 338 ? -4.801 -40.406 -23.797 1 79.94 338 ALA A N 1
ATOM 2700 C CA . ALA A 1 338 ? -5.75 -40.969 -24.766 1 79.94 338 ALA A CA 1
ATOM 2701 C C . ALA A 1 338 ? -6.891 -40 -25.031 1 79.94 338 ALA A C 1
ATOM 2703 O O . ALA A 1 338 ? -7.918 -40.375 -25.609 1 79.94 338 ALA A O 1
ATOM 2704 N N . LEU A 1 339 ? -6.844 -38.844 -24.656 1 82.88 339 LEU A N 1
ATOM 2705 C CA . LEU A 1 339 ? -7.961 -37.906 -24.812 1 82.88 339 LEU A CA 1
ATOM 2706 C C . LEU A 1 339 ? -8.258 -37.656 -26.297 1 82.88 339 LEU A C 1
ATOM 2708 O O . LEU A 1 339 ? -9.422 -37.531 -26.688 1 82.88 339 LEU A O 1
ATOM 2712 N N . GLY A 1 340 ? -7.41 -37.375 -27.234 1 63.06 340 GLY A N 1
ATOM 2713 C CA . GLY A 1 340 ? -7.594 -37 -28.625 1 63.06 340 GLY A CA 1
ATOM 2714 C C . GLY A 1 340 ? -8.188 -38.125 -29.469 1 63.06 340 GLY A C 1
ATOM 2715 O O . GLY A 1 340 ? -8.68 -37.875 -30.578 1 63.06 340 GLY A O 1
ATOM 2716 N N . GLN A 1 341 ? -7.957 -39.406 -29.141 1 50.69 341 GLN A N 1
ATOM 2717 C CA . GLN A 1 341 ? -8.305 -40.469 -30.094 1 50.69 341 GLN A CA 1
ATOM 2718 C C . GLN A 1 341 ? -9.812 -40.656 -30.156 1 50.69 341 GLN A C 1
ATOM 2720 O O . GLN A 1 341 ? -10.32 -41.312 -31.062 1 50.69 341 GLN A O 1
ATOM 2725 N N . ALA A 1 342 ? -10.555 -40.219 -29.266 1 43.66 342 ALA A N 1
ATOM 2726 C CA . ALA A 1 342 ? -11.945 -40.656 -29.312 1 43.66 342 ALA A CA 1
ATOM 2727 C C . ALA A 1 342 ? -12.711 -39.938 -30.422 1 43.66 342 ALA A C 1
ATOM 2729 O O . ALA A 1 342 ? -13.805 -40.375 -30.797 1 43.66 342 ALA A O 1
ATOM 2730 N N . VAL A 1 343 ? -12.406 -38.688 -30.734 1 40.69 343 VAL A N 1
ATOM 2731 C CA . VAL A 1 343 ? -13.469 -38.062 -31.516 1 40.69 343 VAL A CA 1
ATOM 2732 C C . VAL A 1 343 ? -13.438 -38.594 -32.938 1 40.69 343 VAL A C 1
ATOM 2734 O O . VAL A 1 343 ? -14.164 -38.094 -33.812 1 40.69 343 VAL A O 1
ATOM 2737 N N . ALA A 1 344 ? -12.492 -39.438 -33.375 1 38.59 344 ALA A N 1
ATOM 2738 C CA . ALA A 1 344 ? -12.578 -39.719 -34.812 1 38.59 344 ALA A CA 1
ATOM 2739 C C . ALA A 1 344 ? -13.766 -40.625 -35.125 1 38.59 344 ALA A C 1
ATOM 2741 O O . ALA A 1 344 ? -13.961 -41.031 -36.281 1 38.59 344 ALA A O 1
ATOM 2742 N N . SER A 1 345 ? -14.461 -41.219 -34.125 1 35.44 345 SER A N 1
ATOM 2743 C CA . SER A 1 345 ? -15.219 -42.344 -34.625 1 35.44 345 SER A CA 1
ATOM 2744 C C . SER A 1 345 ? -16.391 -41.906 -35.5 1 35.44 345 SER A C 1
ATOM 2746 O O . SER A 1 345 ? -16.641 -42.469 -36.562 1 35.44 345 SER A O 1
ATOM 2748 N N . THR A 1 346 ? -17.609 -41.469 -34.906 1 36.53 346 THR A N 1
ATOM 2749 C CA . THR A 1 346 ? -18.891 -42.094 -35.25 1 36.53 346 THR A CA 1
ATOM 2750 C C . THR A 1 346 ? -19.5 -41.375 -36.469 1 36.53 346 THR A C 1
ATOM 2752 O O . THR A 1 346 ? -20.703 -41.125 -36.5 1 36.53 346 THR A O 1
ATOM 2755 N N . THR A 1 347 ? -18.891 -40.5 -37.188 1 33.56 347 THR A N 1
ATOM 2756 C CA . THR A 1 347 ? -19.781 -40 -38.25 1 33.56 347 THR A CA 1
ATOM 2757 C C . THR A 1 347 ? -19.938 -41.031 -39.344 1 33.56 347 THR A C 1
ATOM 2759 O O . THR A 1 347 ? -19.078 -41.156 -40.219 1 33.56 347 THR A O 1
ATOM 2762 N N . THR A 1 348 ? -20.344 -42.375 -39.031 1 33.78 348 THR A N 1
ATOM 2763 C CA . THR A 1 348 ? -20.797 -43.219 -40.125 1 33.78 348 THR A CA 1
ATOM 2764 C C . THR A 1 348 ? -22.047 -42.625 -40.781 1 33.78 348 THR A C 1
ATOM 2766 O O . THR A 1 348 ? -22.969 -42.219 -40.094 1 33.78 348 THR A O 1
ATOM 2769 N N . ASN A 1 349 ? -22.016 -42.188 -42.062 1 29.81 349 ASN A N 1
ATOM 2770 C CA . ASN A 1 349 ? -23.062 -41.875 -43.031 1 29.81 349 ASN A CA 1
ATOM 2771 C C . ASN A 1 349 ? -24 -43.094 -43.25 1 29.81 349 ASN A C 1
ATOM 2773 O O . ASN A 1 349 ? -23.562 -44.125 -43.75 1 29.81 349 ASN A O 1
ATOM 2777 N N . ASP A 1 350 ? -24.875 -43.531 -42.344 1 23.88 350 ASP A N 1
ATOM 2778 C CA . ASP A 1 350 ? -25.969 -44.438 -42.656 1 23.88 350 ASP A CA 1
ATOM 2779 C C . ASP A 1 350 ? -26.875 -43.844 -43.719 1 23.88 350 ASP A C 1
ATOM 2781 O O . ASP A 1 350 ? -27.469 -42.781 -43.531 1 23.88 350 ASP A O 1
ATOM 2785 N N . LYS A 1 351 ? -26.609 -44.188 -44.969 1 19.25 351 LYS A N 1
ATOM 2786 C CA . LYS A 1 351 ? -27.672 -44.438 -45.938 1 19.25 351 LYS A CA 1
ATOM 2787 C C . LYS A 1 351 ? -28.422 -45.719 -45.625 1 19.25 351 LYS A C 1
ATOM 2789 O O . LYS A 1 351 ? -27.812 -46.688 -45.219 1 19.25 351 LYS A O 1
ATOM 2794 N N . MET B 1 1 ? 39 -15.609 68.5 1 20.33 1 MET B N 1
ATOM 2795 C CA . MET B 1 1 ? 39.562 -14.266 68.5 1 20.33 1 MET B CA 1
ATOM 2796 C C . MET B 1 1 ? 38.438 -13.211 68.438 1 20.33 1 MET B C 1
ATOM 2798 O O . MET B 1 1 ? 37.344 -13.477 68 1 20.33 1 MET B O 1
ATOM 2802 N N . THR B 1 2 ? 38.75 -12.055 69.062 1 20.2 2 THR B N 1
ATOM 2803 C CA . THR B 1 2 ? 38.281 -10.797 69.688 1 20.2 2 THR B CA 1
ATOM 2804 C C . THR B 1 2 ? 37.688 -9.898 68.562 1 20.2 2 THR B C 1
ATOM 2806 O O . THR B 1 2 ? 38.219 -9.805 67.5 1 20.2 2 THR B O 1
ATOM 2809 N N . LYS B 1 3 ? 36.344 -9.586 68.875 1 21.84 3 LYS B N 1
ATOM 2810 C CA . LYS B 1 3 ? 35.25 -8.773 68.375 1 21.84 3 LYS B CA 1
ATOM 2811 C C . LYS B 1 3 ? 35.656 -7.309 68.25 1 21.84 3 LYS B C 1
ATOM 2813 O O . LYS B 1 3 ? 35.5 -6.516 69.188 1 21.84 3 LYS B O 1
ATOM 2818 N N . ARG B 1 4 ? 37 -7.047 67.625 1 20.2 4 ARG B N 1
ATOM 2819 C CA . ARG B 1 4 ? 37.469 -5.688 67.875 1 20.2 4 ARG B CA 1
ATOM 2820 C C . ARG B 1 4 ? 36.438 -4.656 67.438 1 20.2 4 ARG B C 1
ATOM 2822 O O . ARG B 1 4 ? 35.938 -4.742 66.312 1 20.2 4 ARG B O 1
ATOM 2829 N N . PRO B 1 5 ? 35.938 -3.771 68.312 1 21.86 5 PRO B N 1
ATOM 2830 C CA . PRO B 1 5 ? 34.906 -2.727 68.312 1 21.86 5 PRO B CA 1
ATOM 2831 C C . PRO B 1 5 ? 35.281 -1.551 67.375 1 21.86 5 PRO B C 1
ATOM 2833 O O . PRO B 1 5 ? 36.219 -0.822 67.688 1 21.86 5 PRO B O 1
ATOM 2836 N N . LEU B 1 6 ? 35.656 -1.907 66.125 1 21.11 6 LEU B N 1
ATOM 2837 C CA . LEU B 1 6 ? 36.406 -0.851 65.438 1 21.11 6 LEU B CA 1
ATOM 2838 C C . LEU B 1 6 ? 35.75 0.508 65.688 1 21.11 6 LEU B C 1
ATOM 2840 O O . LEU B 1 6 ? 34.531 0.619 65.75 1 21.11 6 LEU B O 1
ATOM 2844 N N . SER B 1 7 ? 36.5 1.665 65.5 1 19.11 7 SER B N 1
ATOM 2845 C CA . SER B 1 7 ? 36.875 3.021 65.875 1 19.11 7 SER B CA 1
ATOM 2846 C C . SER B 1 7 ? 35.844 4.035 65.438 1 19.11 7 SER B C 1
ATOM 2848 O O . SER B 1 7 ? 35.031 3.775 64.5 1 19.11 7 SER B O 1
ATOM 2850 N N . GLU B 1 8 ? 35.75 5.234 66.125 1 18.77 8 GLU B N 1
ATOM 2851 C CA . GLU B 1 8 ? 35.219 6.496 66.625 1 18.77 8 GLU B CA 1
ATOM 2852 C C . GLU B 1 8 ? 35.031 7.508 65.5 1 18.77 8 GLU B C 1
ATOM 2854 O O . GLU B 1 8 ? 34.062 8.25 65.5 1 18.77 8 GLU B O 1
ATOM 2859 N N . ASP B 1 9 ? 36.125 7.789 64.75 1 18.98 9 ASP B N 1
ATOM 2860 C CA . ASP B 1 9 ? 36.5 9.195 64.812 1 18.98 9 ASP B CA 1
ATOM 2861 C C . ASP B 1 9 ? 35.562 10.055 63.969 1 18.98 9 ASP B C 1
ATOM 2863 O O . ASP B 1 9 ? 35.25 11.18 64.312 1 18.98 9 ASP B O 1
ATOM 2867 N N . LEU B 1 10 ? 35.719 9.984 62.562 1 20.19 10 LEU B N 1
ATOM 2868 C CA . LEU B 1 10 ? 36.031 11.203 61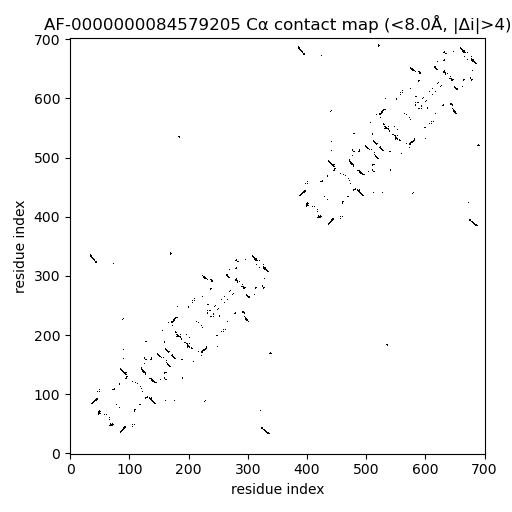.812 1 20.19 10 LEU B CA 1
ATOM 2869 C C . LEU B 1 10 ? 34.781 12.086 61.656 1 20.19 10 LEU B C 1
ATOM 2871 O O . LEU B 1 10 ? 33.812 11.688 61.031 1 20.19 10 LEU B O 1
ATOM 2875 N N . ASP B 1 11 ? 34.562 13.148 62.531 1 19.47 11 ASP B N 1
ATOM 2876 C CA . ASP B 1 11 ? 33.688 14.266 62.875 1 19.47 11 ASP B CA 1
ATOM 2877 C C . ASP B 1 11 ? 33.406 15.141 61.656 1 19.47 11 ASP B C 1
ATOM 2879 O O . ASP B 1 11 ? 32.594 16.062 61.719 1 19.47 11 ASP B O 1
ATOM 2883 N N . ARG B 1 12 ? 34.5 15.383 60.781 1 20.34 12 ARG B N 1
ATOM 2884 C CA . ARG B 1 12 ? 34.56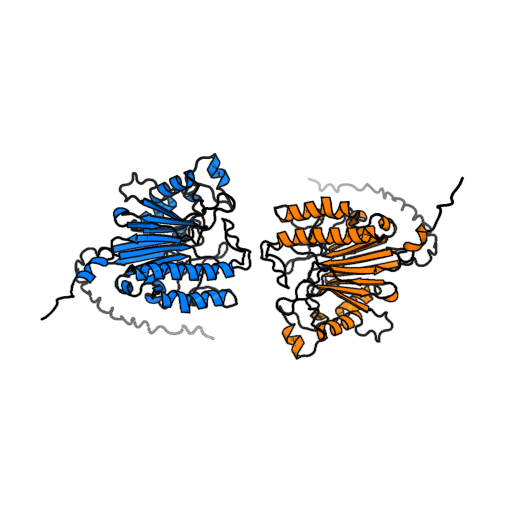2 16.781 60.344 1 20.34 12 ARG B CA 1
ATOM 2885 C C . ARG B 1 12 ? 33.344 17.156 59.5 1 20.34 12 ARG B C 1
ATOM 2887 O O . ARG B 1 12 ? 33.094 16.562 58.469 1 20.34 12 ARG B O 1
ATOM 2894 N N . GLN B 1 13 ? 32.344 17.719 60.125 1 20.36 13 GLN B N 1
ATOM 2895 C CA . GLN B 1 13 ? 31.094 18.328 59.688 1 20.36 13 GLN B CA 1
ATOM 2896 C C . GLN B 1 13 ? 31.344 19.422 58.656 1 20.36 13 GLN B C 1
ATOM 2898 O O . GLN B 1 13 ? 31.844 20.5 59 1 20.36 13 GLN B O 1
ATOM 2903 N N . ILE B 1 14 ? 32.156 19.109 57.5 1 26.47 14 ILE B N 1
ATOM 2904 C CA . ILE B 1 14 ? 32.406 20.25 56.625 1 26.47 14 ILE B CA 1
ATOM 2905 C C . ILE B 1 14 ? 31.094 21.016 56.406 1 26.47 14 ILE B C 1
ATOM 2907 O O . ILE B 1 14 ? 30.094 20.453 55.969 1 26.47 14 ILE B O 1
ATOM 2911 N N . GLN B 1 15 ? 30.953 22.062 57.219 1 20.27 15 GLN B N 1
ATOM 2912 C CA . GLN B 1 15 ? 29.969 23.125 57.125 1 20.27 15 GLN B CA 1
ATOM 2913 C C . GLN B 1 15 ? 29.906 23.703 55.719 1 20.27 15 GLN B C 1
ATOM 2915 O O . GLN B 1 15 ? 30.797 24.453 55.281 1 20.27 15 GLN B O 1
ATOM 2920 N N . ALA B 1 16 ? 29.844 22.859 54.656 1 25.78 16 ALA B N 1
ATOM 2921 C CA . ALA B 1 16 ? 29.797 23.531 53.375 1 25.78 16 ALA B CA 1
ATOM 2922 C C . ALA B 1 16 ? 28.906 24.766 53.406 1 25.78 16 ALA B C 1
ATOM 2924 O O . ALA B 1 16 ? 27.75 24.688 53.844 1 25.78 16 ALA B O 1
ATOM 2925 N N . ASP B 1 17 ? 29.547 25.984 53.625 1 24.08 17 ASP B N 1
ATOM 2926 C CA . ASP B 1 17 ? 29 27.328 53.562 1 24.08 17 ASP B CA 1
ATOM 2927 C C . ASP B 1 17 ? 28.031 27.453 52.375 1 24.08 17 ASP B C 1
ATOM 2929 O O . ASP B 1 17 ? 28.344 27.062 51.25 1 24.08 17 ASP B O 1
ATOM 2933 N N . ALA B 1 18 ? 26.75 27.375 52.688 1 28.02 18 ALA B N 1
ATOM 2934 C CA . ALA B 1 18 ? 25.625 27.609 51.812 1 28.02 18 ALA B CA 1
ATOM 2935 C C . ALA B 1 18 ? 25.859 28.875 50.969 1 28.02 18 ALA B C 1
ATOM 2937 O O . ALA B 1 18 ? 26.125 29.953 51.5 1 28.02 18 ALA B O 1
ATOM 2938 N N . PRO B 1 19 ? 26.5 28.703 49.75 1 29.23 19 PRO B N 1
ATOM 2939 C CA . PRO B 1 19 ? 26.766 29.938 49.031 1 29.23 19 PRO B CA 1
ATOM 2940 C C . PRO B 1 19 ? 25.609 30.922 49.094 1 29.23 19 PRO B C 1
ATOM 2942 O O . PRO B 1 19 ? 24.469 30.531 49.281 1 29.23 19 PRO B O 1
ATOM 2945 N N . PRO B 1 20 ? 25.906 32.156 49.5 1 28.28 20 PRO B N 1
ATOM 2946 C CA . PRO B 1 20 ? 24.938 33.25 49.594 1 28.28 20 PRO B CA 1
ATOM 2947 C C . PRO B 1 20 ? 23.984 33.312 48.406 1 28.28 20 PRO B C 1
ATOM 2949 O O . PRO B 1 20 ? 24.375 32.969 47.281 1 28.28 20 PRO B O 1
ATOM 2952 N N . GLN B 1 21 ? 22.703 33.062 48.688 1 28.27 21 GLN B N 1
ATOM 2953 C CA . GLN B 1 21 ? 21.594 33.281 47.75 1 28.27 21 GLN B CA 1
ATOM 2954 C C . GLN B 1 21 ? 21.625 34.656 47.125 1 28.27 21 GLN B C 1
ATOM 2956 O O . GLN B 1 21 ? 21.422 35.656 47.812 1 28.27 21 GLN B O 1
ATOM 2961 N N . THR B 1 22 ? 22.641 34.969 46.344 1 27.69 22 THR B N 1
ATOM 2962 C CA . THR B 1 22 ? 22.562 36.25 45.719 1 27.69 22 THR B CA 1
ATOM 2963 C C . THR B 1 22 ? 21.156 36.5 45.156 1 27.69 22 THR B C 1
ATOM 2965 O O . THR B 1 22 ? 20.672 35.75 44.312 1 27.69 22 THR B O 1
ATOM 2968 N N . LYS B 1 23 ? 20.375 37.188 45.844 1 31.16 23 LYS B N 1
ATOM 2969 C CA . LYS B 1 23 ? 19.125 37.812 45.438 1 31.16 23 LYS B CA 1
ATOM 2970 C C . LYS B 1 23 ? 19.297 38.562 44.125 1 31.16 23 LYS B C 1
ATOM 2972 O O . LYS B 1 23 ? 19.828 39.688 44.094 1 31.16 23 LYS B O 1
ATOM 2977 N N . GLN B 1 24 ? 19.609 37.906 43.062 1 27.53 24 GLN B N 1
ATOM 2978 C CA . GLN B 1 24 ? 19.594 38.656 41.812 1 27.53 24 GLN B CA 1
ATOM 2979 C C . GLN B 1 24 ? 18.281 39.438 41.656 1 27.53 24 GLN B C 1
ATOM 2981 O O . GLN B 1 24 ? 17.203 38.875 41.75 1 27.53 24 GLN B O 1
ATOM 2986 N N . ARG B 1 25 ? 18.203 40.719 41.969 1 31.14 25 ARG B N 1
ATOM 2987 C CA . ARG B 1 25 ? 17.172 41.719 41.688 1 31.14 25 ARG B CA 1
ATOM 2988 C C . ARG B 1 25 ? 16.672 41.562 40.25 1 31.14 25 ARG B C 1
ATOM 2990 O O . ARG B 1 25 ? 17.406 41.781 39.312 1 31.14 25 ARG B O 1
ATOM 2997 N N . VAL B 1 26 ? 15.75 40.719 40.094 1 32.81 26 VAL B N 1
ATOM 2998 C CA . VAL B 1 26 ? 14.977 40.781 38.844 1 32.81 26 VAL B CA 1
ATOM 2999 C C . VAL B 1 26 ? 14.422 42.188 38.656 1 32.81 26 VAL B C 1
ATOM 3001 O O . VAL B 1 26 ? 13.602 42.656 39.438 1 32.81 26 VAL B O 1
ATOM 3004 N N . ALA B 1 27 ? 15.203 43.156 38.281 1 34.88 27 ALA B N 1
ATOM 3005 C CA . ALA B 1 27 ? 14.641 44.406 37.812 1 34.88 27 ALA B CA 1
ATOM 3006 C C . ALA B 1 27 ? 13.344 44.188 37.031 1 34.88 27 ALA B C 1
ATOM 3008 O O . ALA B 1 27 ? 13.281 43.312 36.156 1 34.88 27 ALA B O 1
ATOM 3009 N N . ASP B 1 28 ? 12.227 44.562 37.562 1 33.31 28 ASP B N 1
ATOM 3010 C CA . ASP B 1 28 ? 10.875 44.656 37.031 1 33.31 28 ASP B CA 1
ATOM 3011 C C . ASP B 1 28 ? 10.867 45.438 35.719 1 33.31 28 ASP B C 1
ATOM 3013 O O . ASP B 1 28 ? 10.812 46.656 35.719 1 33.31 28 ASP B O 1
ATOM 3017 N N . VAL B 1 29 ? 11.852 45.438 34.875 1 36.09 29 VAL B N 1
ATOM 3018 C CA . VAL B 1 29 ? 11.586 46.094 33.594 1 36.09 29 VAL B CA 1
ATOM 3019 C C . VAL B 1 29 ? 10.188 45.75 33.094 1 36.09 29 VAL B C 1
ATOM 3021 O O . VAL B 1 29 ? 9.906 44.562 32.812 1 36.09 29 VAL B O 1
ATOM 3024 N N . SER B 1 30 ? 9.219 46.438 33.562 1 36.38 30 SER B N 1
ATOM 3025 C CA . SER B 1 30 ? 7.891 46.438 32.969 1 36.38 30 SER B CA 1
ATOM 3026 C C . SER B 1 30 ? 7.973 46.312 31.453 1 36.38 30 SER B C 1
ATOM 3028 O O . SER B 1 30 ? 8.305 47.312 30.781 1 36.38 30 SER B O 1
ATOM 3030 N N . VAL B 1 31 ? 8.734 45.469 30.812 1 37.38 31 VAL B N 1
ATOM 3031 C CA . VAL B 1 31 ? 8.547 45.281 29.375 1 37.38 31 VAL B CA 1
ATOM 3032 C C . VAL B 1 31 ? 7.07 45.406 29.016 1 37.38 31 VAL B C 1
ATOM 3034 O O . VAL B 1 31 ? 6.211 44.781 29.656 1 37.38 31 VAL B O 1
ATOM 3037 N N . ALA B 1 32 ? 6.586 46.594 28.656 1 44.72 32 ALA B N 1
ATOM 3038 C CA . ALA B 1 32 ? 5.246 46.656 28.078 1 44.72 32 ALA B CA 1
ATOM 3039 C C . ALA B 1 32 ? 4.789 45.312 27.562 1 44.72 32 ALA B C 1
ATOM 3041 O O . ALA B 1 32 ? 5.602 44.5 27.094 1 44.72 32 ALA B O 1
ATOM 3042 N N . PRO B 1 33 ? 3.729 44.75 28.109 1 48.41 33 PRO B N 1
ATOM 3043 C CA . PRO B 1 33 ? 3.295 43.438 27.656 1 48.41 33 PRO B CA 1
ATOM 3044 C C . PRO B 1 33 ? 3.541 43.219 26.172 1 48.41 33 PRO B C 1
ATOM 3046 O O . PRO B 1 33 ? 3.137 44.031 25.344 1 48.41 33 PRO B O 1
ATOM 3049 N N . ALA B 1 34 ? 4.676 42.812 25.734 1 57.97 34 ALA B N 1
ATOM 3050 C CA . ALA B 1 34 ? 5.062 42.531 24.344 1 57.97 34 ALA B CA 1
ATOM 3051 C C . ALA B 1 34 ? 3.865 42.062 23.531 1 57.97 34 ALA B C 1
ATOM 3053 O O . ALA B 1 34 ? 2.959 41.406 24.047 1 57.97 34 ALA B O 1
ATOM 3054 N N . ASP B 1 35 ? 3.523 42.75 22.422 1 85.44 35 ASP B N 1
ATOM 3055 C CA . ASP B 1 35 ? 2.604 42.312 21.375 1 85.44 35 ASP B CA 1
ATOM 3056 C C . ASP B 1 35 ? 2.91 40.875 20.922 1 85.44 35 ASP B C 1
ATOM 3058 O O . ASP B 1 35 ? 3.715 40.688 20.016 1 85.44 35 ASP B O 1
ATOM 3062 N N . LEU B 1 36 ? 2.432 39.969 21.719 1 94.44 36 LEU B N 1
ATOM 3063 C CA . LEU B 1 36 ? 2.711 38.562 21.453 1 94.44 36 LEU B CA 1
ATOM 3064 C C . LEU B 1 36 ? 1.729 38 20.422 1 94.44 36 LEU B C 1
ATOM 3066 O O . LEU B 1 36 ? 0.544 38.344 20.438 1 94.44 36 LEU B O 1
ATOM 3070 N N . THR B 1 37 ? 2.254 37.25 19.516 1 97.38 37 THR B N 1
ATOM 3071 C CA . THR B 1 37 ? 1.465 36.438 18.594 1 97.38 37 THR B CA 1
ATOM 3072 C C . THR B 1 37 ? 1.654 34.938 18.906 1 97.38 37 THR B C 1
ATOM 3074 O O . THR B 1 37 ? 2.771 34.438 18.828 1 97.38 37 THR B O 1
ATOM 3077 N N . ARG B 1 38 ? 0.604 34.281 19.297 1 98.38 38 ARG B N 1
ATOM 3078 C CA . ARG B 1 38 ? 0.669 32.875 19.625 1 98.38 38 ARG B CA 1
ATOM 3079 C C . ARG B 1 38 ? -0.084 32.031 18.594 1 98.38 38 ARG B C 1
ATOM 3081 O O . ARG B 1 38 ? -1.22 32.344 18.234 1 98.38 38 ARG B O 1
ATOM 3088 N N . ILE B 1 39 ? 0.633 30.984 18.094 1 98.81 39 ILE B N 1
ATOM 3089 C CA . ILE B 1 39 ? 0.07 30.094 17.078 1 98.81 39 ILE B CA 1
ATOM 3090 C C . ILE B 1 39 ? 0.076 28.656 17.594 1 98.81 39 ILE B C 1
ATOM 3092 O O . ILE B 1 39 ? 1.133 28.109 17.922 1 98.81 39 ILE B O 1
ATOM 3096 N N . LEU B 1 40 ? -1.117 28.062 17.703 1 98.81 40 LEU B N 1
ATOM 3097 C CA . LEU B 1 40 ? -1.251 26.656 18.062 1 98.81 40 LEU B CA 1
ATOM 3098 C C . LEU B 1 40 ? -1.49 25.797 16.812 1 98.81 40 LEU B C 1
ATOM 3100 O O . LEU B 1 40 ? -2.328 26.141 15.984 1 98.81 40 LEU B O 1
ATOM 3104 N N . SER B 1 41 ? -0.684 24.766 16.625 1 98.94 41 SER B N 1
ATOM 3105 C CA . SER B 1 41 ? -0.849 23.828 15.523 1 98.94 41 SER B CA 1
ATOM 3106 C C . SER B 1 41 ? -1.104 22.406 16.047 1 98.94 41 SER B C 1
ATOM 3108 O O . SER B 1 41 ? -0.415 21.953 16.953 1 98.94 41 SER B O 1
ATOM 3110 N N . TRP B 1 42 ? -2.141 21.734 15.445 1 98.81 42 TRP B N 1
ATOM 3111 C CA . TRP B 1 42 ? -2.508 20.406 15.945 1 98.81 42 TRP B CA 1
ATOM 3112 C C . TRP B 1 42 ? -3.078 19.547 14.828 1 98.81 42 TRP B C 1
ATOM 3114 O O . TRP B 1 42 ? -4.137 19.859 14.281 1 98.81 42 TRP B O 1
ATOM 3124 N N . ASN B 1 43 ? -2.338 18.516 14.469 1 98.62 43 ASN B N 1
ATOM 3125 C CA . ASN B 1 43 ? -2.975 17.453 13.688 1 98.62 43 ASN B CA 1
ATOM 3126 C C . ASN B 1 43 ? -4 16.688 14.516 1 98.62 43 ASN B C 1
ATOM 3128 O O . ASN B 1 43 ? -3.633 15.891 15.391 1 98.62 43 ASN B O 1
ATOM 3132 N N . VAL B 1 44 ? -5.266 16.875 14.164 1 96.5 44 VAL B N 1
ATOM 3133 C CA . VAL B 1 44 ? -6.332 16.406 15.039 1 96.5 44 VAL B CA 1
ATOM 3134 C C . VAL B 1 44 ? -6.746 14.992 14.648 1 96.5 44 VAL B C 1
ATOM 3136 O O . VAL B 1 44 ? -7.691 14.438 15.211 1 96.5 44 VAL B O 1
ATOM 3139 N N . GLU B 1 45 ? -6.098 14.383 13.648 1 93.88 45 GLU B N 1
ATOM 3140 C CA . GLU B 1 45 ? -6.426 13.062 13.117 1 93.88 45 GLU B CA 1
ATOM 3141 C C . GLU B 1 45 ? -7.816 13.055 12.484 1 93.88 45 GLU B C 1
ATOM 3143 O O . GLU B 1 45 ? -7.98 12.633 11.336 1 93.88 45 GLU B O 1
ATOM 3148 N N . THR B 1 46 ? -8.836 13.508 13.219 1 93.25 46 THR B N 1
ATOM 3149 C CA . THR B 1 46 ? -10.195 13.734 12.734 1 93.25 46 THR B CA 1
ATOM 3150 C C . THR B 1 46 ? -10.906 14.773 13.594 1 93.25 46 THR B C 1
ATOM 3152 O O . THR B 1 46 ? -10.75 14.789 14.82 1 93.25 46 THR B O 1
ATOM 3155 N N . PRO B 1 47 ? -11.734 15.57 12.992 1 93.19 47 PRO B N 1
ATOM 3156 C CA . PRO B 1 47 ? -12.461 16.578 13.766 1 93.19 47 PRO B CA 1
ATOM 3157 C C . PRO B 1 47 ? -13.773 16.047 14.344 1 93.19 47 PRO B C 1
ATOM 3159 O O . PRO B 1 47 ? -14.5 16.781 15.016 1 93.19 47 PRO B O 1
ATOM 3162 N N . VAL B 1 48 ? -14.055 14.82 14.133 1 91 48 VAL B N 1
ATOM 3163 C CA . VAL B 1 48 ? -15.375 14.242 14.352 1 91 48 VAL B CA 1
ATOM 3164 C C . VAL B 1 48 ? -15.773 14.406 15.812 1 91 48 VAL B C 1
ATOM 3166 O O . VAL B 1 48 ? -16.906 14.773 16.125 1 91 48 VAL B O 1
ATOM 3169 N N . PRO B 1 49 ? -14.938 14.266 16.734 1 91.06 49 PRO B N 1
ATOM 3170 C CA . PRO B 1 49 ? -15.328 14.391 18.141 1 91.06 49 PRO B CA 1
ATOM 3171 C C . PRO B 1 49 ? -15.812 15.797 18.5 1 91.06 49 PRO B C 1
ATOM 3173 O O . PRO B 1 49 ? -16.578 15.977 19.438 1 91.06 49 PRO B O 1
ATOM 3176 N N . PHE B 1 50 ? -15.391 16.859 17.672 1 90.12 50 PHE B N 1
ATOM 3177 C CA . PHE B 1 50 ? -15.758 18.25 17.922 1 90.12 50 PHE B CA 1
ATOM 3178 C C . PHE B 1 50 ? -17.125 18.578 17.328 1 90.12 50 PHE B C 1
ATOM 3180 O O . PHE B 1 50 ? -17.719 19.594 17.641 1 90.12 50 PHE B O 1
ATOM 3187 N N . LEU B 1 51 ? -17.516 17.75 16.453 1 91.31 51 LEU B N 1
ATOM 3188 C CA . LEU B 1 51 ? -18.562 18.188 15.531 1 91.31 51 LEU B CA 1
ATOM 3189 C C . LEU B 1 51 ? -19.938 17.812 16.062 1 91.31 51 LEU B C 1
ATOM 3191 O O . LEU B 1 51 ? -20.297 16.641 16.109 1 91.31 51 LEU B O 1
ATOM 3195 N N . GLN B 1 52 ? -20.625 18.828 16.469 1 91.5 52 GLN B N 1
ATOM 3196 C CA . GLN B 1 52 ? -22.047 18.625 16.75 1 91.5 52 GLN B CA 1
ATOM 3197 C C . GLN B 1 52 ? -22.859 18.656 15.453 1 91.5 52 GLN B C 1
ATOM 3199 O O . GLN B 1 52 ? -23.156 19.734 14.922 1 91.5 52 GLN B O 1
ATOM 3204 N N . LEU B 1 53 ? -23.203 17.438 15.008 1 90.94 53 LEU B N 1
ATOM 3205 C CA . LEU B 1 53 ? -23.891 17.281 13.734 1 90.94 53 LEU B CA 1
ATOM 3206 C C . LEU B 1 53 ? -25.312 16.766 13.945 1 90.94 53 LEU B C 1
ATOM 3208 O O . LEU B 1 53 ? -25.609 16.141 14.961 1 90.94 53 LEU B O 1
ATOM 3212 N N . PRO B 1 54 ? -26.141 17.062 12.883 1 87.94 54 PRO B N 1
ATOM 3213 C CA . PRO B 1 54 ? -27.453 16.406 12.922 1 87.94 54 PRO B CA 1
ATOM 3214 C C . PRO B 1 54 ? -27.344 14.891 12.906 1 87.94 54 PRO B C 1
ATOM 3216 O O . PRO B 1 54 ? -26.359 14.336 12.414 1 87.94 54 PRO B O 1
ATOM 3219 N N . ALA B 1 55 ? -28.359 14.281 13.352 1 81.12 55 ALA B N 1
ATOM 3220 C CA . ALA B 1 55 ? -28.344 12.844 13.594 1 81.12 55 ALA B CA 1
ATOM 3221 C C . ALA B 1 55 ? -27.984 12.07 12.328 1 81.12 55 ALA B C 1
ATOM 3223 O O . ALA B 1 55 ? -27.188 11.133 12.367 1 81.12 55 ALA B O 1
ATOM 3224 N N . THR B 1 56 ? -28.562 12.461 11.234 1 80.62 56 THR B N 1
ATOM 3225 C CA . THR B 1 56 ? -28.344 11.742 9.984 1 80.62 56 THR B CA 1
ATOM 3226 C C . THR B 1 56 ? -26.891 11.805 9.562 1 80.62 56 THR B C 1
ATOM 3228 O O . THR B 1 56 ? -26.312 10.789 9.156 1 80.62 56 THR B O 1
ATOM 3231 N N . GLN B 1 57 ? -26.203 12.883 9.797 1 81.5 57 GLN B N 1
ATOM 3232 C CA . GLN B 1 57 ? -24.812 13.07 9.383 1 81.5 57 GLN B CA 1
ATOM 3233 C C . GLN B 1 57 ? -23.844 12.5 10.414 1 81.5 57 GLN B C 1
ATOM 3235 O O . GLN B 1 57 ? -22.766 12.031 10.062 1 81.5 57 GLN B O 1
ATOM 3240 N N . ALA B 1 58 ? -24.281 12.508 11.609 1 78.62 58 ALA B N 1
ATOM 3241 C CA . ALA B 1 58 ? -23.438 12 12.688 1 78.62 58 ALA B CA 1
ATOM 3242 C C . ALA B 1 58 ? -23.141 10.516 12.508 1 78.62 58 ALA B C 1
ATOM 3244 O O . ALA B 1 58 ? -22.016 10.062 12.75 1 78.62 58 ALA B O 1
ATOM 3245 N N . ARG B 1 59 ? -24.078 9.859 12.039 1 74.88 59 ARG B N 1
ATOM 3246 C CA . ARG B 1 59 ? -23.922 8.422 11.844 1 74.88 59 ARG B CA 1
ATOM 3247 C C . ARG B 1 59 ? -22.922 8.117 10.727 1 74.88 59 ARG B C 1
ATOM 3249 O O . ARG B 1 59 ? -22.078 7.242 10.875 1 74.88 59 ARG B O 1
ATOM 3256 N N . SER B 1 60 ? -22.953 8.961 9.703 1 74.56 60 SER B N 1
ATOM 3257 C CA . SER B 1 60 ? -22.094 8.734 8.555 1 74.56 60 SER B CA 1
ATOM 3258 C C . SER B 1 60 ? -20.656 9.125 8.859 1 74.56 60 SER B C 1
ATOM 3260 O O . SER B 1 60 ? -19.719 8.594 8.258 1 74.56 60 SER B O 1
ATOM 3262 N N . ALA B 1 61 ? -20.594 9.977 9.836 1 75.81 61 ALA B N 1
ATOM 3263 C CA . ALA B 1 61 ? -19.281 10.516 10.164 1 75.81 61 ALA B CA 1
ATOM 3264 C C . ALA B 1 61 ? -18.531 9.594 11.117 1 75.81 61 ALA B C 1
ATOM 3266 O O . ALA B 1 61 ? -17.297 9.656 11.219 1 75.81 61 ALA B O 1
ATOM 3267 N N . THR B 1 62 ? -19.281 8.742 11.742 1 71.69 62 THR B N 1
ATOM 3268 C CA . THR B 1 62 ? -18.719 7.898 12.789 1 71.69 62 THR B CA 1
ATOM 3269 C C . THR B 1 62 ? -17.969 6.719 12.18 1 71.69 62 THR B C 1
ATOM 3271 O O . THR B 1 62 ? -18.5 5.996 11.336 1 71.69 62 THR B O 1
ATOM 3274 N N . THR B 1 63 ? -16.703 6.711 12.375 1 69.5 63 THR B N 1
ATOM 3275 C CA . THR B 1 63 ? -15.844 5.629 11.891 1 69.5 63 THR B CA 1
ATOM 3276 C C . THR B 1 63 ? -14.805 5.254 12.938 1 69.5 63 THR B C 1
ATOM 3278 O O . THR B 1 63 ? -14.367 6.098 13.727 1 69.5 63 THR B O 1
ATOM 3281 N N . GLY B 1 64 ? -14.43 4.039 13 1 66.75 64 GLY B N 1
ATOM 3282 C CA . GLY B 1 64 ? -13.32 3.574 13.812 1 66.75 64 GLY B CA 1
ATOM 3283 C C . GLY B 1 64 ? -13.523 3.818 15.297 1 66.75 64 GLY B C 1
ATOM 3284 O O . GLY B 1 64 ? -12.57 4.152 16.016 1 66.75 64 GLY B O 1
ATOM 3285 N N . GLY B 1 65 ? -14.766 3.938 15.75 1 72.56 65 GLY B N 1
ATOM 3286 C CA . GLY B 1 65 ? -15.016 4.098 17.172 1 72.56 65 GLY B CA 1
ATOM 3287 C C . GLY B 1 65 ? -15.109 5.547 17.609 1 72.56 65 GLY B C 1
ATOM 3288 O O . GLY B 1 65 ? -15.258 5.84 18.797 1 72.56 65 GLY B O 1
ATOM 3289 N N . VAL B 1 66 ? -14.992 6.441 16.672 1 79.5 66 VAL B N 1
ATOM 3290 C CA . VAL B 1 66 ? -15.086 7.863 17 1 79.5 66 VAL B CA 1
ATOM 3291 C C . VAL B 1 66 ? -16.484 8.375 16.688 1 79.5 66 VAL B C 1
ATOM 3293 O O . VAL B 1 66 ? -16.969 8.242 15.562 1 79.5 66 VAL B O 1
ATOM 3296 N N . THR B 1 67 ? -17.141 8.938 17.672 1 85.94 67 THR B N 1
ATOM 3297 C CA . THR B 1 67 ? -18.531 9.383 17.562 1 85.94 67 THR B CA 1
ATOM 3298 C C . THR B 1 67 ? -18.594 10.898 17.406 1 85.94 67 THR B C 1
ATOM 3300 O O . THR B 1 67 ? -17.922 11.633 18.156 1 85.94 67 THR B O 1
ATOM 3303 N N . ALA B 1 68 ? -19.422 11.258 16.531 1 87.94 68 ALA B N 1
ATOM 3304 C CA . ALA B 1 68 ? -19.578 12.695 16.281 1 87.94 68 ALA B CA 1
ATOM 3305 C C . ALA B 1 68 ? -20.109 13.406 17.531 1 87.94 68 ALA B C 1
ATOM 3307 O O . ALA B 1 68 ? -21.062 12.945 18.156 1 87.94 68 ALA B O 1
ATOM 3308 N N . GLY B 1 69 ? -19.391 14.43 17.922 1 89.38 69 GLY B N 1
ATOM 3309 C CA . GLY B 1 69 ? -19.859 15.266 19.016 1 89.38 69 GLY B CA 1
ATOM 3310 C C . GLY B 1 69 ? -19.594 14.648 20.375 1 89.38 69 GLY B C 1
ATOM 3311 O O . GLY B 1 69 ? -20.156 15.094 21.375 1 89.38 69 GLY B O 1
ATOM 3312 N N . SER B 1 70 ? -18.781 13.648 20.453 1 90.06 70 SER B N 1
ATOM 3313 C CA . SER B 1 70 ? -18.484 12.992 21.734 1 90.06 70 SER B CA 1
ATOM 3314 C C . SER B 1 70 ? -17.734 13.93 22.672 1 90.06 70 SER B C 1
ATOM 3316 O O . SER B 1 70 ? -17.797 13.766 23.891 1 90.06 70 SER B O 1
ATOM 3318 N N . SER B 1 71 ? -17.078 14.922 22.141 1 91.25 71 SER B N 1
ATOM 3319 C CA . SER B 1 71 ? -16.344 15.906 22.922 1 91.25 71 SER B CA 1
ATOM 3320 C C . SER B 1 71 ? -16.391 17.281 22.266 1 91.25 71 SER B C 1
ATOM 3322 O O . SER B 1 71 ? -15.367 17.828 21.859 1 91.25 71 SER B O 1
ATOM 3324 N N . PRO B 1 72 ? -17.531 17.938 22.281 1 90.56 72 PRO B N 1
ATOM 3325 C CA . PRO B 1 72 ? -17.719 19.188 21.547 1 90.56 72 PRO B CA 1
ATOM 3326 C C . PRO B 1 72 ? -16.875 20.328 22.094 1 90.56 72 PRO B C 1
ATOM 3328 O O . PRO B 1 72 ? -16.516 21.25 21.344 1 90.56 72 PRO B O 1
ATOM 3331 N N . GLY B 1 73 ? -16.453 20.312 23.344 1 92.25 73 GLY B N 1
ATOM 3332 C CA . GLY B 1 73 ? -15.703 21.406 23.953 1 92.25 73 GLY B CA 1
ATOM 3333 C C . GLY B 1 73 ? -14.203 21.172 23.953 1 92.25 73 GLY B C 1
ATOM 3334 O O . GLY B 1 73 ? -13.438 22.016 24.406 1 92.25 73 GLY B O 1
ATOM 3335 N N . LEU B 1 74 ? -13.844 20.078 23.406 1 93.38 74 LEU B N 1
ATOM 3336 C CA . LEU B 1 74 ? -12.453 19.656 23.516 1 93.38 74 LEU B CA 1
ATOM 3337 C C . LEU B 1 74 ? -11.523 20.719 22.938 1 93.38 74 LEU B C 1
ATOM 3339 O O . LEU B 1 74 ? -10.547 21.109 23.578 1 93.38 74 LEU B O 1
ATOM 3343 N N . LEU B 1 75 ? -11.852 21.203 21.766 1 95.56 75 LEU B N 1
ATOM 3344 C CA . LEU B 1 75 ? -11 22.188 21.125 1 95.56 75 LEU B CA 1
ATOM 3345 C C . LEU B 1 75 ? -10.992 23.5 21.906 1 95.56 75 LEU B C 1
ATOM 3347 O O . LEU B 1 75 ? -9.93 24.031 22.219 1 95.56 75 LEU B O 1
ATOM 3351 N N . ARG B 1 76 ? -12.102 23.938 22.312 1 94.94 76 ARG B N 1
ATOM 3352 C CA . ARG B 1 76 ? -12.211 25.188 23.047 1 94.94 76 ARG B CA 1
ATOM 3353 C C . ARG B 1 76 ? -11.477 25.109 24.391 1 94.94 76 ARG B C 1
ATOM 3355 O O . ARG B 1 76 ? -10.836 26.062 24.812 1 94.94 76 ARG B O 1
ATOM 3362 N N . ASP B 1 77 ? -11.609 23.969 25 1 93.94 77 ASP B N 1
ATOM 3363 C CA . ASP B 1 77 ? -10.93 23.766 26.266 1 93.94 77 ASP B CA 1
ATOM 3364 C C . ASP B 1 77 ? -9.414 23.844 26.109 1 93.94 77 ASP B C 1
ATOM 3366 O O . ASP B 1 77 ? -8.719 24.422 26.938 1 93.94 77 ASP B O 1
ATOM 3370 N N . LEU B 1 78 ? -8.977 23.266 25.078 1 95.56 78 LEU B N 1
ATOM 3371 C CA . LEU B 1 78 ? -7.547 23.344 24.781 1 95.56 78 LEU B CA 1
ATOM 3372 C C . LEU B 1 78 ? -7.113 24.797 24.594 1 95.56 78 LEU B C 1
ATOM 3374 O O . LEU B 1 78 ? -6.094 25.219 25.141 1 95.56 78 LEU B O 1
ATOM 3378 N N . LEU B 1 79 ? -7.898 25.547 23.828 1 96.44 79 LEU B N 1
ATOM 3379 C CA . LEU B 1 79 ? -7.586 26.953 23.578 1 96.44 79 LEU B CA 1
ATOM 3380 C C . LEU B 1 79 ? -7.59 27.75 24.875 1 96.44 79 LEU B C 1
ATOM 3382 O O . LEU B 1 79 ? -6.707 28.578 25.109 1 96.44 79 LEU B O 1
ATOM 3386 N N . ARG B 1 80 ? -8.484 27.438 25.688 1 94.75 80 ARG B N 1
ATOM 3387 C CA . ARG B 1 80 ? -8.594 28.125 26.969 1 94.75 80 ARG B CA 1
ATOM 3388 C C . ARG B 1 80 ? -7.379 27.844 27.844 1 94.75 80 ARG B C 1
ATOM 3390 O O . ARG B 1 80 ? -6.812 28.766 28.438 1 94.75 80 ARG B O 1
ATOM 3397 N N . ARG B 1 81 ? -6.992 26.625 27.922 1 95.56 81 ARG B N 1
ATOM 3398 C CA . ARG B 1 81 ? -5.863 26.234 28.766 1 95.56 81 ARG B CA 1
ATOM 3399 C C . ARG B 1 81 ? -4.578 26.922 28.312 1 95.56 81 ARG B C 1
ATOM 3401 O O . ARG B 1 81 ? -3.645 27.078 29.109 1 95.56 81 ARG B O 1
ATOM 3408 N N . HIS B 1 82 ? -4.59 27.359 27.078 1 96.81 82 HIS B N 1
ATOM 3409 C CA . HIS B 1 82 ? -3.371 27.984 26.562 1 96.81 82 HIS B CA 1
ATOM 3410 C C . HIS B 1 82 ? -3.613 29.438 26.188 1 96.81 82 HIS B C 1
ATOM 3412 O O . HIS B 1 82 ? -3.01 29.953 25.234 1 96.81 82 HIS B O 1
ATOM 3418 N N . ASP B 1 83 ? -4.543 30.031 26.844 1 95.25 83 ASP B N 1
ATOM 3419 C CA . ASP B 1 83 ? -4.805 31.469 26.859 1 95.25 83 ASP B CA 1
ATOM 3420 C C . ASP B 1 83 ? -5.215 31.953 25.469 1 95.25 83 ASP B C 1
ATOM 3422 O O . ASP B 1 83 ? -4.723 32.969 24.984 1 95.25 83 ASP B O 1
ATOM 3426 N N . TYR B 1 84 ? -5.988 31.203 24.781 1 96.31 84 TYR B N 1
ATOM 3427 C CA . TYR B 1 84 ? -6.625 31.562 23.516 1 96.31 84 TYR B CA 1
ATOM 3428 C C . TYR B 1 84 ? -5.605 32.094 22.516 1 96.31 84 TYR B C 1
ATOM 3430 O O . TYR B 1 84 ? -5.602 33.312 22.219 1 96.31 84 TYR B O 1
ATOM 3438 N N . PRO B 1 85 ? -4.805 31.188 21.906 1 98.06 85 PRO B N 1
ATOM 3439 C CA . PRO B 1 85 ? -3.832 31.609 20.906 1 98.06 85 PRO B CA 1
ATOM 3440 C C . PRO B 1 85 ? -4.453 32.469 19.797 1 98.06 85 PRO B C 1
ATOM 3442 O O . PRO B 1 85 ? -5.656 32.375 19.531 1 98.06 85 PRO B O 1
ATOM 3445 N N . ASP B 1 86 ? -3.627 33.312 19.156 1 98.12 86 ASP B N 1
ATOM 3446 C CA . ASP B 1 86 ? -4.102 34.219 18.125 1 98.12 86 ASP B CA 1
ATOM 3447 C C . ASP B 1 86 ? -4.527 33.469 16.875 1 98.12 86 ASP B C 1
ATOM 3449 O O . ASP B 1 86 ? -5.457 33.875 16.172 1 98.12 86 ASP B O 1
ATOM 3453 N N . PHE B 1 87 ? -3.805 32.406 16.594 1 98.75 87 PHE B N 1
ATOM 3454 C CA . PHE B 1 87 ? -4.129 31.516 15.484 1 98.75 87 PHE B CA 1
ATOM 3455 C C . PHE B 1 87 ? -4.117 30.062 15.938 1 98.75 87 PHE B C 1
ATOM 3457 O O . PHE B 1 87 ? -3.291 29.672 16.766 1 98.75 87 PHE B O 1
ATOM 3464 N N . VAL B 1 88 ? -5.066 29.266 15.367 1 98.81 88 VAL B N 1
ATOM 3465 C CA . VAL B 1 88 ? -5.141 27.828 15.602 1 98.81 88 VAL B CA 1
ATOM 3466 C C . VAL B 1 88 ? -5.168 27.094 14.266 1 98.81 88 VAL B C 1
ATOM 3468 O O . VAL B 1 88 ? -6.102 27.266 13.477 1 98.81 88 VAL B O 1
ATOM 3471 N N . CYS B 1 89 ? -4.125 26.328 13.992 1 98.94 89 CYS B N 1
ATOM 3472 C CA . CYS B 1 89 ? -3.99 25.578 12.75 1 98.94 89 CYS B CA 1
ATOM 3473 C C . CYS B 1 89 ? -4.242 24.094 12.984 1 98.94 89 CYS B C 1
ATOM 3475 O O . CYS B 1 89 ? -3.477 23.422 13.688 1 98.94 89 CYS B O 1
ATOM 3477 N N . LEU B 1 90 ? -5.305 23.578 12.391 1 98.69 90 LEU B N 1
ATOM 3478 C CA . LEU B 1 90 ? -5.605 22.156 12.492 1 98.69 90 LEU B CA 1
ATOM 3479 C C . LEU B 1 90 ? -5.281 21.438 11.195 1 98.69 90 LEU B C 1
ATOM 3481 O O . LEU B 1 90 ? -5.539 21.953 10.109 1 98.69 90 LEU B O 1
ATOM 3485 N N . GLN B 1 91 ? -4.711 20.25 11.32 1 98.56 91 GLN B N 1
ATOM 3486 C CA . GLN B 1 91 ? -4.469 19.359 10.188 1 98.56 91 GLN B CA 1
ATOM 3487 C C . GLN B 1 91 ? -5.285 18.078 10.312 1 98.56 91 GLN B C 1
ATOM 3489 O O . GLN B 1 91 ? -5.801 17.766 11.383 1 98.56 91 GLN B O 1
ATOM 3494 N N . GLU B 1 92 ? -5.41 17.391 9.156 1 96.69 92 GLU B N 1
ATOM 3495 C CA . GLU B 1 92 ? -6.219 16.172 9.016 1 96.69 92 GLU B CA 1
ATOM 3496 C C . GLU B 1 92 ? -7.676 16.438 9.391 1 96.69 92 GLU B C 1
ATOM 3498 O O . GLU B 1 92 ? -8.266 15.695 10.18 1 96.69 92 GLU B O 1
ATOM 3503 N N . VAL B 1 93 ? -8.109 17.547 8.906 1 96.44 93 VAL B N 1
ATOM 3504 C CA . VAL B 1 93 ? -9.539 17.828 9 1 96.44 93 VAL B CA 1
ATOM 3505 C C . VAL B 1 93 ? -10.289 17.094 7.891 1 96.44 93 VAL B C 1
ATOM 3507 O O . VAL B 1 93 ? -10.414 17.609 6.777 1 96.44 93 VAL B O 1
ATOM 3510 N N . ARG B 1 94 ? -10.789 15.961 8.188 1 91.38 94 ARG B N 1
ATOM 3511 C CA . ARG B 1 94 ? -11.398 15.047 7.234 1 91.38 94 ARG B CA 1
ATOM 3512 C C . ARG B 1 94 ? -12.797 15.5 6.852 1 91.38 94 ARG B C 1
ATOM 3514 O O . ARG B 1 94 ? -13.789 14.875 7.238 1 91.38 94 ARG B O 1
ATOM 3521 N N . ALA B 1 95 ? -12.891 16.578 6.066 1 92.06 95 ALA B N 1
ATOM 3522 C CA . ALA B 1 95 ? -14.117 17.172 5.555 1 92.06 95 ALA B CA 1
ATOM 3523 C C . ALA B 1 95 ? -13.945 17.641 4.113 1 92.06 95 ALA B C 1
ATOM 3525 O O . ALA B 1 95 ? -12.82 17.781 3.629 1 92.06 95 ALA B O 1
ATOM 3526 N N . ARG B 1 96 ? -15.078 17.844 3.477 1 93.19 96 ARG B N 1
ATOM 3527 C CA . ARG B 1 96 ? -15.078 18.375 2.119 1 93.19 96 ARG B CA 1
ATOM 3528 C C . ARG B 1 96 ? -15.523 19.844 2.107 1 93.19 96 ARG B C 1
ATOM 3530 O O . ARG B 1 96 ? -16.234 20.281 3.008 1 93.19 96 ARG B O 1
ATOM 3537 N N . HIS B 1 97 ? -15.141 20.469 1.04 1 92.44 97 HIS B N 1
ATOM 3538 C CA . HIS B 1 97 ? -15.586 21.844 0.823 1 92.44 97 HIS B CA 1
ATOM 3539 C C . HIS B 1 97 ? -17.109 21.922 0.758 1 92.44 97 HIS B C 1
ATOM 3541 O O . HIS B 1 97 ? -17.688 22.938 1.162 1 92.44 97 HIS B O 1
ATOM 3547 N N . SER B 1 98 ? -17.734 20.875 0.333 1 91.94 98 SER B N 1
ATOM 3548 C CA . SER B 1 98 ? -19.172 20.875 0.091 1 91.94 98 SER B CA 1
ATOM 3549 C C . SER B 1 98 ? -19.938 20.5 1.352 1 91.94 98 SER B C 1
ATOM 3551 O O . SER B 1 98 ? -21.172 20.578 1.376 1 91.94 98 SER B O 1
ATOM 3553 N N . ASP B 1 99 ? -19.234 20.156 2.408 1 90.69 99 ASP B N 1
ATOM 3554 C CA . ASP B 1 99 ? -19.891 19.734 3.637 1 90.69 99 ASP B CA 1
ATOM 3555 C C . ASP B 1 99 ? -20.328 20.922 4.473 1 90.69 99 ASP B C 1
ATOM 3557 O O . ASP B 1 99 ? -19.703 21.25 5.484 1 90.69 99 ASP B O 1
ATOM 3561 N N . LYS B 1 100 ? -21.469 21.5 4.227 1 92.44 100 LYS B N 1
ATOM 3562 C CA . LYS B 1 100 ? -21.922 22.75 4.84 1 92.44 100 LYS B CA 1
ATOM 3563 C C . LYS B 1 100 ? -22.141 22.578 6.34 1 92.44 100 LYS B C 1
ATOM 3565 O O . LYS B 1 100 ? -21.75 23.438 7.133 1 92.44 100 LYS B O 1
ATOM 3570 N N . GLN B 1 101 ? -22.719 21.484 6.66 1 92 101 GLN B N 1
ATOM 3571 C CA . GLN B 1 101 ? -23.016 21.25 8.07 1 92 101 GLN B CA 1
ATOM 3572 C C . GLN B 1 101 ? -21.734 21.031 8.867 1 92 101 GLN B C 1
ATOM 3574 O O . GLN B 1 101 ? -21.625 21.438 10.023 1 92 101 GLN B O 1
ATOM 3579 N N . TRP B 1 102 ? -20.797 20.359 8.273 1 92 102 TRP B N 1
ATOM 3580 C CA . TRP B 1 102 ? -19.516 20.141 8.93 1 92 102 TRP B CA 1
ATOM 3581 C C . TRP B 1 102 ? -18.781 21.469 9.141 1 92 102 TRP B C 1
ATOM 3583 O O . TRP B 1 102 ? -18.172 21.688 10.188 1 92 102 TRP B O 1
ATOM 3593 N N . LEU B 1 103 ? -18.906 22.344 8.148 1 94.44 103 LEU B N 1
ATOM 3594 C CA . LEU B 1 103 ? -18.266 23.641 8.242 1 94.44 103 LEU B CA 1
ATOM 3595 C C . LEU B 1 103 ? -18.875 24.469 9.375 1 94.44 103 LEU B C 1
ATOM 3597 O O . LEU B 1 103 ? -18.156 25.125 10.125 1 94.44 103 LEU B O 1
ATOM 3601 N N . ALA B 1 104 ? -20.125 24.406 9.508 1 94.94 104 ALA B N 1
ATOM 3602 C CA . ALA B 1 104 ? -20.797 25.109 10.602 1 94.94 104 ALA B CA 1
ATOM 3603 C C . ALA B 1 104 ? -20.359 24.547 11.953 1 94.94 104 ALA B C 1
ATOM 3605 O O . ALA B 1 104 ? -20.094 25.312 12.883 1 94.94 104 ALA B O 1
ATOM 3606 N N . ALA B 1 105 ? -20.281 23.25 12 1 94.75 105 ALA B N 1
ATOM 3607 C CA . ALA B 1 105 ? -19.859 22.609 13.242 1 94.75 105 ALA B CA 1
ATOM 3608 C C . ALA B 1 105 ? -18.422 22.938 13.586 1 94.75 105 ALA B C 1
ATOM 3610 O O . ALA B 1 105 ? -18.062 23.109 14.758 1 94.75 105 ALA B O 1
ATOM 3611 N N . LEU B 1 106 ? -17.609 23.016 12.57 1 95.56 106 LEU B N 1
ATOM 3612 C CA . LEU B 1 106 ? -16.203 23.391 12.773 1 95.56 106 LEU B CA 1
ATOM 3613 C C . LEU B 1 106 ? -16.109 24.812 13.312 1 95.56 106 LEU B C 1
ATOM 3615 O O . LEU B 1 106 ? -15.297 25.094 14.203 1 95.56 106 LEU B O 1
ATOM 3619 N N . ARG B 1 107 ? -16.922 25.75 12.805 1 95.44 107 ARG B N 1
ATOM 3620 C CA . ARG B 1 107 ? -16.953 27.109 13.32 1 95.44 107 ARG B CA 1
ATOM 3621 C C . ARG B 1 107 ? -17.312 27.141 14.797 1 95.44 107 ARG B C 1
ATOM 3623 O O . ARG B 1 107 ? -16.703 27.875 15.578 1 95.44 107 ARG B O 1
ATOM 3630 N N . MET B 1 108 ? -18.141 26.281 15.148 1 94.25 108 MET B N 1
ATOM 3631 C CA . MET B 1 108 ? -18.641 26.266 16.516 1 94.25 108 MET B CA 1
ATOM 3632 C C . MET B 1 108 ? -17.625 25.625 17.453 1 94.25 108 MET B C 1
ATOM 3634 O O . MET B 1 108 ? -17.547 25.969 18.641 1 94.25 108 MET B O 1
ATOM 3638 N N . ALA B 1 109 ? -16.891 24.703 16.953 1 94.69 109 ALA B N 1
ATOM 3639 C CA . ALA B 1 109 ? -15.969 23.922 17.781 1 94.69 109 ALA B CA 1
ATOM 3640 C C . ALA B 1 109 ? -14.992 24.844 18.5 1 94.69 109 ALA B C 1
ATOM 3642 O O . ALA B 1 109 ? -14.766 24.688 19.703 1 94.69 109 ALA B O 1
ATOM 3643 N N . ALA B 1 110 ? -14.445 25.812 17.812 1 95.19 110 ALA B N 1
ATOM 3644 C CA . ALA B 1 110 ? -13.484 26.719 18.422 1 95.19 110 ALA B CA 1
ATOM 3645 C C . ALA B 1 110 ? -14.18 27.75 19.328 1 95.19 110 ALA B C 1
ATOM 3647 O O . ALA B 1 110 ? -13.539 28.406 20.141 1 95.19 110 ALA B O 1
ATOM 3648 N N . ASN B 1 111 ? -15.484 27.844 19.141 1 94.56 111 ASN B N 1
ATOM 3649 C CA . ASN B 1 111 ? -16.25 28.859 19.844 1 94.56 111 ASN B CA 1
ATOM 3650 C C . ASN B 1 111 ? -17.281 28.234 20.781 1 94.56 111 ASN B C 1
ATOM 3652 O O . ASN B 1 111 ? -18.266 28.891 21.156 1 94.56 111 ASN B O 1
ATOM 3656 N N . HIS B 1 112 ? -17.094 27 21.016 1 89.06 112 HIS B N 1
ATOM 3657 C CA . HIS B 1 112 ? -18.031 26.281 21.859 1 89.06 112 HIS B CA 1
ATOM 3658 C C . HIS B 1 112 ? -18.203 26.969 23.219 1 89.06 112 HIS B C 1
ATOM 3660 O O . HIS B 1 112 ? -17.219 27.266 23.891 1 89.06 112 HIS B O 1
ATOM 3666 N N . GLY B 1 113 ? -19.484 27.141 23.625 1 75.25 113 GLY B N 1
ATOM 3667 C CA . GLY B 1 113 ? -19.797 27.766 24.891 1 75.25 113 GLY B CA 1
ATOM 3668 C C . GLY B 1 113 ? -19.422 29.234 24.938 1 75.25 113 GLY B C 1
ATOM 3669 O O . GLY B 1 113 ? -19.234 29.797 26.016 1 75.25 113 GLY B O 1
ATOM 3670 N N . ALA B 1 114 ? -18.906 29.859 23.891 1 63.84 114 ALA B N 1
ATOM 3671 C CA . ALA B 1 114 ? -18.391 31.219 23.859 1 63.84 114 ALA B CA 1
ATOM 3672 C C . ALA B 1 114 ? -19.391 32.219 24.453 1 63.84 114 ALA B C 1
ATOM 3674 O O . ALA B 1 114 ? -19.109 33.406 24.562 1 63.84 114 ALA B O 1
ATOM 3675 N N . HIS B 1 115 ? -20.703 31.719 24.75 1 61.22 115 HIS B N 1
ATOM 3676 C CA . HIS B 1 115 ? -21.328 32.656 25.672 1 61.22 115 HIS B CA 1
ATOM 3677 C C . HIS B 1 115 ? -20.422 32.938 26.859 1 61.22 115 HIS B C 1
ATOM 3679 O O . HIS B 1 115 ? -20.719 33.844 27.656 1 61.22 115 HIS B O 1
ATOM 3685 N N . ASP B 1 116 ? -19.344 32.281 26.781 1 59.22 116 ASP B N 1
ATOM 3686 C CA . ASP B 1 116 ? -18.328 32.562 27.781 1 59.22 116 ASP B CA 1
ATOM 3687 C C . ASP B 1 116 ? -17.5 33.781 27.406 1 59.22 116 ASP B C 1
ATOM 3689 O O . ASP B 1 116 ? -17.5 34.188 26.25 1 59.22 116 ASP B O 1
ATOM 3693 N N . SER B 1 117 ? -17.109 34.656 28.219 1 68.56 117 SER B N 1
ATOM 3694 C CA . SER B 1 117 ? -16.375 35.938 28.156 1 68.56 117 SER B CA 1
ATOM 3695 C C . SER B 1 117 ? -15.078 35.781 27.375 1 68.56 117 SER B C 1
ATOM 3697 O O . SER B 1 117 ? -14.289 36.719 27.297 1 68.56 117 SER B O 1
ATOM 3699 N N . GLY B 1 118 ? -14.953 34.625 26.5 1 83.81 118 GLY B N 1
ATOM 3700 C CA . GLY B 1 118 ? -13.68 34.531 25.797 1 83.81 118 GLY B CA 1
ATOM 3701 C C . GLY B 1 118 ? -13.742 35.062 24.375 1 83.81 118 GLY B C 1
ATOM 3702 O O . GLY B 1 118 ? -14.812 35.438 23.891 1 83.81 118 GLY B O 1
ATOM 3703 N N . PRO B 1 119 ? -12.547 35.125 23.719 1 92.94 119 PRO B N 1
ATOM 3704 C CA . PRO B 1 119 ? -12.516 35.656 22.359 1 92.94 119 PRO B CA 1
ATOM 3705 C C . PRO B 1 119 ? -13.18 34.719 21.344 1 92.94 119 PRO B C 1
ATOM 3707 O O . PRO B 1 119 ? -13.312 33.5 21.609 1 92.94 119 PRO B O 1
ATOM 3710 N N . LYS B 1 120 ? -13.617 35.25 20.281 1 94.69 120 LYS B N 1
ATOM 3711 C CA . LYS B 1 120 ? -14.211 34.5 19.203 1 94.69 120 LYS B CA 1
ATOM 3712 C C . LYS B 1 120 ? -13.211 34.281 18.062 1 94.69 120 LYS B C 1
ATOM 3714 O O . LYS B 1 120 ? -12.359 35.156 17.812 1 94.69 120 LYS B O 1
ATOM 3719 N N . TYR B 1 121 ? -13.422 33.156 17.438 1 97.31 121 TYR B N 1
ATOM 3720 C CA . TYR B 1 121 ? -12.531 32.812 16.328 1 97.31 121 TYR B CA 1
ATOM 3721 C C . TYR B 1 121 ? -13.289 32.781 15.008 1 97.31 121 TYR B C 1
ATOM 3723 O O . TYR B 1 121 ? -14.43 32.344 14.945 1 97.31 121 TYR B O 1
ATOM 3731 N N . THR B 1 122 ? -12.609 33.312 13.969 1 98.19 122 THR B N 1
ATOM 3732 C CA . THR B 1 122 ? -13.086 33.188 12.594 1 98.19 122 THR B CA 1
ATOM 3733 C C . THR B 1 122 ? -12.414 32 11.898 1 98.19 122 THR B C 1
ATOM 3735 O O . THR B 1 122 ? -11.203 31.828 12.016 1 98.19 122 THR B O 1
ATOM 3738 N N . LEU B 1 123 ? -13.25 31.25 11.188 1 98.19 123 LEU B N 1
ATOM 3739 C CA . LEU B 1 123 ? -12.766 30.031 10.555 1 98.19 123 LEU B CA 1
ATOM 3740 C C . LEU B 1 123 ? -12.375 30.281 9.109 1 98.19 123 LEU B C 1
ATOM 3742 O O . LEU B 1 123 ? -13.125 30.906 8.352 1 98.19 123 LEU B O 1
ATOM 3746 N N . TYR B 1 124 ? -11.125 29.859 8.695 1 98.69 124 TYR B N 1
ATOM 3747 C CA . TYR B 1 124 ? -10.664 29.703 7.32 1 98.69 124 TYR B CA 1
ATOM 3748 C C . TYR B 1 124 ? -10.367 28.234 7.012 1 98.69 124 TYR B C 1
ATOM 3750 O O . TYR B 1 124 ? -9.938 27.484 7.891 1 98.69 124 TYR B O 1
ATOM 3758 N N . HIS B 1 125 ? -10.68 27.812 5.758 1 98.12 125 HIS B N 1
ATOM 3759 C CA . HIS B 1 125 ? -10.508 26.391 5.535 1 98.12 125 HIS B CA 1
ATOM 3760 C C . HIS B 1 125 ? -9.984 26.109 4.129 1 98.12 125 HIS B C 1
ATOM 3762 O O . HIS B 1 125 ? -10.188 26.906 3.217 1 98.12 125 HIS B O 1
ATOM 3768 N N . SER B 1 126 ? -9.188 25.141 3.963 1 98.19 126 SER B N 1
ATOM 3769 C CA . SER B 1 126 ? -8.828 24.406 2.752 1 98.19 126 SER B CA 1
ATOM 3770 C C . SER B 1 126 ? -9.133 22.922 2.896 1 98.19 126 SER B C 1
ATOM 3772 O O . SER B 1 126 ? -8.453 22.203 3.635 1 98.19 126 SER B O 1
ATOM 3774 N N . LEU B 1 127 ? -10.219 22.5 2.207 1 96.81 127 LEU B N 1
ATOM 3775 C CA . LEU B 1 127 ? -10.711 21.141 2.373 1 96.81 127 LEU B CA 1
ATOM 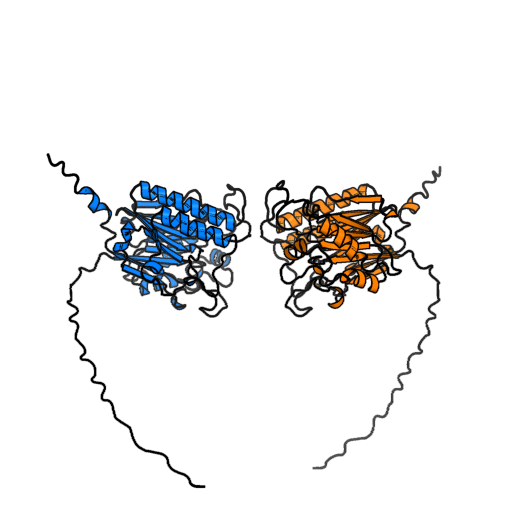3776 C C . LEU B 1 127 ? -10.797 20.422 1.028 1 96.81 127 LEU B C 1
ATOM 3778 O O . LEU B 1 127 ? -10.617 21.047 -0.022 1 96.81 127 LEU B O 1
ATOM 3782 N N . ASN B 1 128 ? -10.969 19.156 1.157 1 95.12 128 ASN B N 1
ATOM 3783 C CA . ASN B 1 128 ? -11.047 18.328 -0.044 1 95.12 128 ASN B CA 1
ATOM 3784 C C . ASN B 1 128 ? -12.102 18.844 -1.016 1 95.12 128 ASN B C 1
ATOM 3786 O O . ASN B 1 128 ? -13.242 19.094 -0.625 1 95.12 128 ASN B O 1
ATOM 3790 N N . ARG B 1 129 ? -11.758 19.031 -2.27 1 94.62 129 ARG B N 1
ATOM 3791 C CA . ARG B 1 129 ? -12.648 19.625 -3.258 1 94.62 129 ARG B CA 1
ATOM 3792 C C . ARG B 1 129 ? -13.367 18.547 -4.066 1 94.62 129 ARG B C 1
ATOM 3794 O O . ARG B 1 129 ? -14.234 18.859 -4.891 1 94.62 129 ARG B O 1
ATOM 3801 N N . ALA B 1 130 ? -13.008 17.297 -3.852 1 90.62 130 ALA B N 1
ATOM 3802 C CA . ALA B 1 130 ? -13.75 16.219 -4.5 1 90.62 130 ALA B CA 1
ATOM 3803 C C . ALA B 1 130 ? -15.156 16.094 -3.926 1 90.62 130 ALA B C 1
ATOM 3805 O O . ALA B 1 130 ? -15.375 16.328 -2.734 1 90.62 130 ALA B O 1
ATOM 3806 N N . THR B 1 131 ? -16.047 15.578 -4.766 1 85.25 131 THR B N 1
ATOM 3807 C CA . THR B 1 131 ? -17.438 15.461 -4.32 1 85.25 131 THR B CA 1
ATOM 3808 C C . THR B 1 131 ? -17.719 14.062 -3.791 1 85.25 131 THR B C 1
ATOM 3810 O O . THR B 1 131 ? -18.75 13.828 -3.17 1 85.25 131 THR B O 1
ATOM 3813 N N . ARG B 1 132 ? -16.797 13.125 -4.055 1 81.56 132 ARG B N 1
ATOM 3814 C CA . ARG B 1 132 ? -16.969 11.75 -3.605 1 81.56 132 ARG B CA 1
ATOM 3815 C C . ARG B 1 132 ? -15.648 11.141 -3.154 1 81.56 132 ARG B C 1
ATOM 3817 O O . ARG B 1 132 ? -14.586 11.734 -3.373 1 81.56 132 ARG B O 1
ATOM 3824 N N . GLY B 1 133 ? -15.789 10.078 -2.424 1 77.5 133 GLY B N 1
ATOM 3825 C CA . GLY B 1 133 ? -14.586 9.391 -1.972 1 77.5 133 GLY B CA 1
ATOM 3826 C C . GLY B 1 133 ? -14.18 9.781 -0.564 1 77.5 133 GLY B C 1
ATOM 3827 O O . GLY B 1 133 ? -15 10.234 0.229 1 77.5 133 GLY B O 1
ATOM 3828 N N . GLN B 1 134 ? -12.898 9.555 -0.333 1 74.62 134 GLN B N 1
ATOM 3829 C CA . GLN B 1 134 ? -12.398 9.758 1.021 1 74.62 134 GLN B CA 1
ATOM 3830 C C . GLN B 1 134 ? -12.227 11.242 1.328 1 74.62 134 GLN B C 1
ATOM 3832 O O . GLN B 1 134 ? -11.891 12.031 0.442 1 74.62 134 GLN B O 1
ATOM 3837 N N . ARG B 1 135 ? -12.562 11.695 2.57 1 71.56 135 ARG B N 1
ATOM 3838 C CA . ARG B 1 135 ? -12.492 13.055 3.094 1 71.56 135 ARG B CA 1
ATOM 3839 C C . ARG B 1 135 ? -11.156 13.305 3.785 1 71.56 135 ARG B C 1
ATOM 3841 O O . ARG B 1 135 ? -11.109 13.914 4.855 1 71.56 135 ARG B O 1
ATOM 3848 N N . HIS B 1 136 ? -10.047 12.875 3.102 1 75.19 136 HIS B N 1
ATOM 3849 C CA . HIS B 1 136 ? -8.82 12.891 3.887 1 75.19 136 HIS B CA 1
ATOM 3850 C C . HIS B 1 136 ? -8.023 14.172 3.646 1 75.19 136 HIS B C 1
ATOM 3852 O O . HIS B 1 136 ? -8.242 14.867 2.65 1 75.19 136 HIS B O 1
ATOM 3858 N N . PHE B 1 137 ? -7.449 14.969 4.617 1 85.94 137 PHE B N 1
ATOM 3859 C CA . PHE B 1 137 ? -6.18 15.672 4.48 1 85.94 137 PHE B CA 1
ATOM 3860 C C . PHE B 1 137 ? -6.395 17.172 4.52 1 85.94 137 PHE B C 1
ATOM 3862 O O . PHE B 1 137 ? -5.508 17.953 4.133 1 85.94 137 PHE B O 1
ATOM 3869 N N . GLY B 1 138 ? -7.625 17.688 4.824 1 96.94 138 GLY B N 1
ATOM 3870 C CA . GLY B 1 138 ? -7.848 19.109 4.852 1 96.94 138 GLY B CA 1
ATOM 3871 C C . GLY B 1 138 ? -7.211 19.797 6.051 1 96.94 138 GLY B C 1
ATOM 3872 O O . GLY B 1 138 ? -6.754 19.125 6.98 1 96.94 138 GLY B O 1
ATOM 3873 N N . VAL B 1 139 ? -7.16 21.172 5.941 1 98.69 139 VAL B N 1
ATOM 3874 C CA . VAL B 1 139 ? -6.664 21.984 7.051 1 98.69 139 VAL B CA 1
ATOM 3875 C C . VAL B 1 139 ? -7.621 23.141 7.309 1 98.69 139 VAL B C 1
ATOM 3877 O O . VAL B 1 139 ? -8.305 23.609 6.395 1 98.69 139 VAL B O 1
ATOM 3880 N N . VAL B 1 140 ? -7.672 23.594 8.586 1 98.44 140 VAL B N 1
ATOM 3881 C CA . VAL B 1 140 ? -8.422 24.797 8.953 1 98.44 140 VAL B CA 1
ATOM 3882 C C . VAL B 1 140 ? -7.559 25.688 9.836 1 98.44 140 VAL B C 1
ATOM 3884 O O . VAL B 1 140 ? -6.715 25.203 10.594 1 98.44 140 VAL B O 1
ATOM 3887 N N . THR B 1 141 ? -7.77 26.953 9.68 1 98.88 141 THR B N 1
ATOM 3888 C CA . THR B 1 141 ? -7.125 27.953 10.523 1 98.88 141 THR B CA 1
ATOM 3889 C C . THR B 1 141 ? -8.164 28.875 11.164 1 98.88 141 THR B C 1
ATOM 3891 O O . THR B 1 141 ? -9.039 29.406 10.477 1 98.88 141 THR B O 1
ATOM 3894 N N . TYR B 1 142 ? -8.086 28.922 12.492 1 98.69 142 TYR B N 1
ATOM 3895 C CA . TYR B 1 142 ? -8.883 29.891 13.234 1 98.69 142 TYR B CA 1
ATOM 3896 C C . TYR B 1 142 ? -8.07 31.141 13.547 1 98.69 142 TYR B C 1
ATOM 3898 O O . TYR B 1 142 ? -6.914 31.047 13.969 1 98.69 142 TYR B O 1
ATOM 3906 N N . ALA B 1 143 ? -8.703 32.281 13.344 1 98.62 143 ALA B N 1
ATOM 3907 C CA . ALA B 1 143 ? -8.062 33.531 13.68 1 98.62 143 ALA B CA 1
ATOM 3908 C C . ALA B 1 143 ? -8.883 34.312 14.711 1 98.62 143 ALA B C 1
ATOM 3910 O O . ALA B 1 143 ? -10.086 3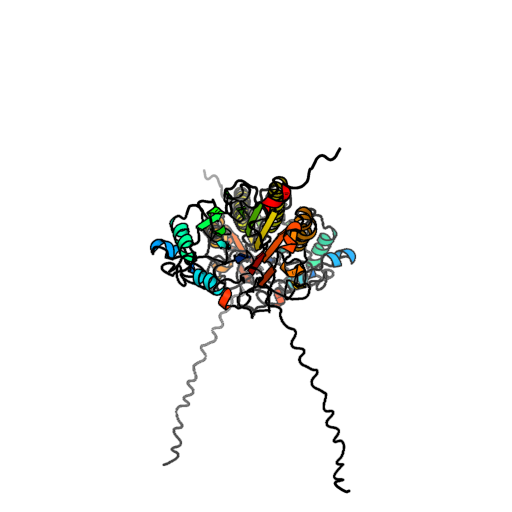4.5 14.531 1 98.62 143 ALA B O 1
ATOM 3911 N N . LYS B 1 144 ? -8.211 34.75 15.711 1 97 144 LYS B N 1
ATOM 3912 C CA . LYS B 1 144 ? -8.844 35.531 16.766 1 97 144 LYS B CA 1
ATOM 3913 C C . LYS B 1 144 ? -9.172 36.938 16.297 1 97 144 LYS B C 1
ATOM 3915 O O . LYS B 1 144 ? -10.219 37.5 16.641 1 97 144 LYS B O 1
ATOM 3920 N N . GLU B 1 145 ? -8.266 37.469 15.508 1 96.31 145 GLU B N 1
ATOM 3921 C CA . GLU B 1 145 ? -8.422 38.812 14.945 1 96.31 145 GLU B CA 1
ATOM 3922 C C . GLU B 1 145 ? -8.414 38.781 13.422 1 96.31 145 GLU B C 1
ATOM 3924 O O . GLU B 1 145 ? -7.414 39.125 12.789 1 96.31 145 GLU B O 1
ATOM 3929 N N . PRO B 1 146 ? -9.57 38.5 12.859 1 96.62 146 PRO B N 1
ATOM 3930 C CA . PRO B 1 146 ? -9.633 38.281 11.406 1 96.62 146 PRO B CA 1
ATOM 3931 C C . PRO B 1 146 ? -9.312 39.531 10.609 1 96.62 146 PRO B C 1
ATOM 3933 O O . PRO B 1 146 ? -8.953 39.469 9.438 1 96.62 146 PRO B O 1
ATOM 3936 N N . HIS B 1 147 ? -9.414 40.719 11.234 1 95 147 HIS B N 1
ATOM 3937 C CA . HIS B 1 147 ? -9.164 41.969 10.523 1 95 147 HIS B CA 1
ATOM 3938 C C . HIS B 1 147 ? -7.688 42.094 10.148 1 95 147 HIS B C 1
ATOM 3940 O O . HIS B 1 147 ? -7.332 42.906 9.281 1 95 147 HIS B O 1
ATOM 3946 N N . THR B 1 148 ? -6.82 41.312 10.766 1 96.19 148 THR B N 1
ATOM 3947 C CA . THR B 1 148 ? -5.395 41.375 10.453 1 96.19 148 THR B CA 1
ATOM 3948 C C . THR B 1 148 ? -5.082 40.562 9.203 1 96.19 148 THR B C 1
ATOM 3950 O O . THR B 1 148 ? -3.992 40.688 8.633 1 96.19 148 THR B O 1
ATOM 3953 N N . VAL B 1 149 ? -6 39.719 8.766 1 97.69 149 VAL B N 1
ATOM 3954 C CA . VAL B 1 149 ? -5.824 38.875 7.605 1 97.69 149 VAL B CA 1
ATOM 3955 C C . VAL B 1 149 ? -6.297 39.594 6.348 1 97.69 149 VAL B C 1
ATOM 3957 O O . VAL B 1 149 ? -7.477 39.938 6.227 1 97.69 149 VAL B O 1
ATOM 3960 N N . VAL B 1 150 ? -5.434 39.812 5.383 1 97.38 150 VAL B N 1
ATOM 3961 C CA . VAL B 1 150 ? -5.801 40.562 4.195 1 97.38 150 VAL B CA 1
ATOM 3962 C C . VAL B 1 150 ? -6.148 39.594 3.057 1 97.38 150 VAL B C 1
ATOM 3964 O O . VAL B 1 150 ? -6.859 39.969 2.119 1 97.38 150 VAL B O 1
ATOM 3967 N N . SER B 1 151 ? -5.57 38.406 3.17 1 97.88 151 SER B N 1
ATOM 3968 C CA . SER B 1 151 ? -5.871 37.406 2.178 1 97.88 151 SER B CA 1
ATOM 3969 C C . SER B 1 151 ? -5.855 36 2.803 1 97.88 151 SER B C 1
ATOM 3971 O O . SER B 1 151 ? -5 35.688 3.635 1 97.88 151 SER B O 1
ATOM 3973 N N . ALA B 1 152 ? -6.871 35.219 2.525 1 98.56 152 ALA B N 1
ATOM 3974 C CA . ALA B 1 152 ? -6.938 33.812 2.859 1 98.56 152 ALA B CA 1
ATOM 3975 C C . ALA B 1 152 ? -7.184 32.969 1.612 1 98.56 152 ALA B C 1
ATOM 3977 O O . ALA B 1 152 ? -8.172 33.156 0.906 1 98.56 152 ALA B O 1
ATOM 3978 N N . ARG B 1 153 ? -6.215 32.031 1.36 1 97.94 153 ARG B N 1
ATOM 3979 C CA . ARG B 1 153 ? -6.395 31.312 0.098 1 97.94 153 ARG B CA 1
ATOM 3980 C C . ARG B 1 153 ? -5.875 29.875 0.193 1 97.94 153 ARG B C 1
ATOM 3982 O O . ARG B 1 153 ? -4.93 29.609 0.935 1 97.94 153 ARG B O 1
ATOM 3989 N N . GLU B 1 154 ? -6.512 29.078 -0.596 1 97.81 154 GLU B N 1
ATOM 3990 C CA . GLU B 1 154 ? -6.016 27.734 -0.908 1 97.81 154 GLU B CA 1
ATOM 3991 C C . GLU B 1 154 ? -4.984 27.781 -2.031 1 97.81 154 GLU B C 1
ATOM 3993 O O . GLU B 1 154 ? -4.562 28.859 -2.455 1 97.81 154 GLU B O 1
ATOM 3998 N N . VAL B 1 155 ? -4.477 26.641 -2.414 1 98.12 155 VAL B N 1
ATOM 3999 C CA . VAL B 1 155 ? -3.568 26.547 -3.553 1 98.12 155 VAL B CA 1
ATOM 4000 C C . VAL B 1 155 ? -4.207 25.719 -4.66 1 98.12 155 VAL B C 1
ATOM 4002 O O . VAL B 1 155 ? -4.918 24.75 -4.387 1 98.12 155 VAL B O 1
ATOM 4005 N N . ASP B 1 156 ? -3.873 26 -5.871 1 96.31 156 ASP B N 1
ATOM 4006 C CA . ASP B 1 156 ? -4.535 25.391 -7.02 1 96.31 156 ASP B CA 1
ATOM 4007 C C . ASP B 1 156 ? -4.008 23.984 -7.27 1 96.31 156 ASP B C 1
ATOM 4009 O O . ASP B 1 156 ? -4.723 23.141 -7.809 1 96.31 156 ASP B O 1
ATOM 4013 N N . TRP B 1 157 ? -2.848 23.719 -6.852 1 97.06 157 TRP B N 1
ATOM 4014 C CA . TRP B 1 157 ? -2.178 22.469 -7.227 1 97.06 157 TRP B CA 1
ATOM 4015 C C . TRP B 1 157 ? -2.482 21.375 -6.223 1 97.06 157 TRP B C 1
ATOM 4017 O O . TRP B 1 157 ? -1.963 20.25 -6.34 1 97.06 157 TRP B O 1
ATOM 4027 N N . ASP B 1 158 ? -3.326 21.672 -5.211 1 96.06 158 ASP B N 1
ATOM 4028 C CA . ASP B 1 158 ? -3.674 20.672 -4.199 1 96.06 158 ASP B CA 1
ATOM 4029 C C . ASP B 1 158 ? -5.184 20.641 -3.963 1 96.06 158 ASP B C 1
ATOM 4031 O O . ASP B 1 158 ? -5.707 21.406 -3.16 1 96.06 158 ASP B O 1
ATOM 4035 N N . ALA B 1 159 ? -5.816 19.703 -4.52 1 94.94 159 ALA B N 1
ATOM 4036 C CA . ALA B 1 159 ? -7.266 19.562 -4.398 1 94.94 159 ALA B CA 1
ATOM 4037 C C . ALA B 1 159 ? -7.645 18.812 -3.127 1 94.94 159 ALA B C 1
ATOM 4039 O O . ALA B 1 159 ? -8.812 18.797 -2.73 1 94.94 159 ALA B O 1
ATOM 4040 N N . GLU B 1 160 ? -6.652 18.203 -2.465 1 95.69 160 GLU B N 1
ATOM 4041 C CA . GLU B 1 160 ? -6.922 17.484 -1.223 1 95.69 160 GLU B CA 1
ATOM 4042 C C . GLU B 1 160 ? -7.129 18.453 -0.059 1 95.69 160 GLU B C 1
ATOM 4044 O O . GLU B 1 160 ? -7.637 18.062 0.995 1 95.69 160 GLU B O 1
ATOM 4049 N N . GLY B 1 161 ? -6.703 19.75 -0.217 1 97.19 161 GLY B N 1
ATOM 4050 C CA . GLY B 1 161 ? -6.934 20.766 0.791 1 97.19 161 GLY B CA 1
ATOM 4051 C C . GLY B 1 161 ? -5.879 20.781 1.882 1 97.19 161 GLY B C 1
ATOM 4052 O O . GLY B 1 161 ? -6.164 21.141 3.023 1 97.19 161 GLY B O 1
ATOM 4053 N N . ARG B 1 162 ? -4.617 20.469 1.546 1 98.38 162 ARG B N 1
ATOM 4054 C CA . ARG B 1 162 ? -3.553 20.234 2.516 1 98.38 162 ARG B CA 1
ATOM 4055 C C . ARG B 1 162 ? -2.873 21.547 2.906 1 98.38 162 ARG B C 1
ATOM 4057 O O . ARG B 1 162 ? -2.047 21.578 3.822 1 98.38 162 ARG B O 1
ATOM 4064 N N . VAL B 1 163 ? -3.197 22.641 2.184 1 98.88 163 VAL B N 1
ATOM 4065 C CA . VAL B 1 163 ? -2.49 23.891 2.41 1 98.88 163 VAL B CA 1
ATOM 4066 C C . VAL B 1 163 ? -3.492 25.047 2.512 1 98.88 163 VAL B C 1
ATOM 4068 O O . VAL B 1 163 ? -4.355 25.203 1.645 1 98.88 163 VAL B O 1
ATOM 4071 N N . LEU B 1 164 ? -3.377 25.828 3.541 1 98.88 164 LEU B N 1
ATOM 4072 C CA . LEU B 1 164 ? -4.109 27.078 3.693 1 98.88 164 LEU B CA 1
ATOM 4073 C C . LEU B 1 164 ? -3.164 28.234 4.035 1 98.88 164 LEU B C 1
ATOM 4075 O O . LEU B 1 164 ? -2.328 28.109 4.93 1 98.88 164 LEU B O 1
ATOM 4079 N N . ILE B 1 165 ? -3.307 29.312 3.305 1 98.94 165 ILE B N 1
ATOM 4080 C CA . ILE B 1 165 ? -2.408 30.453 3.463 1 98.94 165 ILE B CA 1
ATOM 4081 C C . ILE B 1 165 ? -3.201 31.672 3.918 1 98.94 165 ILE B C 1
ATOM 4083 O O . ILE B 1 165 ? -4.18 32.062 3.273 1 98.94 165 ILE B O 1
ATOM 4087 N N . LEU B 1 166 ? -2.816 32.25 5.023 1 98.88 166 LEU B N 1
ATOM 4088 C CA . LEU B 1 166 ? -3.285 33.562 5.461 1 98.88 166 LEU B CA 1
ATOM 4089 C C . LEU B 1 166 ? -2.18 34.594 5.332 1 98.88 166 LEU B C 1
ATOM 4091 O O . LEU B 1 166 ? -1.097 34.438 5.902 1 98.88 166 LEU B O 1
ATOM 4095 N N . GLU B 1 167 ? -2.467 35.625 4.598 1 98.56 167 GLU B N 1
ATOM 4096 C CA . GLU B 1 167 ? -1.541 36.75 4.492 1 98.56 167 GLU B CA 1
ATOM 4097 C C . GLU B 1 167 ? -1.958 37.906 5.402 1 98.56 167 GLU B C 1
ATOM 4099 O O . GLU B 1 167 ? -3.119 38.312 5.398 1 98.56 167 GLU B O 1
ATOM 4104 N N . MET B 1 168 ? -1.004 38.375 6.145 1 98 168 MET B N 1
ATOM 4105 C CA . MET B 1 168 ? -1.288 39.406 7.152 1 98 168 MET B CA 1
ATOM 4106 C C . MET B 1 168 ? -0.993 40.781 6.609 1 98 168 MET B C 1
ATOM 4108 O O . MET B 1 168 ? -0.081 40.969 5.801 1 98 168 MET B O 1
ATOM 4112 N N . GLU B 1 169 ? -1.688 41.688 7.137 1 95.69 169 GLU B N 1
ATOM 4113 C CA . GLU B 1 169 ? -1.456 43.094 6.816 1 95.69 169 GLU B CA 1
ATOM 4114 C C . GLU B 1 169 ? -0.042 43.531 7.195 1 95.69 169 GLU B C 1
ATOM 4116 O O . GLU B 1 169 ? 0.571 44.344 6.512 1 95.69 169 GLU B O 1
ATOM 4121 N N . SER B 1 170 ? 0.478 42.906 8.203 1 96.25 170 SER B N 1
ATOM 4122 C CA . SER B 1 170 ? 1.771 43.312 8.75 1 96.25 170 SER B CA 1
ATOM 4123 C C . SER B 1 170 ? 2.918 42.719 7.93 1 96.25 170 SER B C 1
ATOM 4125 O O . SER B 1 170 ? 4.09 42.938 8.258 1 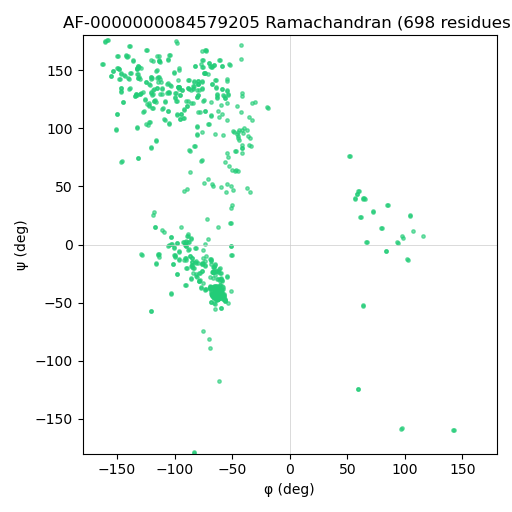96.25 170 SER B O 1
ATOM 4127 N N . GLY B 1 171 ? 2.641 41.906 6.914 1 96.88 171 GLY B N 1
ATOM 4128 C CA . GLY B 1 171 ? 3.682 41.562 5.957 1 96.88 171 GLY B CA 1
ATOM 4129 C C . GLY B 1 171 ? 4.23 40.156 6.141 1 96.88 171 GLY B C 1
ATOM 4130 O O . GLY B 1 171 ? 5.375 39.875 5.773 1 96.88 171 GLY B O 1
ATOM 4131 N N . TRP B 1 172 ? 3.488 39.281 6.715 1 98.06 172 TRP B N 1
ATOM 4132 C CA . TRP B 1 172 ? 3.898 37.906 6.828 1 98.06 172 TRP B CA 1
ATOM 4133 C C . TRP B 1 172 ? 2.744 36.969 6.492 1 98.06 172 TRP B C 1
ATOM 4135 O O . TRP B 1 172 ? 1.59 37.375 6.422 1 98.06 172 TRP B O 1
ATOM 4145 N N . ALA B 1 173 ? 3.098 35.75 6.141 1 98.75 173 ALA B N 1
ATOM 4146 C CA . ALA B 1 173 ? 2.109 34.75 5.789 1 98.75 173 ALA B CA 1
ATOM 4147 C C . ALA B 1 173 ? 2.184 33.531 6.742 1 98.75 173 ALA B C 1
ATOM 4149 O O . ALA B 1 173 ? 3.273 33.062 7.051 1 98.75 173 ALA B O 1
ATOM 4150 N N . LEU B 1 174 ? 1.037 33.219 7.242 1 98.88 174 LEU B N 1
ATOM 4151 C CA . LEU B 1 174 ? 0.879 31.953 7.984 1 98.88 174 LEU B CA 1
ATOM 4152 C C . LEU B 1 174 ? 0.44 30.828 7.059 1 98.88 174 LEU B C 1
ATOM 4154 O O . LEU B 1 174 ? -0.632 30.891 6.449 1 98.88 174 LEU B O 1
ATOM 4158 N N . VAL B 1 175 ? 1.317 29.812 6.926 1 98.94 175 VAL B N 1
ATOM 4159 C CA . VAL B 1 175 ? 1.029 28.672 6.047 1 98.94 175 VAL B CA 1
ATOM 4160 C C . VAL B 1 175 ? 0.75 27.438 6.879 1 98.94 175 VAL B C 1
ATOM 4162 O O . VAL B 1 175 ? 1.659 26.875 7.496 1 98.94 175 VAL B O 1
ATOM 4165 N N . ASN B 1 176 ? -0.519 26.984 6.941 1 98.94 176 ASN B N 1
ATOM 4166 C CA . ASN B 1 176 ? -0.956 25.75 7.586 1 98.94 176 ASN B CA 1
ATOM 4167 C C . ASN B 1 176 ? -0.822 24.562 6.648 1 98.94 176 ASN B C 1
ATOM 4169 O O . ASN B 1 176 ? -1.439 24.531 5.582 1 98.94 176 ASN B O 1
ATOM 4173 N N . VAL B 1 177 ? -0.014 23.516 7.082 1 98.94 177 VAL B N 1
ATOM 4174 C CA . VAL B 1 177 ? 0.392 22.484 6.133 1 98.94 177 VAL B CA 1
ATOM 4175 C C . VAL B 1 177 ? 0.107 21.109 6.715 1 98.94 177 VAL B C 1
ATOM 4177 O O . VAL B 1 177 ? 0.467 20.828 7.859 1 98.94 177 VAL B O 1
ATOM 4180 N N . TYR B 1 178 ? -0.553 20.281 5.965 1 98.69 178 TYR B N 1
ATOM 4181 C CA . TYR B 1 178 ? -0.581 18.828 6.168 1 98.69 178 TYR B CA 1
ATOM 4182 C C . TYR B 1 178 ? 0.052 18.109 4.992 1 98.69 178 TYR B C 1
ATOM 4184 O O . TYR B 1 178 ? -0.647 17.672 4.074 1 98.69 178 TYR B O 1
ATOM 4192 N N . ALA B 1 179 ? 1.369 17.922 5.105 1 98.56 179 ALA B N 1
ATOM 4193 C CA . ALA B 1 179 ? 2.1 17.25 4.031 1 98.56 179 ALA B CA 1
ATOM 4194 C C . ALA B 1 179 ? 1.799 15.75 4.012 1 98.56 179 ALA B C 1
ATOM 4196 O O . ALA B 1 179 ? 1.184 15.227 4.941 1 98.56 179 ALA B O 1
ATOM 4197 N N . LEU B 1 180 ? 2.211 15.125 2.904 1 97 180 LEU B N 1
ATOM 4198 C CA . LEU B 1 180 ? 1.864 13.719 2.717 1 97 180 LEU B CA 1
ATOM 4199 C C . LEU B 1 180 ? 2.797 12.812 3.518 1 97 180 LEU B C 1
ATOM 4201 O O . LEU B 1 180 ? 4.004 13.055 3.572 1 97 180 LEU B O 1
ATOM 4205 N N . ASN B 1 181 ? 2.123 11.781 4.074 1 95 181 ASN B N 1
ATOM 4206 C CA . ASN B 1 181 ? 2.914 10.633 4.496 1 95 181 ASN B CA 1
ATOM 4207 C C . ASN B 1 181 ? 3.256 9.727 3.318 1 95 181 ASN B C 1
ATOM 4209 O O . ASN B 1 181 ? 2.367 9.305 2.574 1 95 181 ASN B O 1
ATOM 4213 N N . GLY B 1 182 ? 4.527 9.438 3.148 1 94.44 182 GLY B N 1
ATOM 4214 C CA . GLY B 1 182 ? 4.992 8.672 2.004 1 94.44 182 GLY B CA 1
ATOM 4215 C C . GLY B 1 182 ? 4.781 7.176 2.156 1 94.44 182 GLY B C 1
ATOM 4216 O O . GLY B 1 182 ? 4.961 6.625 3.244 1 94.44 182 GLY B O 1
ATOM 4217 N N . SER B 1 183 ? 4.336 6.547 1.044 1 93.75 183 SER B N 1
ATOM 4218 C CA . SER B 1 183 ? 4.23 5.098 0.933 1 93.75 183 SER B CA 1
ATOM 4219 C C . SER B 1 183 ? 4.18 4.656 -0.526 1 93.75 183 SER B C 1
ATOM 4221 O O . SER B 1 183 ? 4.133 5.492 -1.431 1 93.75 183 SER B O 1
ATOM 4223 N N . GLU B 1 184 ? 4.195 3.324 -0.68 1 93.12 184 GLU B N 1
ATOM 4224 C CA . GLU B 1 184 ? 4.094 2.791 -2.035 1 93.12 184 GLU B CA 1
ATOM 4225 C C . GLU B 1 184 ? 2.635 2.582 -2.436 1 93.12 184 GLU B C 1
ATOM 4227 O O . GLU B 1 184 ? 2.35 2.109 -3.537 1 93.12 184 GLU B O 1
ATOM 4232 N N . TYR B 1 185 ? 1.711 3.014 -1.646 1 93.56 185 TYR B N 1
ATOM 4233 C CA . TYR B 1 185 ? 0.301 3.012 -2.018 1 93.56 185 TYR B CA 1
ATOM 4234 C C . TYR B 1 185 ? 0.038 3.969 -3.172 1 93.56 185 TYR B C 1
ATOM 4236 O O . TYR B 1 185 ? 0.75 4.961 -3.338 1 93.56 185 TYR B O 1
ATOM 4244 N N . MET B 1 186 ? -0.957 3.668 -3.859 1 93.69 186 MET B N 1
ATOM 4245 C CA . MET B 1 186 ? -1.307 4.508 -5 1 93.69 186 MET B CA 1
ATOM 4246 C C . MET B 1 186 ? -1.969 5.801 -4.543 1 93.69 186 MET B C 1
ATOM 4248 O O . MET B 1 186 ? -2.818 5.789 -3.648 1 93.69 186 MET B O 1
ATOM 4252 N N . TRP B 1 187 ? -1.537 6.914 -5.117 1 94.25 187 TRP B N 1
ATOM 4253 C CA . TRP B 1 187 ? -2.172 8.219 -4.973 1 94.25 187 TRP B CA 1
ATOM 4254 C C . TRP B 1 187 ? -2.902 8.617 -6.25 1 94.25 187 TRP B C 1
ATOM 4256 O O . TRP B 1 187 ? -2.352 8.5 -7.348 1 94.25 187 TRP B O 1
ATOM 4266 N N . ARG B 1 188 ? -4.137 9.023 -6.047 1 92.12 188 ARG B N 1
ATOM 4267 C CA . ARG B 1 188 ? -4.941 9.562 -7.141 1 92.12 188 ARG B CA 1
ATOM 4268 C C . ARG B 1 188 ? -5.41 10.977 -6.836 1 92.12 188 ARG B C 1
ATOM 4270 O O . ARG B 1 188 ? -5.852 11.266 -5.723 1 92.12 188 ARG B O 1
ATOM 4277 N N . ASP B 1 189 ? -5.328 11.805 -7.848 1 92.62 189 ASP B N 1
ATOM 4278 C CA . ASP B 1 189 ? -5.879 13.148 -7.711 1 92.62 189 ASP B CA 1
ATOM 4279 C C . ASP B 1 189 ? -7.387 13.102 -7.484 1 92.62 189 ASP B C 1
ATOM 4281 O O . ASP B 1 189 ? -8.117 12.469 -8.25 1 92.62 189 ASP B O 1
ATOM 4285 N N . PRO B 1 190 ? -7.793 13.82 -6.453 1 91.19 190 PRO B N 1
ATOM 4286 C CA . PRO B 1 190 ? -9.227 13.75 -6.148 1 91.19 190 PRO B CA 1
ATOM 4287 C C . PRO B 1 190 ? -10.102 14.234 -7.305 1 91.19 190 PRO B C 1
ATOM 4289 O O . PRO B 1 190 ? -11.25 13.812 -7.434 1 91.19 190 PRO B O 1
ATOM 4292 N N . LEU B 1 191 ? -9.562 15.062 -8.148 1 92.69 191 LEU B N 1
ATOM 4293 C CA . LEU B 1 191 ? -10.328 15.609 -9.266 1 92.69 191 LEU B CA 1
ATOM 4294 C C . LEU B 1 191 ? -10 14.875 -10.562 1 92.69 191 LEU B C 1
ATOM 4296 O O . LEU B 1 191 ? -10.523 15.211 -11.625 1 92.69 191 LEU B O 1
ATOM 4300 N N . GLY B 1 192 ? -9.109 13.969 -10.523 1 90.5 192 GLY B N 1
ATOM 4301 C CA . GLY B 1 192 ? -8.742 13.172 -11.688 1 90.5 192 GLY B CA 1
ATOM 4302 C C . GLY B 1 192 ? -7.945 13.953 -12.711 1 90.5 192 GLY B C 1
ATOM 4303 O O . GLY B 1 192 ? -7.965 13.633 -13.906 1 90.5 192 GLY B O 1
ATOM 4304 N N . GLN B 1 193 ? -7.227 14.938 -12.289 1 91.25 193 GLN B N 1
ATOM 4305 C CA . GLN B 1 193 ? -6.574 15.844 -13.227 1 91.25 193 GLN B CA 1
ATOM 4306 C C . GLN B 1 193 ? -5.074 15.57 -13.305 1 91.25 193 GLN B C 1
ATOM 4308 O O . GLN B 1 193 ? -4.348 16.266 -14.016 1 91.25 193 GLN B O 1
ATOM 4313 N N . ALA B 1 194 ? -4.594 14.609 -12.547 1 91.75 194 ALA B N 1
ATOM 4314 C CA . ALA B 1 194 ? -3.176 14.258 -12.555 1 91.75 194 ALA B CA 1
ATOM 4315 C C . ALA B 1 194 ? -2.994 12.75 -12.711 1 91.75 194 ALA B C 1
ATOM 4317 O O . ALA B 1 194 ? -3.84 11.961 -12.281 1 91.75 194 ALA B O 1
ATOM 4318 N N . THR B 1 195 ? -1.844 12.328 -13.289 1 91.88 195 THR B N 1
ATOM 4319 C CA . THR B 1 195 ? -1.526 10.906 -13.445 1 91.88 195 THR B CA 1
ATOM 4320 C C . THR B 1 195 ? -1.282 10.258 -12.086 1 91.88 195 THR B C 1
ATOM 4322 O O . THR B 1 195 ? -0.644 10.852 -11.211 1 91.88 195 THR B O 1
ATOM 4325 N N . PRO B 1 196 ? -1.812 9.07 -11.945 1 93 196 PRO B N 1
ATOM 4326 C CA . PRO B 1 196 ? -1.563 8.375 -10.68 1 93 196 PRO B CA 1
ATOM 4327 C C . PRO B 1 196 ? -0.076 8.164 -10.406 1 93 196 PRO B C 1
ATOM 4329 O O . PRO B 1 196 ? 0.722 8.07 -11.336 1 93 196 PRO B O 1
ATOM 4332 N N . LYS B 1 197 ? 0.255 8.07 -9.148 1 95.81 197 LYS B N 1
ATOM 4333 C CA . LYS B 1 197 ? 1.613 7.828 -8.672 1 95.81 197 LYS B CA 1
ATOM 4334 C C . LYS B 1 197 ? 1.605 7.25 -7.262 1 95.81 197 LYS B C 1
ATOM 4336 O O . LYS B 1 197 ? 0.54 7.016 -6.688 1 95.81 197 LYS B O 1
ATOM 4341 N N . THR B 1 198 ? 2.76 6.918 -6.746 1 96.06 198 THR B N 1
ATOM 4342 C CA . THR B 1 198 ? 2.818 6.473 -5.355 1 96.06 198 THR B CA 1
ATOM 4343 C C . THR B 1 198 ? 2.691 7.656 -4.402 1 96.06 198 THR B C 1
ATOM 4345 O O . THR B 1 198 ? 2.982 8.797 -4.777 1 96.06 198 THR B O 1
ATOM 4348 N N . ARG B 1 199 ? 2.318 7.41 -3.211 1 96.5 199 ARG B N 1
ATOM 4349 C CA . ARG B 1 199 ? 2.268 8.461 -2.201 1 96.5 199 ARG B CA 1
ATOM 4350 C C . ARG B 1 199 ? 3.656 9.039 -1.939 1 96.5 199 ARG B C 1
ATOM 4352 O O . ARG B 1 199 ? 3.799 10.227 -1.65 1 96.5 199 ARG B O 1
ATOM 4359 N N . ASN B 1 200 ? 4.676 8.258 -2.098 1 96.88 200 ASN B N 1
ATOM 4360 C CA . ASN B 1 200 ? 6.047 8.742 -1.989 1 96.88 200 ASN B CA 1
ATOM 4361 C C . ASN B 1 200 ? 6.355 9.789 -3.057 1 96.88 200 ASN B C 1
ATOM 4363 O O . ASN B 1 200 ? 6.922 10.844 -2.754 1 96.88 200 ASN B O 1
ATOM 4367 N N . GLU B 1 201 ? 5.973 9.461 -4.238 1 96.88 201 GLU B N 1
ATOM 4368 C CA . GLU B 1 201 ? 6.203 10.383 -5.348 1 96.88 201 GLU B CA 1
ATOM 4369 C C . GLU B 1 201 ? 5.402 11.664 -5.176 1 96.88 201 GLU B C 1
ATOM 4371 O O . GLU B 1 201 ? 5.922 12.766 -5.402 1 96.88 201 GLU B O 1
ATOM 4376 N N . ARG B 1 202 ? 4.199 11.555 -4.746 1 97.56 202 ARG B N 1
ATOM 4377 C CA . ARG B 1 202 ? 3.354 12.727 -4.527 1 97.56 202 ARG B CA 1
ATOM 4378 C C . ARG B 1 202 ? 3.885 13.578 -3.385 1 97.56 202 ARG B C 1
ATOM 4380 O O . ARG B 1 202 ? 3.82 14.812 -3.439 1 97.56 202 ARG B O 1
ATOM 4387 N N . LYS B 1 203 ? 4.406 12.922 -2.373 1 97.88 203 LYS B N 1
ATOM 4388 C CA . LYS B 1 203 ? 5.016 13.633 -1.256 1 97.88 203 LYS B CA 1
ATOM 4389 C C . LYS B 1 203 ? 6.125 14.562 -1.739 1 97.88 203 LYS B C 1
ATOM 4391 O O . LYS B 1 203 ? 6.156 15.742 -1.378 1 97.88 203 LYS B O 1
ATOM 4396 N N . ARG B 1 204 ? 6.984 14.117 -2.537 1 98.06 204 ARG B N 1
ATOM 4397 C CA . ARG B 1 204 ? 8.102 14.906 -3.045 1 98.06 204 ARG B CA 1
ATOM 4398 C C . ARG B 1 204 ? 7.609 16.031 -3.955 1 98.06 204 ARG B C 1
ATOM 4400 O O . ARG B 1 204 ? 8.094 17.156 -3.869 1 98.06 204 ARG B O 1
ATOM 4407 N N . GLU B 1 205 ? 6.668 15.68 -4.773 1 98.25 205 GLU B N 1
ATOM 4408 C CA . GLU B 1 205 ? 6.062 16.688 -5.645 1 98.25 205 GLU B CA 1
ATOM 4409 C C . GLU B 1 205 ? 5.387 17.781 -4.828 1 98.25 205 GLU B C 1
ATOM 4411 O O . GLU B 1 205 ? 5.555 18.969 -5.121 1 98.25 205 GLU B O 1
ATOM 4416 N N . PHE B 1 206 ? 4.633 17.375 -3.832 1 98.44 206 PHE B N 1
ATOM 4417 C CA . PHE B 1 206 ? 3.938 18.312 -2.945 1 98.44 206 PHE B CA 1
ATOM 4418 C C . PHE B 1 206 ? 4.922 19.281 -2.301 1 98.44 206 PHE B C 1
ATOM 4420 O O . PHE B 1 206 ? 4.703 20.484 -2.314 1 98.44 206 PHE B O 1
ATOM 4427 N N . ASN B 1 207 ? 6.012 18.75 -1.784 1 98.69 207 ASN B N 1
ATOM 4428 C CA . ASN B 1 207 ? 7.012 19.594 -1.132 1 98.69 207 ASN B CA 1
ATOM 4429 C C . ASN B 1 207 ? 7.629 20.594 -2.107 1 98.69 207 ASN B C 1
ATOM 4431 O O . ASN B 1 207 ? 7.859 21.75 -1.754 1 98.69 207 ASN B O 1
ATOM 4435 N N . ARG B 1 208 ? 7.875 20.156 -3.264 1 98.62 208 ARG B N 1
ATOM 4436 C CA . ARG B 1 208 ? 8.422 21.047 -4.281 1 98.62 208 ARG B CA 1
ATOM 4437 C C . ARG B 1 208 ? 7.449 22.172 -4.613 1 98.62 208 ARG B C 1
ATOM 4439 O O . ARG B 1 208 ? 7.844 23.344 -4.684 1 98.62 208 ARG B O 1
ATOM 4446 N N . LEU B 1 209 ? 6.234 21.812 -4.824 1 98.81 209 LEU B N 1
ATOM 4447 C CA . LEU B 1 209 ? 5.219 22.781 -5.18 1 98.81 209 LEU B CA 1
ATOM 4448 C C . LEU B 1 209 ? 4.977 23.766 -4.031 1 98.81 209 LEU B C 1
ATOM 4450 O O . LEU B 1 209 ? 4.777 24.953 -4.258 1 98.81 209 LEU B O 1
ATOM 4454 N N . LEU B 1 210 ? 4.977 23.25 -2.822 1 98.88 210 LEU B N 1
ATOM 4455 C CA . LEU B 1 210 ? 4.859 24.125 -1.651 1 98.88 210 LEU B CA 1
ATOM 4456 C C . LEU B 1 210 ? 6.016 25.109 -1.592 1 98.88 210 LEU B C 1
ATOM 4458 O O . LEU B 1 210 ? 5.809 26.297 -1.303 1 98.88 210 LEU B O 1
ATOM 4462 N N . MET B 1 211 ? 7.207 24.609 -1.883 1 98.88 211 MET B N 1
ATOM 4463 C CA . MET B 1 211 ? 8.383 25.469 -1.918 1 98.88 211 MET B CA 1
ATOM 4464 C C . MET B 1 211 ? 8.203 26.594 -2.93 1 98.88 211 MET B C 1
ATOM 4466 O O . MET B 1 211 ? 8.484 27.75 -2.629 1 98.88 211 MET B O 1
ATOM 4470 N N . GLU B 1 212 ? 7.719 26.266 -4.059 1 98.81 212 GLU B N 1
ATOM 4471 C CA . GLU B 1 212 ? 7.496 27.266 -5.105 1 98.81 212 GLU B CA 1
ATOM 4472 C C . GLU B 1 212 ? 6.445 28.281 -4.684 1 98.81 212 GLU B C 1
ATOM 4474 O O . GLU B 1 212 ? 6.605 29.484 -4.93 1 98.81 212 GLU B O 1
ATOM 4479 N N . GLU B 1 213 ? 5.402 27.797 -4.082 1 98.81 213 GLU B N 1
ATOM 4480 C CA . GLU B 1 213 ? 4.355 28.672 -3.561 1 98.81 213 GLU B CA 1
ATOM 4481 C C . GLU B 1 213 ? 4.914 29.656 -2.543 1 98.81 213 GLU B C 1
ATOM 4483 O O . GLU B 1 213 ? 4.586 30.844 -2.578 1 98.81 213 GLU B O 1
ATOM 4488 N N . CYS B 1 214 ? 5.715 29.203 -1.701 1 98.88 214 CYS B N 1
ATOM 4489 C CA . CYS B 1 214 ? 6.332 30.016 -0.664 1 98.88 214 CYS B CA 1
ATOM 4490 C C . CYS B 1 214 ? 7.289 31.031 -1.271 1 98.88 214 CYS B C 1
ATOM 4492 O O . CYS B 1 214 ? 7.297 32.188 -0.871 1 98.88 214 CYS B O 1
ATOM 4494 N N . ARG B 1 215 ? 8.078 30.609 -2.225 1 98.75 215 ARG B N 1
ATOM 4495 C CA . ARG B 1 215 ? 9 31.516 -2.902 1 98.75 215 ARG B CA 1
ATOM 4496 C C . ARG B 1 215 ? 8.242 32.656 -3.561 1 98.75 215 ARG B C 1
ATOM 4498 O O . ARG B 1 215 ? 8.703 33.812 -3.549 1 98.75 215 ARG B O 1
ATOM 4505 N N . ALA B 1 216 ? 7.172 32.344 -4.148 1 98.62 216 ALA B N 1
ATOM 4506 C CA . ALA B 1 216 ? 6.355 33.344 -4.789 1 98.62 216 ALA B CA 1
ATOM 4507 C C . ALA B 1 216 ? 5.891 34.406 -3.777 1 98.62 216 ALA B C 1
ATOM 4509 O O . ALA B 1 216 ? 5.859 35.594 -4.078 1 98.62 216 ALA B O 1
ATOM 4510 N N . MET B 1 217 ? 5.555 34 -2.602 1 98.44 217 MET B N 1
ATOM 4511 C CA . MET B 1 217 ? 5.145 34.906 -1.552 1 98.44 217 MET B CA 1
ATOM 4512 C C . MET B 1 217 ? 6.324 35.781 -1.085 1 98.44 217 MET B C 1
ATOM 4514 O O . MET B 1 217 ? 6.18 36.969 -0.857 1 98.44 217 MET B O 1
ATOM 4518 N N . GLN B 1 218 ? 7.457 35.125 -0.983 1 98.38 218 GLN B N 1
ATOM 4519 C CA . GLN B 1 218 ? 8.656 35.875 -0.6 1 98.38 218 GLN B CA 1
ATOM 4520 C C . GLN B 1 218 ? 8.984 36.969 -1.623 1 98.38 218 GLN B C 1
ATOM 4522 O O . GLN B 1 218 ? 9.391 38.062 -1.257 1 98.38 218 GLN B O 1
ATOM 4527 N N . ARG B 1 219 ? 8.805 36.656 -2.871 1 98 219 ARG B N 1
ATOM 4528 C CA . ARG B 1 219 ? 9.062 37.625 -3.932 1 98 219 ARG B CA 1
ATOM 4529 C C . ARG B 1 219 ? 8.141 38.844 -3.807 1 98 219 ARG B C 1
ATOM 4531 O O . ARG B 1 219 ? 8.492 39.938 -4.23 1 98 219 ARG B O 1
ATOM 4538 N N . ARG B 1 220 ? 7.035 38.625 -3.146 1 97.44 220 ARG B N 1
ATOM 4539 C CA . ARG B 1 220 ? 6.082 39.719 -2.932 1 97.44 220 ARG B CA 1
ATOM 4540 C C . ARG B 1 220 ? 6.367 40.469 -1.626 1 97.44 220 ARG B C 1
ATOM 4542 O O . ARG B 1 220 ? 5.621 41.344 -1.235 1 97.44 220 ARG B O 1
ATOM 4549 N N . GLY B 1 221 ? 7.383 40 -0.906 1 96.56 221 GLY B N 1
ATOM 4550 C CA . GLY B 1 221 ? 7.836 40.688 0.281 1 96.56 221 GLY B CA 1
ATOM 4551 C C . GLY B 1 221 ? 7.27 40.125 1.568 1 96.56 221 GLY B C 1
ATOM 4552 O O . GLY B 1 221 ? 7.469 40.688 2.645 1 96.56 221 GLY B O 1
ATOM 4553 N N . LEU B 1 222 ? 6.586 39.031 1.514 1 97.81 222 LEU B N 1
ATOM 4554 C CA . LEU B 1 222 ? 6.004 38.406 2.709 1 97.81 222 LEU B CA 1
ATOM 4555 C C . LEU B 1 222 ? 7.016 37.531 3.422 1 97.81 222 LEU B C 1
ATOM 4557 O O . LEU B 1 222 ? 7.75 36.781 2.779 1 97.81 222 LEU B O 1
ATOM 4561 N N . HIS B 1 223 ? 7.066 37.688 4.742 1 98.31 223 HIS B N 1
ATOM 4562 C CA . HIS B 1 223 ? 7.824 36.75 5.562 1 98.31 223 HIS B CA 1
ATOM 4563 C C . HIS B 1 223 ? 7.016 35.5 5.844 1 98.31 223 HIS B C 1
ATOM 4565 O O . HIS B 1 223 ? 5.785 35.531 5.891 1 98.31 223 HIS B O 1
ATOM 4571 N N . LEU B 1 224 ? 7.727 34.406 6.07 1 98.75 224 LEU B N 1
ATOM 4572 C CA . LEU B 1 224 ? 7.027 33.125 6.117 1 98.75 224 LEU B CA 1
ATOM 4573 C C . LEU B 1 224 ? 7.027 32.562 7.531 1 98.75 224 LEU B C 1
ATOM 4575 O O . LEU B 1 224 ? 8.047 32.594 8.227 1 98.75 224 LEU B O 1
ATOM 4579 N N . VAL B 1 225 ? 5.891 32.125 7.941 1 98.88 225 VAL B N 1
ATOM 4580 C CA . VAL B 1 225 ? 5.715 31.203 9.062 1 98.88 225 VAL B CA 1
ATOM 4581 C C . VAL B 1 225 ? 4.949 29.953 8.602 1 98.88 225 VAL B C 1
ATOM 4583 O O . VAL B 1 225 ? 3.736 30.016 8.383 1 98.88 225 VAL B O 1
ATOM 4586 N N . LEU B 1 226 ? 5.637 28.844 8.398 1 98.94 226 LEU B N 1
ATOM 4587 C CA . LEU B 1 226 ? 5.012 27.578 8.062 1 98.94 226 LEU B CA 1
ATOM 4588 C C . LEU B 1 226 ? 4.828 26.719 9.312 1 98.94 226 LEU B C 1
ATOM 4590 O O . LEU B 1 226 ? 5.754 26.578 10.117 1 98.94 226 LEU B O 1
ATOM 4594 N N . ILE B 1 227 ? 3.631 26.125 9.406 1 98.94 227 ILE B N 1
ATOM 4595 C CA . ILE B 1 227 ? 3.393 25.344 10.609 1 98.94 227 ILE B CA 1
ATOM 4596 C C . ILE B 1 227 ? 2.473 24.156 10.281 1 98.94 227 ILE B C 1
ATOM 4598 O O . ILE B 1 227 ? 1.579 24.281 9.438 1 98.94 227 ILE B O 1
ATOM 4602 N N . GLY B 1 228 ? 2.725 23.016 10.883 1 98.88 228 GLY B N 1
ATOM 4603 C CA . GLY B 1 228 ? 1.854 21.859 10.719 1 98.88 228 GLY B CA 1
ATOM 4604 C C . GLY B 1 228 ? 2.609 20.547 10.641 1 98.88 228 GLY B C 1
ATOM 4605 O O . GLY B 1 228 ? 3.697 20.422 11.211 1 98.88 228 GLY B O 1
ATOM 4606 N N . ASP B 1 229 ? 1.96 19.578 10.094 1 98.81 229 ASP B N 1
ATOM 4607 C CA . ASP B 1 229 ? 2.498 18.234 9.969 1 98.81 229 ASP B CA 1
ATOM 4608 C C . ASP B 1 229 ? 3.162 18.031 8.609 1 98.81 229 ASP B C 1
ATOM 4610 O O . ASP B 1 229 ? 2.48 17.906 7.59 1 98.81 229 ASP B O 1
ATOM 4614 N N . PHE B 1 230 ? 4.457 17.875 8.641 1 98.75 230 PHE B N 1
ATOM 4615 C CA . PHE B 1 230 ? 5.211 17.766 7.398 1 98.75 230 PHE B CA 1
ATOM 4616 C C . PHE B 1 230 ? 5.535 16.297 7.098 1 98.75 230 PHE B C 1
ATOM 4618 O O . PHE B 1 230 ? 6.023 15.977 6.016 1 98.75 230 PHE B O 1
ATOM 4625 N N . ASN B 1 231 ? 5.297 15.461 7.984 1 97.69 231 ASN B N 1
ATOM 4626 C CA . ASN B 1 231 ? 5.465 14.023 7.84 1 97.69 231 ASN B CA 1
ATOM 4627 C C . ASN B 1 231 ? 6.895 13.664 7.445 1 97.69 231 ASN B C 1
ATOM 4629 O O . ASN B 1 231 ? 7.109 12.805 6.586 1 97.69 231 ASN B O 1
ATOM 4633 N N . ILE B 1 232 ? 7.883 14.312 7.98 1 97.5 232 ILE B N 1
ATOM 4634 C CA . ILE B 1 232 ? 9.305 14.055 7.805 1 97.5 232 ILE B CA 1
ATOM 4635 C C . ILE B 1 232 ? 10.047 14.336 9.109 1 97.5 232 ILE B C 1
ATOM 4637 O O . ILE B 1 232 ? 9.891 15.406 9.703 1 97.5 232 ILE B O 1
ATOM 4641 N N . SER B 1 233 ? 10.711 13.352 9.578 1 97.31 233 SER B N 1
ATOM 4642 C CA . SER B 1 233 ? 11.68 13.602 10.641 1 97.31 233 SER B CA 1
ATOM 4643 C C . SER B 1 233 ? 13.031 14.008 10.07 1 97.31 233 SER B C 1
ATOM 4645 O O . SER B 1 233 ? 13.578 13.328 9.203 1 97.31 233 SER B O 1
ATOM 4647 N N . LEU B 1 234 ? 13.602 15.031 10.586 1 96.56 234 LEU B N 1
ATOM 4648 C CA . LEU B 1 234 ? 14.758 15.641 9.922 1 96.56 234 LEU B CA 1
ATOM 4649 C C . LEU B 1 234 ? 16.062 15.008 10.406 1 96.56 234 LEU B C 1
ATOM 4651 O O . LEU B 1 234 ? 17.016 14.891 9.641 1 96.56 234 LEU B O 1
ATOM 4655 N N . ILE B 1 235 ? 16.125 14.633 11.672 1 95.69 235 ILE B N 1
ATOM 4656 C CA . ILE B 1 235 ? 17.359 14.062 12.211 1 95.69 235 ILE B CA 1
ATOM 4657 C C . ILE B 1 235 ? 17.031 12.891 13.133 1 95.69 235 ILE B C 1
ATOM 4659 O O . ILE B 1 235 ? 15.859 12.68 13.469 1 95.69 235 ILE B O 1
ATOM 4663 N N . LYS B 1 236 ? 17.984 12.156 13.547 1 95.06 236 LYS B N 1
ATOM 4664 C CA . LYS B 1 236 ? 17.812 10.945 14.352 1 95.06 236 LYS B CA 1
ATOM 4665 C C . LYS B 1 236 ? 17.125 11.25 15.672 1 95.06 236 LYS B C 1
ATOM 4667 O O . LYS B 1 236 ? 16.297 10.469 16.141 1 95.06 236 LYS B O 1
ATOM 4672 N N . GLN B 1 237 ? 17.406 12.422 16.234 1 95.75 237 GLN B N 1
ATOM 4673 C CA . GLN B 1 237 ? 16.844 12.805 17.516 1 95.75 237 GLN B CA 1
ATOM 4674 C C . GLN B 1 237 ? 15.336 13.039 17.422 1 95.75 237 GLN B C 1
ATOM 4676 O O . GLN B 1 237 ? 14.641 13.117 18.438 1 95.75 237 GLN B O 1
ATOM 4681 N N . ASP B 1 238 ? 14.859 13.117 16.219 1 97 238 ASP B N 1
ATOM 4682 C CA . ASP B 1 238 ? 13.453 13.438 16.016 1 97 238 ASP B CA 1
ATOM 4683 C C . ASP B 1 238 ? 12.609 12.164 15.945 1 97 238 ASP B C 1
ATOM 4685 O O . ASP B 1 238 ? 11.398 12.227 15.711 1 97 238 ASP B O 1
ATOM 4689 N N . CYS B 1 239 ? 13.258 11.039 16.062 1 95.88 239 CYS B N 1
ATOM 4690 C CA . CYS B 1 239 ? 12.516 9.789 15.945 1 95.88 239 CYS B CA 1
ATOM 4691 C C . CYS B 1 239 ? 13.016 8.766 16.969 1 95.88 239 CYS B C 1
ATOM 4693 O O . CYS B 1 239 ? 14.195 8.75 17.312 1 95.88 239 CYS B O 1
ATOM 4695 N N . HIS B 1 240 ? 12.109 8.078 17.438 1 95.06 240 HIS B N 1
ATOM 4696 C CA . HIS B 1 240 ? 12.375 6.891 18.234 1 95.06 240 HIS B CA 1
ATOM 4697 C C . HIS B 1 240 ? 11.516 5.715 17.781 1 95.06 240 HIS B C 1
ATOM 4699 O O . HIS B 1 240 ? 10.297 5.848 17.656 1 95.06 240 HIS B O 1
ATOM 4705 N N . PRO B 1 241 ? 12.016 4.406 17.453 1 93.69 241 PRO B N 1
ATOM 4706 C CA . PRO B 1 241 ? 13.367 3.953 17.797 1 93.69 241 PRO B CA 1
ATOM 4707 C C . PRO B 1 241 ? 14.383 4.262 16.688 1 93.69 241 PRO B C 1
ATOM 4709 O O . PRO B 1 241 ? 15.586 4.238 16.938 1 93.69 241 PRO B O 1
ATOM 4712 N N . ARG B 1 242 ? 13.875 4.484 15.438 1 90.88 242 ARG B N 1
ATOM 4713 C CA . ARG B 1 242 ? 14.852 4.676 14.375 1 90.88 242 ARG B CA 1
ATOM 4714 C C . ARG B 1 242 ? 14.336 5.652 13.328 1 90.88 242 ARG B C 1
ATOM 4716 O O . ARG B 1 242 ? 13.133 5.727 13.078 1 90.88 242 ARG B O 1
ATOM 4723 N N . LEU B 1 243 ? 15.344 6.391 12.781 1 90.31 243 LEU B N 1
ATOM 4724 C CA . LEU B 1 243 ? 15.062 7.234 11.625 1 90.31 243 LEU B CA 1
ATOM 4725 C C . LEU B 1 243 ? 15.023 6.406 10.344 1 90.31 243 LEU B C 1
ATOM 4727 O O . LEU B 1 243 ? 15.945 5.637 10.07 1 90.31 243 LEU B O 1
ATOM 4731 N N . ARG B 1 244 ? 13.969 6.559 9.578 1 87.94 244 ARG B N 1
ATOM 4732 C CA . ARG B 1 244 ? 13.906 5.871 8.289 1 87.94 244 ARG B CA 1
ATOM 4733 C C . ARG B 1 244 ? 14.836 6.523 7.273 1 87.94 244 ARG B C 1
ATOM 4735 O O . ARG B 1 244 ? 14.602 7.656 6.848 1 87.94 244 ARG B O 1
ATOM 4742 N N . THR B 1 245 ? 15.844 5.824 6.832 1 88.81 245 THR B N 1
ATOM 4743 C CA . THR B 1 245 ? 16.844 6.438 5.957 1 88.81 245 THR B CA 1
ATOM 4744 C C . THR B 1 245 ? 16.797 5.812 4.566 1 88.81 245 THR B C 1
ATOM 4746 O O . THR B 1 245 ? 17.438 6.301 3.641 1 88.81 245 THR B O 1
ATOM 4749 N N . GLU B 1 246 ? 16.078 4.84 4.449 1 88 246 GLU B N 1
ATOM 4750 C CA . GLU B 1 246 ? 16.047 4.102 3.189 1 88 246 GLU B CA 1
ATOM 4751 C C . GLU B 1 246 ? 15.234 4.848 2.137 1 88 246 GLU B C 1
ATOM 4753 O O . GLU B 1 246 ? 14.383 5.676 2.473 1 88 246 GLU B O 1
ATOM 4758 N N . TYR B 1 247 ? 15.633 4.562 0.879 1 85.31 247 TYR B N 1
ATOM 4759 C CA . TYR B 1 247 ? 14.789 5.008 -0.225 1 85.31 247 TYR B CA 1
ATOM 4760 C C . TYR B 1 247 ? 13.391 4.41 -0.114 1 85.31 247 TYR B C 1
ATOM 4762 O O . TYR B 1 247 ? 13.234 3.229 0.204 1 85.31 247 TYR B O 1
ATOM 4770 N N . PRO B 1 248 ? 12.414 5.289 -0.299 1 87.94 248 PRO B N 1
ATOM 4771 C CA . PRO B 1 248 ? 12.406 6.664 -0.803 1 87.94 248 PRO B CA 1
ATOM 4772 C C . PRO B 1 248 ? 12.281 7.699 0.312 1 87.94 248 PRO B C 1
ATOM 4774 O O . PRO B 1 248 ? 12.305 8.906 0.047 1 87.94 248 PRO B O 1
ATOM 4777 N N . HIS B 1 249 ? 12.211 7.273 1.492 1 88.06 249 HIS B N 1
ATOM 4778 C CA . HIS B 1 249 ? 12.062 8.203 2.609 1 88.06 249 HIS B CA 1
ATOM 4779 C C . HIS B 1 249 ? 13.289 9.094 2.758 1 88.06 249 HIS B C 1
ATOM 4781 O O . HIS B 1 249 ? 13.164 10.297 3.004 1 88.06 249 HIS B O 1
ATOM 4787 N N . GLY B 1 250 ? 14.383 8.469 2.582 1 93.12 250 GLY B N 1
ATOM 4788 C CA . GLY B 1 250 ? 15.625 9.219 2.672 1 93.12 250 GLY B CA 1
ATOM 4789 C C . GLY B 1 250 ? 15.734 10.32 1.631 1 93.12 250 GLY B C 1
ATOM 4790 O O . GLY B 1 250 ? 16.25 11.398 1.915 1 93.12 250 GLY B O 1
ATOM 4791 N N . LEU B 1 251 ? 15.266 10.078 0.479 1 95.19 251 LEU B N 1
ATOM 4792 C CA . LEU B 1 251 ? 15.32 11.07 -0.591 1 95.19 251 LEU B CA 1
ATOM 4793 C C . LEU B 1 251 ? 14.43 12.266 -0.271 1 95.19 251 LEU B C 1
ATOM 4795 O O . LEU B 1 251 ? 14.836 13.414 -0.452 1 95.19 251 LEU B O 1
ATOM 4799 N N . ALA B 1 252 ? 13.234 12.008 0.2 1 96.38 252 ALA B N 1
ATOM 4800 C CA . ALA B 1 252 ? 12.32 13.086 0.572 1 96.38 252 ALA B CA 1
ATOM 4801 C C . ALA B 1 252 ? 12.93 13.969 1.659 1 96.38 252 ALA B C 1
ATOM 4803 O O . ALA B 1 252 ? 12.852 15.195 1.586 1 96.38 252 ALA B O 1
ATOM 4804 N N . ARG B 1 253 ? 13.523 13.336 2.625 1 97.19 253 ARG B N 1
ATOM 4805 C CA . ARG B 1 253 ? 14.18 14.07 3.701 1 97.19 253 ARG B CA 1
ATOM 4806 C C . ARG B 1 253 ? 15.328 14.922 3.166 1 97.19 253 ARG B C 1
ATOM 4808 O O . ARG B 1 253 ? 15.469 16.094 3.535 1 97.19 253 ARG B O 1
ATOM 4815 N N . LYS B 1 254 ? 16.141 14.305 2.326 1 97.38 254 LYS B N 1
ATOM 4816 C CA . LYS B 1 254 ? 17.281 15.008 1.734 1 97.38 254 LYS B CA 1
ATOM 4817 C C . LYS B 1 254 ? 16.812 16.234 0.964 1 97.38 254 LYS B C 1
ATOM 4819 O O . LYS B 1 254 ? 17.375 17.328 1.137 1 97.38 254 LYS B O 1
ATOM 4824 N N . GLU B 1 255 ? 15.82 16.078 0.174 1 97.94 255 GLU B N 1
ATOM 4825 C CA . GLU B 1 255 ? 15.289 17.188 -0.61 1 97.94 255 GLU B CA 1
ATOM 4826 C C . GLU B 1 255 ? 14.703 18.266 0.292 1 97.94 255 GLU B C 1
ATOM 4828 O O . GLU B 1 255 ? 14.867 19.469 0.022 1 97.94 255 GLU B O 1
ATOM 4833 N N . PHE B 1 256 ? 14.07 17.844 1.369 1 98.12 256 PHE B N 1
ATOM 4834 C CA . PHE B 1 256 ? 13.492 18.797 2.307 1 98.12 256 PHE B CA 1
ATOM 4835 C C . PHE B 1 256 ? 14.578 19.578 3.037 1 98.12 256 PHE B C 1
ATOM 4837 O O . PHE B 1 256 ? 14.523 20.797 3.117 1 98.12 256 PHE B O 1
ATOM 4844 N N . LYS B 1 257 ? 15.609 18.953 3.461 1 96.94 257 LYS B N 1
ATOM 4845 C CA . LYS B 1 257 ? 16.688 19.531 4.258 1 96.94 257 LYS B CA 1
ATOM 4846 C C . LYS B 1 257 ? 17.625 20.359 3.389 1 96.94 257 LYS B C 1
ATOM 4848 O O . LYS B 1 257 ? 18.109 21.406 3.814 1 96.94 257 LYS B O 1
ATOM 4853 N N . GLU B 1 258 ? 17.828 19.875 2.193 1 97.88 258 GLU B N 1
ATOM 4854 C CA . GLU B 1 258 ? 18.906 20.469 1.394 1 97.88 258 GLU B CA 1
ATOM 4855 C C . GLU B 1 258 ? 18.344 21.438 0.353 1 97.88 258 GLU B C 1
ATOM 4857 O O . GLU B 1 258 ? 19.078 22.25 -0.213 1 97.88 258 GLU B O 1
ATOM 4862 N N . LEU B 1 259 ? 17.094 21.328 0.103 1 98.38 259 LEU B N 1
ATOM 4863 C CA . LEU B 1 259 ? 16.516 22.203 -0.91 1 98.38 259 LEU B CA 1
ATOM 4864 C C . LEU B 1 259 ? 15.406 23.078 -0.317 1 98.38 259 LEU B C 1
ATOM 4866 O O . LEU B 1 259 ? 15.516 24.297 -0.305 1 98.38 259 LEU B O 1
ATOM 4870 N N . PHE B 1 260 ? 14.391 22.516 0.261 1 98.69 260 PHE B N 1
ATOM 4871 C CA . PHE B 1 260 ? 13.211 23.219 0.74 1 98.69 260 PHE B CA 1
ATOM 4872 C C . PHE B 1 260 ? 13.586 24.266 1.791 1 98.69 260 PHE B C 1
ATOM 4874 O O . PHE B 1 260 ? 13.32 25.453 1.621 1 98.69 260 PHE B O 1
ATOM 4881 N N . ILE B 1 261 ? 14.289 23.828 2.85 1 98.5 261 ILE B N 1
ATOM 4882 C CA . ILE B 1 261 ? 14.594 24.672 3.998 1 98.5 261 ILE B CA 1
ATOM 4883 C C . ILE B 1 261 ? 15.57 25.766 3.586 1 98.5 261 ILE B C 1
ATOM 4885 O O . ILE B 1 261 ? 15.297 26.953 3.783 1 98.5 261 ILE B O 1
ATOM 4889 N N . PRO B 1 262 ? 16.688 25.406 2.893 1 98.44 262 PRO B N 1
ATOM 4890 C CA . PRO B 1 262 ? 17.641 26.469 2.535 1 98.44 262 PRO B CA 1
ATOM 4891 C C . PRO B 1 262 ? 17.078 27.422 1.475 1 98.44 262 PRO B C 1
ATOM 4893 O O . PRO B 1 262 ? 17.344 28.625 1.519 1 98.44 262 PRO B O 1
ATOM 4896 N N . THR B 1 263 ? 16.359 26.891 0.537 1 98.62 263 THR B N 1
ATOM 4897 C CA . THR B 1 263 ? 15.828 27.75 -0.524 1 98.62 263 THR B CA 1
ATOM 4898 C C . THR B 1 263 ? 14.898 28.812 0.052 1 98.62 263 THR B C 1
ATOM 4900 O O . THR B 1 263 ? 14.914 29.969 -0.384 1 98.62 263 THR B O 1
ATOM 4903 N N . LEU B 1 264 ? 14.141 28.484 1.056 1 98.81 264 LEU B N 1
ATOM 4904 C CA . LEU B 1 264 ? 13.172 29.391 1.642 1 98.81 264 LEU B CA 1
ATOM 4905 C C . LEU B 1 264 ? 13.805 30.203 2.766 1 98.81 264 LEU B C 1
ATOM 4907 O O . LEU B 1 264 ? 13.227 31.203 3.221 1 98.81 264 LEU B O 1
ATOM 4911 N N . GLY B 1 265 ? 14.969 29.781 3.197 1 98.69 265 GLY B N 1
ATOM 4912 C CA . GLY B 1 265 ? 15.602 30.453 4.316 1 98.69 265 GLY B CA 1
ATOM 4913 C C . GLY B 1 265 ? 14.805 30.344 5.605 1 98.69 265 GLY B C 1
ATOM 4914 O O . GLY B 1 265 ? 14.688 31.312 6.355 1 98.69 265 GLY B O 1
ATOM 4915 N N . VAL B 1 266 ? 14.234 29.172 5.844 1 98.69 266 VAL B N 1
ATOM 4916 C CA . VAL B 1 266 ? 13.477 28.953 7.07 1 98.69 266 VAL B CA 1
ATOM 4917 C C . VAL B 1 266 ? 14.297 28.109 8.047 1 98.69 266 VAL B C 1
ATOM 4919 O O . VAL B 1 266 ? 15.289 27.484 7.656 1 98.69 266 VAL B O 1
ATOM 4922 N N . VAL B 1 267 ? 13.82 28.188 9.273 1 97.88 267 VAL B N 1
ATOM 4923 C CA . VAL B 1 267 ? 14.516 27.422 10.305 1 97.88 267 VAL B CA 1
ATOM 4924 C C . VAL B 1 267 ? 13.508 26.625 11.133 1 97.88 267 VAL B C 1
ATOM 4926 O O . VAL B 1 267 ? 12.391 27.094 11.375 1 97.88 267 VAL B O 1
ATOM 4929 N N . ASP B 1 268 ? 13.922 25.453 11.508 1 98.12 268 ASP B N 1
ATOM 4930 C CA . ASP B 1 268 ? 13.203 24.688 12.531 1 98.12 268 ASP B CA 1
ATOM 4931 C C . ASP B 1 268 ? 13.375 25.344 13.906 1 98.12 268 ASP B C 1
ATOM 4933 O O . ASP B 1 268 ? 14.383 25.125 14.578 1 98.12 268 ASP B O 1
ATOM 4937 N N . VAL B 1 269 ? 12.336 26.016 14.328 1 98 269 VAL B N 1
ATOM 4938 C CA . VAL B 1 269 ? 12.406 26.875 15.508 1 98 269 VAL B CA 1
ATOM 4939 C C . VAL B 1 269 ? 12.734 26.031 16.734 1 98 269 VAL B C 1
ATOM 4941 O O . VAL B 1 269 ? 13.555 26.422 17.562 1 98 269 VAL B O 1
ATOM 4944 N N . PHE B 1 270 ? 12.203 24.891 16.906 1 98.25 270 PHE B N 1
ATOM 4945 C CA . PHE B 1 270 ? 12.406 24.047 18.094 1 98.25 270 PHE B CA 1
ATOM 4946 C C . PHE B 1 270 ? 13.867 23.609 18.188 1 98.25 270 PHE B C 1
ATOM 4948 O O . PHE B 1 270 ? 14.484 23.734 19.25 1 98.25 270 PHE B O 1
ATOM 4955 N N . ARG B 1 271 ? 14.336 23.078 17.078 1 97.5 271 ARG B N 1
ATOM 4956 C CA . ARG B 1 271 ? 15.711 22.594 17.078 1 97.5 271 ARG B CA 1
ATOM 4957 C C . ARG B 1 271 ? 16.703 23.734 17.281 1 97.5 271 ARG B C 1
ATOM 4959 O O . ARG B 1 271 ? 17.734 23.562 17.922 1 97.5 271 ARG B O 1
ATOM 4966 N N . GLU B 1 272 ? 16.391 24.828 16.75 1 95.56 272 GLU B N 1
ATOM 4967 C CA . GLU B 1 272 ? 17.25 25.984 16.922 1 95.56 272 GLU B CA 1
ATOM 4968 C C . GLU B 1 272 ? 17.297 26.422 18.391 1 95.56 272 GLU B C 1
ATOM 4970 O O . GLU B 1 272 ? 18.375 26.719 18.922 1 95.56 272 GLU B O 1
ATOM 4975 N N . LEU B 1 273 ? 16.188 26.469 19.031 1 96.56 273 LEU B N 1
ATOM 4976 C CA . LEU B 1 273 ? 16.109 26.922 20.422 1 96.56 273 LEU B CA 1
ATOM 4977 C C . LEU B 1 273 ? 16.562 25.828 21.375 1 96.56 273 LEU B C 1
ATOM 4979 O O . LEU B 1 273 ? 17.125 26.125 22.438 1 96.56 273 LEU B O 1
ATOM 4983 N N . HIS B 1 274 ? 16.328 24.594 20.938 1 96.62 274 HIS B N 1
ATOM 4984 C CA . HIS B 1 274 ? 16.609 23.453 21.797 1 96.62 274 HIS B CA 1
ATOM 4985 C C . HIS B 1 274 ? 17.406 22.391 21.031 1 96.62 274 HIS B C 1
ATOM 4987 O O . HIS B 1 274 ? 16.891 21.281 20.812 1 96.62 274 HIS B O 1
ATOM 4993 N N . PRO B 1 275 ? 18.609 22.562 20.781 1 95.62 275 PRO B N 1
ATOM 4994 C CA . PRO B 1 275 ? 19.375 21.688 19.906 1 95.62 275 PRO B CA 1
ATOM 4995 C C . PRO B 1 275 ? 19.547 20.281 20.469 1 95.62 275 PRO B C 1
ATOM 4997 O O . PRO B 1 275 ? 19.641 19.312 19.719 1 95.62 275 PRO B O 1
ATOM 5000 N N . GLU B 1 276 ? 19.453 20.109 21.766 1 94.94 276 GLU B N 1
ATOM 5001 C CA . GLU B 1 276 ? 19.766 18.812 22.344 1 94.94 276 GLU B CA 1
ATOM 5002 C C . GLU B 1 276 ? 18.516 18.172 22.953 1 94.94 276 GLU B C 1
ATOM 5004 O O . GLU B 1 276 ? 18.562 17.016 23.406 1 94.94 276 GLU B O 1
ATOM 5009 N N . THR B 1 277 ? 17.5 18.938 23.016 1 95.56 277 THR B N 1
ATOM 5010 C CA . THR B 1 277 ? 16.297 18.453 23.672 1 95.56 277 THR B CA 1
ATOM 5011 C C . THR B 1 277 ? 15.492 17.562 22.719 1 95.56 277 THR B C 1
ATOM 5013 O O . THR B 1 277 ? 15.344 17.875 21.531 1 95.56 277 THR B O 1
ATOM 5016 N N . LYS B 1 278 ? 15.07 16.438 23.219 1 95.62 278 LYS B N 1
ATOM 5017 C CA . LYS B 1 278 ? 14.164 15.586 22.453 1 95.62 278 LYS B CA 1
ATOM 5018 C C . LYS B 1 278 ? 12.711 15.969 22.703 1 95.62 278 LYS B C 1
ATOM 5020 O O . LYS B 1 278 ? 12.328 16.297 23.844 1 95.62 278 LYS B O 1
ATOM 5025 N N . ALA B 1 279 ? 11.977 16.062 21.688 1 96.44 279 ALA B N 1
ATOM 5026 C CA . ALA B 1 279 ? 10.531 16.234 21.719 1 96.44 279 ALA B CA 1
ATOM 5027 C C . ALA B 1 279 ? 9.859 15.586 20.516 1 96.44 279 ALA B C 1
ATOM 5029 O O . ALA B 1 279 ? 10.492 15.414 19.469 1 96.44 279 ALA B O 1
ATOM 5030 N N . TYR B 1 280 ? 8.664 15.203 20.734 1 97.69 280 TYR B N 1
ATOM 5031 C CA . TYR B 1 280 ? 7.953 14.477 19.688 1 97.69 280 TYR B CA 1
ATOM 5032 C C . TYR B 1 280 ? 6.555 15.039 19.484 1 97.69 280 TYR B C 1
ATOM 5034 O O . TYR B 1 280 ? 5.961 15.602 20.406 1 97.69 280 TYR B O 1
ATOM 5042 N N . SER B 1 281 ? 6.098 14.875 18.266 1 98.19 281 SER B N 1
ATOM 5043 C CA . SER B 1 281 ? 4.762 15.367 17.953 1 98.19 281 SER B CA 1
ATOM 5044 C C . SER B 1 281 ? 3.826 14.227 17.578 1 98.19 281 SER B C 1
ATOM 5046 O O . SER B 1 281 ? 2.605 14.391 17.578 1 98.19 281 SER B O 1
ATOM 5048 N N . TRP B 1 282 ? 4.297 13.047 17.266 1 98.06 282 TRP B N 1
ATOM 5049 C CA . TRP B 1 282 ? 3.514 11.867 16.891 1 98.06 282 TRP B CA 1
ATOM 5050 C C . TRP B 1 282 ? 3.861 10.688 17.797 1 98.06 282 TRP B C 1
ATOM 5052 O O . TRP B 1 282 ? 5.035 10.445 18.094 1 98.06 282 TRP B O 1
ATOM 5062 N N . PHE B 1 283 ? 2.797 9.977 18.141 1 97.25 283 PHE B N 1
ATOM 5063 C CA . PHE B 1 283 ? 2.945 8.805 19 1 97.25 283 PHE B CA 1
ATOM 5064 C C . PHE B 1 283 ? 2.146 7.629 18.453 1 97.25 283 PHE B C 1
ATOM 5066 O O . PHE B 1 283 ? 0.944 7.75 18.203 1 97.25 283 PHE B O 1
ATOM 5073 N N . ALA B 1 284 ? 2.836 6.551 18.328 1 94.5 284 ALA B N 1
ATOM 5074 C CA . ALA B 1 284 ? 2.168 5.363 17.797 1 94.5 284 ALA B CA 1
ATOM 5075 C C . ALA B 1 284 ? 1.061 4.895 18.734 1 94.5 284 ALA B C 1
ATOM 5077 O O . ALA B 1 284 ? 1.271 4.773 19.953 1 94.5 284 ALA B O 1
ATOM 5078 N N . LYS B 1 285 ? -0.096 4.578 18.125 1 89.62 285 LYS B N 1
ATOM 5079 C CA . LYS B 1 285 ? -1.208 4.066 18.922 1 89.62 285 LYS B CA 1
ATOM 5080 C C . LYS B 1 285 ? -0.956 2.627 19.359 1 89.62 285 LYS B C 1
ATOM 5082 O O . LYS B 1 285 ? -0.385 1.836 18.594 1 89.62 285 LYS B O 1
ATOM 5087 N N . GLY B 1 286 ? -1.431 2.314 20.469 1 87.25 286 GLY B N 1
ATOM 5088 C CA . GLY B 1 286 ? -1.328 0.949 20.953 1 87.25 286 GLY B CA 1
ATOM 5089 C C . GLY B 1 286 ? 0.002 0.654 21.625 1 87.25 286 GLY B C 1
ATOM 5090 O O . GLY B 1 286 ? 0.224 -0.455 22.109 1 87.25 286 GLY B O 1
ATOM 5091 N N . LYS B 1 287 ? 0.855 1.521 21.594 1 89.06 287 LYS B N 1
ATOM 5092 C CA . LYS B 1 287 ? 2.145 1.393 22.266 1 89.06 287 LYS B CA 1
ATOM 5093 C C . LYS B 1 287 ? 2.271 2.398 23.406 1 89.06 287 LYS B C 1
ATOM 5095 O O . LYS B 1 287 ? 1.583 3.422 23.422 1 89.06 287 LYS B O 1
ATOM 5100 N N . LEU B 1 288 ? 3.145 2.061 24.266 1 88.69 288 LEU B N 1
ATOM 5101 C CA . LEU B 1 288 ? 3.465 3.021 25.312 1 88.69 288 LEU B CA 1
ATOM 5102 C C . LEU B 1 288 ? 4.117 4.27 24.734 1 88.69 288 LEU B C 1
ATOM 5104 O O . LEU B 1 288 ? 4.949 4.176 23.828 1 88.69 288 LEU B O 1
ATOM 5108 N N . GLN B 1 289 ? 3.701 5.312 25.359 1 86.69 289 GLN B N 1
ATOM 5109 C CA . GLN B 1 289 ? 4.25 6.57 24.859 1 86.69 289 GLN B CA 1
ATOM 5110 C C . GLN B 1 289 ? 5.773 6.566 24.922 1 86.69 289 GLN B C 1
ATOM 5112 O O . GLN B 1 289 ? 6.359 6.211 25.953 1 86.69 289 GLN B O 1
ATOM 5117 N N . GLY B 1 290 ? 6.379 6.875 23.844 1 87.62 290 GLY B N 1
ATOM 5118 C CA . GLY B 1 290 ? 7.828 6.965 23.797 1 87.62 290 GLY B CA 1
ATOM 5119 C C . GLY B 1 290 ? 8.484 5.75 23.172 1 87.62 290 GLY B C 1
ATOM 5120 O O . GLY B 1 290 ? 9.664 5.781 22.812 1 87.62 290 GLY B O 1
ATOM 5121 N N . LYS B 1 291 ? 7.746 4.734 23 1 91.38 291 LYS B N 1
ATOM 5122 C CA . LYS B 1 291 ? 8.305 3.514 22.422 1 91.38 291 LYS B CA 1
ATOM 5123 C C . LYS B 1 291 ? 8.383 3.605 20.906 1 91.38 291 LYS B C 1
ATOM 5125 O O . LYS B 1 291 ? 9.234 2.965 20.281 1 91.38 291 LYS B O 1
ATOM 5130 N N . ASP B 1 292 ? 7.539 4.359 20.359 1 95.69 292 ASP B N 1
ATOM 5131 C CA . ASP B 1 292 ? 7.48 4.641 18.938 1 95.69 292 ASP B CA 1
ATOM 5132 C C . ASP B 1 292 ? 6.891 6.027 18.672 1 95.69 292 ASP B C 1
ATOM 5134 O O . ASP B 1 292 ? 5.68 6.223 18.766 1 95.69 292 ASP B O 1
ATOM 5138 N N . CYS B 1 293 ? 7.781 6.977 18.438 1 97.5 293 CYS B N 1
ATOM 5139 C CA . CYS B 1 293 ? 7.363 8.367 18.312 1 97.5 293 CYS B CA 1
ATOM 5140 C C . CYS B 1 293 ? 8.281 9.133 17.375 1 97.5 293 CYS B C 1
ATOM 5142 O O . CYS B 1 293 ? 9.359 8.648 17.031 1 97.5 293 CYS B O 1
ATOM 5144 N N . ALA B 1 294 ? 7.781 10.25 16.922 1 98.12 294 ALA B N 1
ATOM 5145 C CA . ALA B 1 294 ? 8.539 11.062 15.977 1 98.12 294 ALA B CA 1
ATOM 5146 C C . ALA B 1 294 ? 8.141 12.531 16.078 1 98.12 294 ALA B C 1
ATOM 5148 O O . ALA B 1 294 ? 7.035 12.852 16.516 1 98.12 294 ALA B O 1
ATOM 5149 N N . ARG B 1 295 ? 9.07 13.367 15.812 1 98.19 295 ARG B N 1
ATOM 5150 C CA . ARG B 1 295 ? 8.758 14.773 15.562 1 98.19 295 ARG B CA 1
ATOM 5151 C C . ARG B 1 295 ? 8.633 15.055 14.07 1 98.19 295 ARG B C 1
ATOM 5153 O O . ARG B 1 295 ? 9.633 15.031 13.344 1 98.19 295 ARG B O 1
ATOM 5160 N N . VAL B 1 296 ? 7.375 15.281 13.648 1 98.44 296 VAL B N 1
ATOM 5161 C CA . VAL B 1 296 ? 7.125 15.469 12.227 1 98.44 296 VAL B CA 1
ATOM 5162 C C . VAL B 1 296 ? 6.309 16.734 12.008 1 98.44 296 VAL B C 1
ATOM 5164 O O . VAL B 1 296 ? 6.094 17.156 10.867 1 98.44 296 VAL B O 1
ATOM 5167 N N . ASP B 1 297 ? 5.793 17.391 13.078 1 98.81 297 ASP B N 1
ATOM 5168 C CA . ASP B 1 297 ? 5.164 18.703 13.047 1 98.81 297 ASP B CA 1
ATOM 5169 C C . ASP B 1 297 ? 6.176 19.797 13.359 1 98.81 297 ASP B C 1
ATOM 5171 O O . ASP B 1 297 ? 6.961 19.688 14.305 1 98.81 297 ASP B O 1
ATOM 5175 N N . TYR B 1 298 ? 6.152 20.828 12.531 1 98.75 298 TYR B N 1
ATOM 5176 C CA . TYR B 1 298 ? 7.176 21.859 12.68 1 98.75 298 TYR B CA 1
ATOM 5177 C C . TYR B 1 298 ? 6.555 23.25 12.672 1 98.75 298 TYR B C 1
ATOM 5179 O O . TYR B 1 298 ? 5.457 23.438 12.148 1 98.75 298 TYR B O 1
ATOM 5187 N N . ALA B 1 299 ? 7.246 24.156 13.305 1 98.81 299 ALA B N 1
ATOM 5188 C CA . ALA B 1 299 ? 7.215 25.578 12.961 1 98.81 299 ALA B CA 1
ATOM 5189 C C . ALA B 1 299 ? 8.484 25.984 12.227 1 98.81 299 ALA B C 1
ATOM 5191 O O . ALA B 1 299 ? 9.57 26.016 12.812 1 98.81 299 ALA B O 1
ATOM 5192 N N . LEU B 1 300 ? 8.328 26.141 10.977 1 98.81 300 LEU B N 1
ATOM 5193 C CA . LEU B 1 300 ? 9.414 26.641 10.141 1 98.81 300 LEU B CA 1
ATOM 5194 C C . LEU B 1 300 ? 9.258 28.141 9.883 1 98.81 300 LEU B C 1
ATOM 5196 O O . LEU B 1 300 ? 8.336 28.562 9.188 1 98.81 300 LEU B O 1
ATOM 5200 N N . VAL B 1 301 ? 10.148 28.891 10.438 1 98.69 301 VAL B N 1
ATOM 5201 C CA . VAL B 1 301 ? 10.031 30.344 10.398 1 98.69 301 VAL B CA 1
ATOM 5202 C C . VAL B 1 301 ? 11.188 30.938 9.594 1 98.69 301 VAL B C 1
ATOM 5204 O O . VAL B 1 301 ? 12.336 30.531 9.742 1 98.69 301 VAL B O 1
ATOM 5207 N N . GLU B 1 302 ? 10.797 31.844 8.758 1 98.38 302 GLU B N 1
ATOM 5208 C CA . GLU B 1 302 ? 11.836 32.5 7.977 1 98.38 302 GLU B CA 1
ATOM 5209 C C . GLU B 1 302 ? 12.906 33.094 8.875 1 98.38 302 GLU B C 1
ATOM 5211 O O . GLU B 1 302 ? 12.602 33.688 9.922 1 98.38 302 GLU B O 1
ATOM 5216 N N . SER B 1 303 ? 14.18 33.031 8.461 1 96.88 303 SER B N 1
ATOM 5217 C CA . SER B 1 303 ? 15.328 33.406 9.273 1 96.88 303 SER B CA 1
ATOM 5218 C C . SER B 1 303 ? 15.242 34.875 9.68 1 96.88 303 SER B C 1
ATOM 5220 O O . SER B 1 303 ? 15.695 35.25 10.766 1 96.88 303 SER B O 1
ATOM 5222 N N . GLY B 1 304 ? 14.664 35.719 8.883 1 94.38 304 GLY B N 1
ATOM 5223 C CA . GLY B 1 304 ? 14.5 37.125 9.188 1 94.38 304 GLY B CA 1
ATOM 5224 C C . GLY B 1 304 ? 13.586 37.375 10.367 1 94.38 304 GLY B C 1
ATOM 5225 O O . GLY B 1 304 ? 13.586 38.469 10.938 1 94.38 304 GLY B O 1
ATOM 5226 N N . LEU B 1 305 ? 12.797 36.406 10.75 1 96.31 305 LEU B N 1
ATOM 5227 C CA . LEU B 1 305 ? 11.875 36.531 11.875 1 96.31 305 LEU B CA 1
ATOM 5228 C C . LEU B 1 305 ? 12.414 35.812 13.109 1 96.31 305 LEU B C 1
ATOM 5230 O O . LEU B 1 305 ? 11.742 35.719 14.133 1 96.31 305 LEU B O 1
ATOM 5234 N N . ARG B 1 306 ? 13.586 35.344 13.016 1 94.88 306 ARG B N 1
ATOM 5235 C CA . ARG B 1 306 ? 14.133 34.531 14.094 1 94.88 306 ARG B CA 1
ATOM 5236 C C . ARG B 1 306 ? 14.148 35.281 15.414 1 94.88 306 ARG B C 1
ATOM 5238 O O . ARG B 1 306 ? 13.906 34.719 16.469 1 94.88 306 ARG B O 1
ATOM 5245 N N . ASP B 1 307 ? 14.453 36.562 15.383 1 94.62 307 ASP B N 1
ATOM 5246 C CA . ASP B 1 307 ? 14.555 37.375 16.578 1 94.62 307 ASP B CA 1
ATOM 5247 C C . ASP B 1 307 ? 13.18 37.594 17.219 1 94.62 307 ASP B C 1
ATOM 5249 O O . ASP B 1 307 ? 13.086 38.031 18.375 1 94.62 307 ASP B O 1
ATOM 5253 N N . LYS B 1 308 ? 12.164 37.25 16.484 1 96.38 308 LYS B N 1
ATOM 5254 C CA . LYS B 1 308 ? 10.805 37.438 16.984 1 96.38 308 LYS B CA 1
ATOM 5255 C C . LYS B 1 308 ? 10.32 36.188 17.703 1 96.38 308 LYS B C 1
ATOM 5257 O O . LYS B 1 308 ? 9.297 36.219 18.391 1 96.38 308 LYS B O 1
ATOM 5262 N N . VAL B 1 309 ? 11.055 35.094 17.516 1 97.62 309 VAL B N 1
ATOM 5263 C CA . VAL B 1 309 ? 10.648 33.844 18.141 1 97.62 309 VAL B CA 1
ATOM 5264 C C . VAL B 1 309 ? 10.953 33.906 19.641 1 97.62 309 VAL B C 1
ATOM 5266 O O . VAL B 1 309 ? 12.102 34.094 20.031 1 97.62 309 VAL B O 1
ATOM 5269 N N . MET B 1 310 ? 9.93 33.688 20.391 1 96.94 310 MET B N 1
ATOM 5270 C CA . MET B 1 310 ? 10.086 33.75 21.844 1 96.94 310 MET B CA 1
ATOM 5271 C C . MET B 1 310 ? 10.125 32.344 22.438 1 96.94 310 MET B C 1
ATOM 5273 O O . MET B 1 310 ? 10.883 32.062 23.359 1 96.94 310 MET B O 1
ATOM 5277 N N . ASP B 1 311 ? 9.242 31.562 21.891 1 97.06 311 ASP B N 1
ATOM 5278 C CA . ASP B 1 311 ? 9.125 30.234 22.484 1 97.06 311 ASP B CA 1
ATOM 5279 C C . ASP B 1 311 ? 8.398 29.266 21.547 1 97.06 311 ASP B C 1
ATOM 5281 O O . ASP B 1 311 ? 7.691 29.703 20.641 1 97.06 311 ASP B O 1
ATOM 5285 N N . ILE B 1 312 ? 8.703 27.953 21.75 1 98.38 312 ILE B N 1
ATOM 5286 C CA . ILE B 1 312 ? 7.977 26.875 21.094 1 98.38 312 ILE B CA 1
ATOM 5287 C C . ILE B 1 312 ? 7.91 25.672 22.016 1 98.38 312 ILE B C 1
ATOM 5289 O O . ILE B 1 312 ? 8.906 25.297 22.641 1 98.38 312 ILE B O 1
ATOM 5293 N N . VAL B 1 313 ? 6.73 25.094 22.109 1 97.62 313 VAL B N 1
ATOM 5294 C CA . VAL B 1 313 ? 6.57 23.953 23.016 1 97.62 313 VAL B CA 1
ATOM 5295 C C . VAL B 1 313 ? 5.699 22.891 22.344 1 97.62 313 VAL B C 1
ATOM 5297 O O . VAL B 1 313 ? 4.703 23.219 21.703 1 97.62 313 VAL B O 1
ATOM 5300 N N . TYR B 1 314 ? 6.145 21.656 22.438 1 98.12 314 TYR B N 1
ATOM 5301 C CA . TYR B 1 314 ? 5.289 20.531 22.094 1 98.12 314 TYR B CA 1
ATOM 5302 C C . TYR B 1 314 ? 4.508 20.047 23.312 1 98.12 314 TYR B C 1
ATOM 5304 O O . TYR B 1 314 ? 5.098 19.719 24.344 1 98.12 314 TYR B O 1
ATOM 5312 N N . LEU B 1 315 ? 3.229 20.031 23.172 1 97.75 315 LEU B N 1
ATOM 5313 C CA . LEU B 1 315 ? 2.363 19.625 24.266 1 97.75 315 LEU B CA 1
ATOM 5314 C C . LEU B 1 315 ? 2.168 18.109 24.281 1 97.75 315 LEU B C 1
ATOM 5316 O O . LEU B 1 315 ? 1.088 17.625 23.953 1 97.75 315 LEU B O 1
ATOM 5320 N N . GLU B 1 316 ? 3.1 17.375 24.812 1 95.75 316 GLU B N 1
ATOM 5321 C CA . GLU B 1 316 ? 3.195 15.93 24.641 1 95.75 316 GLU B CA 1
ATOM 5322 C C . GLU B 1 316 ? 2.271 15.203 25.625 1 95.75 316 GLU B C 1
ATOM 5324 O O . GLU B 1 316 ? 2.027 14 25.469 1 95.75 316 GLU B O 1
ATOM 5329 N N . ASP B 1 317 ? 1.804 15.914 26.625 1 93.44 317 ASP B N 1
ATOM 5330 C CA . ASP B 1 317 ? 0.879 15.289 27.562 1 93.44 317 ASP B CA 1
ATOM 5331 C C . ASP B 1 317 ? -0.344 14.727 26.844 1 93.44 317 ASP B C 1
ATOM 5333 O O . ASP B 1 317 ? -1.012 15.445 26.094 1 93.44 317 ASP B O 1
ATOM 5337 N N . PRO B 1 318 ? -0.616 13.453 27.062 1 90.25 318 PRO B N 1
ATOM 5338 C CA . PRO B 1 318 ? -1.749 12.836 26.375 1 90.25 318 PRO B CA 1
ATOM 5339 C C . PRO B 1 318 ? -3.061 13.586 26.594 1 90.25 318 PRO B C 1
ATOM 5341 O O . PRO B 1 318 ? -3.949 13.547 25.734 1 90.25 318 PRO B O 1
ATOM 5344 N N . ARG B 1 319 ? -3.24 14.297 27.672 1 86.5 319 ARG B N 1
ATOM 5345 C CA . ARG B 1 319 ? -4.457 15.055 27.938 1 86.5 319 ARG B CA 1
ATOM 5346 C C . ARG B 1 319 ? -4.621 16.203 26.938 1 86.5 319 ARG B C 1
ATOM 5348 O O . ARG B 1 319 ? -5.746 16.609 26.641 1 86.5 319 ARG B O 1
ATOM 5355 N N . GLU B 1 320 ? -3.521 16.625 26.375 1 90.25 320 GLU B N 1
ATOM 5356 C CA . GLU B 1 320 ? -3.529 17.766 25.469 1 90.25 320 GLU B CA 1
ATOM 5357 C C . GLU B 1 320 ? -3.904 17.328 24.047 1 90.25 320 GLU B C 1
ATOM 5359 O O . GLU B 1 320 ? -4.492 18.094 23.297 1 90.25 320 GLU B O 1
ATOM 5364 N N . ARG B 1 321 ? -3.666 16.047 23.734 1 89.44 321 ARG B N 1
ATOM 5365 C CA . ARG B 1 321 ? -3.852 15.633 22.344 1 89.44 321 ARG B CA 1
ATOM 5366 C C . ARG B 1 321 ? -5.195 14.938 22.156 1 89.44 321 ARG B C 1
ATOM 5368 O O . ARG B 1 321 ? -5.629 14.711 21.031 1 89.44 321 ARG B O 1
ATOM 5375 N N . GLY B 1 322 ? -5.871 14.633 23.297 1 88.5 322 GLY B N 1
ATOM 5376 C CA . GLY B 1 322 ? -7.168 13.992 23.156 1 88.5 322 GLY B CA 1
ATOM 5377 C C . GLY B 1 322 ? -7.105 12.664 22.422 1 88.5 322 GLY B C 1
ATOM 5378 O O . GLY B 1 322 ? -6.328 11.781 22.781 1 88.5 322 GLY B O 1
ATOM 5379 N N . HIS B 1 323 ? -7.91 12.602 21.359 1 90.06 323 HIS B N 1
ATOM 5380 C CA . HIS B 1 323 ? -8.016 11.367 20.594 1 90.06 323 HIS B CA 1
ATOM 5381 C C . HIS B 1 323 ? -6.902 11.266 19.547 1 90.06 323 HIS B C 1
ATOM 5383 O O . HIS B 1 323 ? -6.676 10.195 18.984 1 90.06 323 HIS B O 1
ATOM 5389 N N . SER B 1 324 ? -6.207 12.344 19.234 1 94.44 324 SER B N 1
ATOM 5390 C CA . SER B 1 324 ? -5.211 12.398 18.172 1 94.44 324 SER B CA 1
ATOM 5391 C C . SER B 1 324 ? -3.928 11.688 18.578 1 94.44 324 SER B C 1
ATOM 5393 O O . SER B 1 324 ? -3.553 11.695 19.75 1 94.44 324 SER B O 1
ATOM 5395 N N . ASP B 1 325 ? -3.279 11.125 17.656 1 95.88 325 ASP B N 1
ATOM 5396 C CA . ASP B 1 325 ? -1.954 10.562 17.891 1 95.88 325 ASP B CA 1
ATOM 5397 C C . ASP B 1 325 ? -0.868 11.625 17.734 1 95.88 325 ASP B C 1
ATOM 5399 O O . ASP B 1 325 ? 0.324 11.312 17.797 1 95.88 325 ASP B O 1
ATOM 5403 N N . HIS B 1 326 ? -1.247 12.852 17.516 1 98.12 326 HIS B N 1
ATOM 5404 C CA . HIS B 1 326 ? -0.301 13.961 17.422 1 98.12 326 HIS B CA 1
ATOM 5405 C C . HIS B 1 326 ? -0.469 14.93 18.594 1 98.12 326 HIS B C 1
ATOM 5407 O O . HIS B 1 326 ? -1.594 15.227 19 1 98.12 326 HIS B O 1
ATOM 5413 N N . ALA B 1 327 ? 0.606 15.438 19.062 1 97.94 327 ALA B N 1
ATOM 5414 C CA . ALA B 1 327 ? 0.611 16.5 20.062 1 97.94 327 ALA B CA 1
ATOM 5415 C C . ALA B 1 327 ? 0.531 17.875 19.406 1 97.94 327 ALA B C 1
ATOM 5417 O O . ALA B 1 327 ? 1.172 18.125 18.391 1 97.94 327 ALA B O 1
ATOM 5418 N N . PRO B 1 328 ? -0.208 18.766 20.031 1 98.44 328 PRO B N 1
ATOM 5419 C CA . PRO B 1 328 ? -0.165 20.156 19.547 1 98.44 328 PRO B CA 1
ATOM 5420 C C . PRO B 1 328 ? 1.188 20.828 19.781 1 98.44 328 PRO B C 1
ATOM 5422 O O . PRO B 1 328 ? 1.943 20.391 20.656 1 98.44 328 PRO B O 1
ATOM 5425 N N . LEU B 1 329 ? 1.522 21.781 18.984 1 98.44 329 LEU B N 1
ATOM 5426 C CA . LEU B 1 329 ? 2.666 22.641 19.25 1 98.44 329 LEU B CA 1
ATOM 5427 C C . LEU B 1 329 ? 2.232 24.094 19.359 1 98.44 329 LEU B C 1
ATOM 5429 O O . LEU B 1 329 ? 1.28 24.516 18.688 1 98.44 329 LEU B O 1
ATOM 5433 N N . LEU B 1 330 ? 2.85 24.859 20.234 1 98.69 330 LEU B N 1
ATOM 5434 C CA . LEU B 1 330 ? 2.561 26.266 20.484 1 98.69 330 LEU B CA 1
ATOM 5435 C C . LEU B 1 330 ? 3.785 27.125 20.203 1 98.69 330 LEU B C 1
ATOM 5437 O O . LEU B 1 330 ? 4.832 26.953 20.828 1 98.69 330 LEU B O 1
ATOM 5441 N N . LEU B 1 331 ? 3.617 27.984 19.234 1 98.75 331 LEU B N 1
ATOM 5442 C CA . LEU B 1 331 ? 4.66 28.938 18.859 1 98.75 331 LEU B CA 1
ATOM 5443 C C . LEU B 1 331 ? 4.328 30.328 19.359 1 98.75 331 LEU B C 1
ATOM 5445 O O . LEU B 1 331 ? 3.199 30.797 19.219 1 98.75 331 LEU B O 1
ATOM 5449 N N . THR B 1 332 ? 5.27 30.953 20 1 98.5 332 THR B N 1
ATOM 5450 C CA . THR B 1 332 ? 5.105 32.312 20.484 1 98.5 332 THR B CA 1
ATOM 5451 C C . THR B 1 332 ? 6.09 33.25 19.797 1 98.5 332 THR B C 1
ATOM 5453 O O . THR B 1 332 ? 7.305 33.031 19.844 1 98.5 332 THR B O 1
ATOM 5456 N N . LEU B 1 333 ? 5.539 34.25 19.172 1 97.94 333 LEU B N 1
ATOM 5457 C CA . LEU B 1 333 ? 6.328 35.281 18.5 1 97.94 333 LEU B CA 1
ATOM 5458 C C . LEU B 1 333 ? 6.066 36.656 19.109 1 97.94 333 LEU B C 1
ATOM 5460 O O . LEU B 1 333 ? 5.023 36.875 19.734 1 97.94 333 LEU B O 1
ATOM 5464 N N . SER B 1 334 ? 7.02 37.562 18.922 1 96.5 334 SER B N 1
ATOM 5465 C CA . SER B 1 334 ? 6.848 38.906 19.438 1 96.5 334 SER B CA 1
ATOM 5466 C C . SER B 1 334 ? 6.879 39.938 18.312 1 96.5 334 SER B C 1
ATOM 5468 O O . SER B 1 334 ? 7.574 39.75 17.312 1 96.5 334 SER B O 1
ATOM 5470 N N . ASN B 1 335 ? 6.039 40.969 18.469 1 94.38 335 ASN B N 1
ATOM 5471 C CA . ASN B 1 335 ? 6.066 42.156 17.656 1 94.38 335 ASN B CA 1
ATOM 5472 C C . ASN B 1 335 ? 5.855 41.844 16.172 1 94.38 335 ASN B C 1
ATOM 5474 O O . ASN B 1 335 ? 6.59 42.344 15.32 1 94.38 335 ASN B O 1
ATOM 5478 N N . MET B 1 336 ? 4.898 41.031 15.938 1 95 336 MET B N 1
ATOM 5479 C CA . MET B 1 336 ? 4.609 40.625 14.562 1 95 336 MET B CA 1
ATOM 5480 C C . MET B 1 336 ? 3.727 41.656 13.867 1 95 336 MET B C 1
ATOM 5482 O O . MET B 1 336 ? 3.656 41.688 12.633 1 95 336 MET B O 1
ATOM 5486 N N . SER B 1 337 ? 3.037 42.469 14.57 1 89.69 337 SER B N 1
ATOM 5487 C CA . SER B 1 337 ? 2.143 43.5 14.016 1 89.69 337 SER B CA 1
ATOM 5488 C C . SER B 1 337 ? 2.924 44.656 13.43 1 89.69 337 SER B C 1
ATOM 5490 O O . SER B 1 337 ? 2.377 45.469 12.68 1 89.69 337 SER B O 1
ATOM 5492 N N . ALA B 1 338 ? 4.172 44.75 13.711 1 80.25 338 ALA B N 1
ATOM 5493 C CA . ALA B 1 338 ? 4.977 45.906 13.328 1 80.25 338 ALA B CA 1
ATOM 5494 C C . ALA B 1 338 ? 5.973 45.562 12.227 1 80.25 338 ALA B C 1
ATOM 5496 O O . ALA B 1 338 ? 6.898 46.344 11.953 1 80.25 338 ALA B O 1
ATOM 5497 N N . LEU B 1 339 ? 5.918 44.5 11.625 1 82.94 339 LEU B N 1
ATOM 5498 C CA . LEU B 1 339 ? 6.914 44.094 10.633 1 82.94 339 LEU B CA 1
ATOM 5499 C C . LEU B 1 339 ? 6.918 45.062 9.445 1 82.94 339 LEU B C 1
ATOM 5501 O O . LEU B 1 339 ? 7.98 45.375 8.891 1 82.94 339 LEU B O 1
ATOM 5505 N N . GLY B 1 340 ? 5.906 45.531 8.805 1 63.03 340 GLY B N 1
ATOM 5506 C CA . GLY B 1 340 ? 5.809 46.312 7.598 1 63.03 340 GLY B CA 1
ATOM 5507 C C . GLY B 1 340 ? 6.328 47.75 7.777 1 63.03 340 GLY B C 1
ATOM 5508 O O . GLY B 1 340 ? 6.625 48.438 6.801 1 63.03 340 GLY B O 1
ATOM 5509 N N . GLN B 1 341 ? 6.258 48.312 9 1 50.88 341 GLN B N 1
ATOM 5510 C CA . GLN B 1 341 ? 6.512 49.719 9.125 1 50.88 341 GLN B CA 1
ATOM 5511 C C . GLN B 1 341 ? 8 50.031 8.977 1 50.88 341 GLN B C 1
ATOM 5513 O O . GLN B 1 341 ? 8.383 51.188 8.781 1 50.88 341 GLN B O 1
ATOM 5518 N N . ALA B 1 342 ? 8.859 49.156 9.109 1 43.41 342 ALA B N 1
ATOM 5519 C CA . ALA B 1 342 ? 10.25 49.594 9.211 1 43.41 342 ALA B CA 1
ATOM 5520 C C . ALA B 1 342 ? 10.773 50.062 7.855 1 43.41 342 ALA B C 1
ATOM 5522 O O . ALA B 1 342 ? 11.797 50.75 7.781 1 43.41 342 ALA B O 1
ATOM 5523 N N . VAL B 1 343 ? 10.414 49.375 6.766 1 40.47 343 VAL B N 1
ATOM 5524 C CA . VAL B 1 343 ? 11.367 49.656 5.688 1 40.47 343 VAL B CA 1
ATOM 5525 C C . VAL B 1 343 ? 11.156 51.062 5.129 1 40.47 343 VAL B C 1
ATOM 5527 O O . VAL B 1 343 ? 11.703 51.406 4.082 1 40.47 343 VAL B O 1
ATOM 5530 N N . ALA B 1 344 ? 10.234 51.844 5.617 1 39.09 344 ALA B N 1
ATOM 5531 C CA . ALA B 1 344 ? 10.188 53.125 4.879 1 39.09 344 ALA B CA 1
ATOM 5532 C C . ALA B 1 344 ? 11.406 53.969 5.199 1 39.09 344 ALA B C 1
ATOM 5534 O O . ALA B 1 344 ? 11.422 55.188 4.879 1 39.09 344 ALA B O 1
ATOM 5535 N N . SER B 1 345 ? 12.391 53.438 6.008 1 35.22 345 SER B N 1
ATOM 5536 C CA . SER B 1 345 ? 13.297 54.5 6.41 1 35.22 345 SER B CA 1
ATOM 5537 C C . SER B 1 345 ? 13.977 55.125 5.203 1 35.22 345 SER B C 1
ATOM 5539 O O . SER B 1 345 ? 13.945 56.344 5.035 1 35.22 345 SER B O 1
ATOM 5541 N N . THR B 1 346 ? 15.469 54.969 5.18 1 36 346 THR B N 1
ATOM 5542 C CA . THR B 1 346 ? 16.547 55.938 5.16 1 36 346 THR B CA 1
ATOM 5543 C C . THR B 1 346 ? 17 56.219 3.727 1 36 346 THR B C 1
ATOM 5545 O O . THR B 1 346 ? 17.906 55.562 3.219 1 36 346 THR B O 1
ATOM 5548 N N . THR B 1 347 ? 16.297 55.875 2.666 1 34.31 347 THR B N 1
ATOM 5549 C CA . THR B 1 347 ? 17.047 56.281 1.487 1 34.31 347 THR B CA 1
ATOM 5550 C C . THR B 1 347 ? 17.109 57.812 1.384 1 34.31 347 THR B C 1
ATOM 5552 O O . THR B 1 347 ? 16.156 58.438 0.932 1 34.31 347 THR B O 1
ATOM 5555 N N . THR B 1 348 ? 17.547 58.531 2.504 1 33.38 348 THR B N 1
ATOM 5556 C CA . THR B 1 348 ? 17.922 59.906 2.221 1 33.38 348 THR B CA 1
ATOM 5557 C C . THR B 1 348 ? 19.031 59.969 1.183 1 33.38 348 THR B C 1
ATOM 5559 O O . THR B 1 348 ? 20.016 59.219 1.274 1 33.38 348 THR B O 1
ATOM 5562 N N . ASN B 1 349 ? 18.797 60.469 -0.04 1 29.84 349 ASN B N 1
ATOM 5563 C CA . ASN B 1 349 ? 19.641 60.938 -1.138 1 29.84 349 ASN B CA 1
ATOM 5564 C C . ASN B 1 349 ? 20.734 61.875 -0.641 1 29.84 349 ASN B C 1
ATOM 5566 O O . ASN B 1 349 ? 20.453 63.031 -0.239 1 29.84 349 ASN B O 1
ATOM 5570 N N . ASP B 1 350 ? 21.719 61.5 0.202 1 23.89 350 ASP B N 1
ATOM 5571 C CA . ASP B 1 350 ? 22.906 62.312 0.311 1 23.89 350 ASP B CA 1
ATOM 5572 C C . ASP B 1 350 ? 23.641 62.406 -1.025 1 23.89 350 ASP B C 1
ATOM 5574 O O . ASP B 1 350 ? 23.969 61.375 -1.623 1 23.89 350 ASP B O 1
ATOM 5578 N N . LYS B 1 351 ? 23.625 63.562 -1.648 1 19.77 351 LYS B N 1
ATOM 5579 C CA . LYS B 1 351 ? 24.703 64.125 -2.449 1 19.77 351 LYS B CA 1
ATOM 5580 C C . LYS B 1 351 ? 25.969 64.312 -1.628 1 19.77 351 LYS B C 1
ATOM 5582 O O . LYS B 1 351 ? 25.922 64.625 -0.447 1 19.77 351 LYS B O 1
#

Foldseek 3Di:
DDDPPDDDDDPPPPPPPPPPPPPPPPPPPVPPPFAKAKEKEFALLECQCQFDAPPVVQVVRDDPNRGGVVPNALQCVLCVVVPNGQKYKYKFHLAEPPCVRRVVSVLCSNCPVVVPPDAHWDKDWFFAHAPDDTSTIIMMMIGRDCVQFPDWDFDDVANRHQWIWTAGPLAAIEIRGRAFAFDQDKDAHSVRPDDIGGSLVVRLVVLVVVLVVLVVSVVVRHWYKYWYFSNAFQDQLFWPPGHDCDPPNVVSNCCCVPPSCVVNQWDFLCCVVPVPDHDFFFADPPDDGPRTTGHRITTIGHPVQNVFWDDKDWPSPCSSSPPDRGTMMMTMGGDSNNNNPPPPDDPPPDD/DDPPPDDDDDPDPPPPPPPPPPPPPPPPPVPPPFPKAKEKEFALLECQCQFDAPPVVQVVRDDPNRGGVVPNALQCVLCVVVPNGQKYKYKFHLDEPPCVSRVVSVLCSNCPVVVPPDAHWDKDWFFAHAPDDTSTIIMMMIGRDCVQFPDWDDDDVANRHQWIWTDGPLAAIEIRGRAFAFDQDKDAHSVRPDDIGGSLVVRLVVLVVVLVVLVVSVVVRHWYKYWYFSNAFQDQLFWPPGHDCDPPNVVSNCCCVPPSCVVNQWDFLCCVVPVPDHDFFFADPPDDGPRTTGHRITTIGHPVQNVFWDDKDWPSPCSSSPPDRTTMMMTMGGDSNNNNPPPVDDPPPDD